Protein 7RAX (pdb70)

CATH classification: 3.30.420.40 (+1 more: 3.90.640.10)

Structure (mmCIF, N/CA/C/O backbone):
data_7RAX
#
_entry.id   7RAX
#
_cell.length_a   60.806
_cell.length_b   48.118
_cell.length_c   63.951
_cell.angle_alpha   90.000
_cell.angle_beta   90.300
_cell.angle_gamma   90.000
#
_symmetry.space_group_name_H-M   'P 1 21 1'
#
loop_
_entity.id
_entity.type
_entity.pdbx_description
1 polymer 'Chaperone protein DnaK'
2 non-polymer "ADENOSINE-5'-TRIPHOSPHATE"
3 non-polymer 'MAGNESIUM ION'
4 non-polymer GLYCEROL
5 non-polymer 'POTASSIUM ION'
6 non-polymer 'SODIUM ION'
7 water water
#
loop_
_atom_site.group_PDB
_atom_site.id
_atom_site.type_symbol
_atom_site.label_atom_id
_atom_site.label_alt_id
_atom_site.label_comp_id
_atom_site.label_asym_id
_atom_site.label_entity_id
_atom_site.label_seq_id
_atom_site.pdbx_PDB_ins_code
_atom_site.Cartn_x
_atom_site.Cartn_y
_atom_site.Cartn_z
_atom_site.occupancy
_atom_site.B_iso_or_equiv
_atom_site.auth_seq_id
_atom_site.auth_comp_id
_atom_site.auth_asym_id
_atom_site.auth_atom_id
_atom_site.pdbx_PDB_model_num
ATOM 1 N N . SER A 1 1 ? 27.732 46.606 54.699 1.00 54.53 1 SER A N 1
ATOM 2 C CA . SER A 1 1 ? 28.416 45.291 54.897 1.00 55.06 1 SER A CA 1
ATOM 3 C C . SER A 1 1 ? 28.215 44.826 56.328 1.00 37.96 1 SER A C 1
ATOM 4 O O . SER A 1 1 ? 27.802 45.618 57.183 1.00 36.12 1 SER A O 1
ATOM 14 N N . GLY A 1 2 ? 28.516 43.549 56.585 1.00 39.03 2 GLY A N 1
ATOM 15 C CA . GLY A 1 2 ? 28.443 42.995 57.924 1.00 37.00 2 GLY A CA 1
ATOM 16 C C . GLY A 1 2 ? 27.013 42.715 58.353 1.00 36.15 2 GLY A C 1
ATOM 17 O O . GLY A 1 2 ? 26.103 42.551 57.536 1.00 32.75 2 GLY A O 1
ATOM 21 N N . LYS A 1 3 ? 26.820 42.666 59.666 1.00 30.15 3 LYS A N 1
ATOM 22 C CA . LYS A 1 3 ? 25.520 42.366 60.251 1.00 26.04 3 LYS A CA 1
ATOM 23 C C . LYS A 1 3 ? 24.803 43.657 60.613 1.00 20.10 3 LYS A C 1
ATOM 24 O O . LYS A 1 3 ? 25.427 44.648 60.987 1.00 20.14 3 LYS A O 1
ATOM 43 N N . ILE A 1 4 ? 23.480 43.646 60.504 1.00 16.47 4 ILE A N 1
ATOM 44 C CA . ILE A 1 4 ? 22.662 44.743 61.005 1.00 16.93 4 ILE A CA 1
ATOM 45 C C . ILE A 1 4 ? 22.305 44.386 62.438 1.00 17.10 4 ILE A C 1
ATOM 46 O O . ILE A 1 4 ? 21.527 43.461 62.682 1.00 19.33 4 ILE A O 1
ATOM 62 N N . ILE A 1 5 ? 22.875 45.115 63.382 1.00 14.57 5 ILE A N 1
ATOM 63 C CA . ILE A 1 5 ? 22.654 44.816 64.796 1.00 14.16 5 ILE A CA 1
ATOM 64 C C . ILE A 1 5 ? 21.343 45.433 65.256 1.00 14.20 5 ILE A C 1
ATOM 65 O O . ILE A 1 5 ? 20.909 46.464 64.743 1.00 15.34 5 ILE A O 1
ATOM 81 N N . GLY A 1 6 ? 20.700 44.802 66.233 1.00 13.41 6 GLY A N 1
ATOM 82 C CA . GLY A 1 6 ? 19.474 45.318 66.822 1.00 11.74 6 GLY A CA 1
ATOM 83 C C . GLY A 1 6 ? 19.760 45.854 68.223 1.00 11.93 6 GLY A C 1
ATOM 84 O O . GLY A 1 6 ? 20.349 45.156 69.036 1.00 13.07 6 GLY A O 1
ATOM 88 N N . ILE A 1 7 ? 19.344 47.088 68.472 1.00 11.87 7 ILE A N 1
ATOM 89 C CA . ILE A 1 7 ? 19.624 47.770 69.744 1.00 11.76 7 ILE A CA 1
ATOM 90 C C . ILE A 1 7 ? 18.327 48.221 70.400 1.00 11.85 7 ILE A C 1
ATOM 91 O O . ILE A 1 7 ? 17.533 48.958 69.793 1.00 12.83 7 ILE A O 1
ATOM 107 N N . ASP A 1 8 ? 18.131 47.788 71.645 1.00 12.19 8 ASP A N 1
ATOM 108 C CA . ASP A 1 8 ? 17.102 48.318 72.529 1.00 12.74 8 ASP A CA 1
ATOM 109 C C . ASP A 1 8 ? 17.765 49.419 73.355 1.00 12.76 8 ASP A C 1
ATOM 110 O O . ASP A 1 8 ? 18.643 49.141 74.183 1.00 13.26 8 ASP A O 1
ATOM 119 N N . LEU A 1 9 ? 17.393 50.658 73.102 1.00 13.58 9 LEU A N 1
ATOM 120 C CA . LEU A 1 9 ? 17.959 51.810 73.804 1.00 13.84 9 LEU A CA 1
ATOM 121 C C . LEU A 1 9 ? 16.934 52.157 74.882 1.00 13.82 9 LEU A C 1
ATOM 122 O O . LEU A 1 9 ? 15.941 52.826 74.616 1.00 14.92 9 LEU A O 1
ATOM 138 N N . GLY A 1 10 ? 17.153 51.658 76.100 1.00 13.21 10 GLY A N 1
ATOM 139 C CA . GLY A 1 10 ? 16.180 51.753 77.165 1.00 13.63 10 GLY A CA 1
ATOM 140 C C . GLY A 1 10 ? 16.416 52.925 78.108 1.00 13.27 10 GLY A C 1
ATOM 141 O O . GLY A 1 10 ? 17.549 53.415 78.254 1.00 13.73 10 GLY A O 1
ATOM 145 N N . THR A 1 11 ? 15.343 53.304 78.822 1.00 13.72 11 THR A N 1
ATOM 146 C CA . THR A 1 11 ? 15.461 54.324 79.871 1.00 14.30 11 THR A CA 1
ATOM 147 C C . THR A 1 11 ? 16.486 53.920 80.912 1.00 13.32 11 THR A C 1
ATOM 148 O O . THR A 1 11 ? 17.343 54.729 81.306 1.00 13.65 11 THR A O 1
ATOM 159 N N . THR A 1 12 ? 16.431 52.659 81.338 1.00 13.56 12 THR A N 1
ATOM 160 C CA . THR A 1 12 ? 17.249 52.121 82.421 1.00 12.94 12 THR A CA 1
ATOM 161 C C . THR A 1 12 ? 18.410 51.289 81.892 1.00 12.42 12 THR A C 1
ATOM 162 O O . THR A 1 12 ? 19.555 51.421 82.356 1.00 13.03 12 THR A O 1
ATOM 173 N N . ASN A 1 13 ? 18.129 50.409 80.932 1.00 13.64 13 ASN A N 1
ATOM 174 C CA . ASN A 1 13 ? 19.090 49.451 80.423 1.00 13.76 13 ASN A CA 1
ATOM 175 C C . ASN A 1 13 ? 19.002 49.379 78.915 1.00 13.29 13 ASN A C 1
ATOM 176 O O . ASN A 1 13 ? 17.917 49.467 78.337 1.00 15.08 13 ASN A O 1
ATOM 187 N N . SER A 1 14 ? 20.142 49.148 78.295 1.00 12.75 14 SER A N 1
ATOM 188 C CA . SER A 1 14 ? 20.215 48.941 76.863 1.00 12.50 14 SER A CA 1
ATOM 189 C C . SER A 1 14 ? 20.857 47.594 76.530 1.00 12.82 14 SER A C 1
ATOM 190 O O . SER A 1 14 ? 21.625 47.033 77.329 1.00 14.41 14 SER A O 1
ATOM 198 N N A CYS A 1 15 ? 20.563 47.060 75.346 0.16 13.04 15 CYS A N 1
ATOM 199 C CA A CYS A 1 15 ? 21.110 45.761 74.981 0.16 13.15 15 CYS A CA 1
ATOM 200 C C A CYS A 1 15 ? 21.186 45.639 73.468 0.16 12.57 15 CYS A C 1
ATOM 201 O O A CYS A 1 15 ? 20.553 46.397 72.730 0.16 12.57 15 CYS A O 1
ATOM 219 N N . VAL A 1 16 ? 21.984 44.667 73.011 1.00 12.13 16 VAL A N 1
ATOM 220 C CA . VAL A 1 16 ? 22.261 44.488 71.597 1.00 11.70 16 VAL A CA 1
ATOM 221 C C . VAL A 1 16 ? 22.143 43.036 71.228 1.00 11.83 16 VAL A C 1
ATOM 222 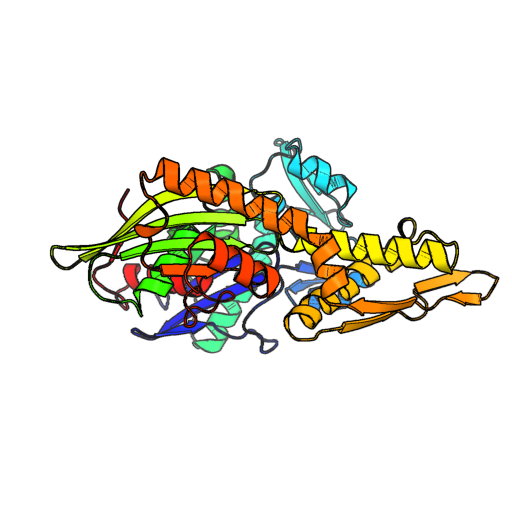O O . VAL A 1 16 ? 22.539 42.150 72.005 1.00 13.30 16 VAL A O 1
ATOM 235 N N . ALA A 1 17 ? 21.562 42.779 70.057 1.00 12.04 17 ALA A N 1
ATOM 236 C CA . ALA A 1 17 ? 21.365 41.422 69.569 1.00 12.44 17 ALA A CA 1
ATOM 237 C C . ALA A 1 17 ? 21.709 41.341 68.084 1.00 12.81 17 ALA A C 1
ATOM 238 O O . ALA A 1 17 ? 21.698 42.344 67.375 1.00 13.04 17 ALA A O 1
ATOM 245 N N . ILE A 1 18 ? 22.017 40.121 67.623 1.00 12.70 18 ILE A N 1
ATOM 246 C CA . ILE A 1 18 ? 22.275 39.815 66.221 1.00 14.41 18 ILE A CA 1
ATOM 247 C C . ILE A 1 18 ? 21.496 38.569 65.828 1.00 15.50 18 ILE A C 1
ATOM 248 O O . ILE A 1 18 ? 21.083 37.780 66.676 1.00 16.55 18 ILE A O 1
ATOM 264 N N . MET A 1 19 ? 21.276 38.416 64.524 1.00 15.66 19 MET A N 1
ATOM 265 C CA . MET A 1 19 ? 20.789 37.159 63.970 1.00 21.22 19 MET A CA 1
ATOM 266 C C . MET A 1 19 ? 21.972 36.302 63.547 1.00 23.27 19 MET A C 1
ATOM 267 O O . MET A 1 19 ? 22.854 36.756 62.809 1.00 24.71 19 MET A O 1
ATOM 281 N N . ASP A 1 20 ? 22.006 35.071 64.036 1.00 24.79 20 ASP A N 1
ATOM 282 C CA . ASP A 1 20 ? 22.908 34.049 63.505 1.00 28.63 20 ASP A CA 1
ATOM 283 C C . ASP A 1 20 ? 22.020 33.040 62.793 1.00 40.91 20 ASP A C 1
ATOM 284 O O . ASP A 1 20 ? 21.520 32.090 63.397 1.00 44.49 20 ASP A O 1
ATOM 293 N N . GLY A 1 21 ? 21.814 33.267 61.505 1.00 33.30 21 GLY A N 1
ATOM 294 C CA . GLY A 1 21 ? 20.797 32.522 60.787 1.00 49.81 21 GLY A CA 1
ATOM 295 C C . GLY A 1 21 ? 19.432 32.813 61.366 1.00 50.03 21 GLY A C 1
ATOM 296 O O . GLY A 1 21 ? 19.042 33.971 61.565 1.00 40.48 21 GLY A O 1
ATOM 300 N N . THR A 1 22 ? 18.694 31.752 61.663 1.00 44.17 22 THR A N 1
ATOM 301 C CA . THR A 1 22 ? 17.385 31.887 62.281 1.00 38.42 22 THR A CA 1
ATOM 302 C C . THR A 1 22 ? 17.470 32.083 63.790 1.00 36.03 22 THR A C 1
ATOM 303 O O . THR A 1 22 ? 16.434 32.278 64.436 1.00 37.65 22 THR A O 1
ATOM 314 N N . THR A 1 23 ? 18.666 32.037 64.376 1.00 29.92 23 THR A N 1
ATOM 315 C CA . THR A 1 23 ? 18.773 32.106 65.826 1.00 27.23 23 THR A CA 1
ATOM 316 C C . THR A 1 23 ? 19.209 33.498 66.265 1.00 24.89 23 THR A C 1
ATOM 317 O O . THR A 1 23 ? 20.345 33.897 65.984 1.00 23.39 23 THR A O 1
ATOM 328 N N . PRO A 1 24 ? 18.371 34.258 66.956 1.00 30.09 24 PRO A N 1
ATOM 329 C CA . PRO A 1 24 ? 18.858 35.502 67.552 1.00 29.64 24 PRO A CA 1
ATOM 330 C C . PRO A 1 24 ? 19.771 35.210 68.727 1.00 24.19 24 PRO A C 1
ATOM 331 O O . PRO A 1 24 ? 19.642 34.201 69.426 1.00 25.49 24 PRO A O 1
ATOM 342 N N . ARG A 1 25 ? 20.725 36.111 68.933 1.00 19.85 25 ARG A N 1
ATOM 343 C CA . ARG A 1 25 ? 21.636 36.027 70.066 1.00 20.14 25 ARG A CA 1
ATOM 344 C C . ARG A 1 25 ? 21.757 37.416 70.672 1.00 15.84 25 ARG A C 1
ATOM 345 O O . ARG A 1 25 ? 22.122 38.371 69.982 1.00 16.09 25 ARG A O 1
ATOM 366 N N . VAL A 1 26 ? 21.467 37.512 71.965 1.00 16.39 26 VAL A N 1
ATOM 367 C CA . VAL A 1 26 ? 21.738 38.724 72.731 1.00 14.60 26 VAL A CA 1
ATOM 368 C C . VAL A 1 26 ? 23.179 38.661 73.200 1.00 14.78 26 VAL A C 1
ATOM 369 O O . VAL A 1 26 ? 23.613 37.655 73.776 1.00 16.62 26 VAL A O 1
ATOM 382 N N . LEU A 1 27 ? 23.927 39.726 72.961 1.00 13.68 27 LEU A N 1
ATOM 383 C CA . LEU A 1 27 ? 25.368 39.715 73.209 1.00 13.93 27 LEU A CA 1
ATOM 384 C C . LEU A 1 27 ? 25.730 40.271 74.584 1.00 14.11 27 LEU A C 1
ATOM 385 O O . LEU A 1 27 ? 25.206 41.301 75.024 1.00 15.47 27 LEU A O 1
ATOM 401 N N . GLU A 1 28 ? 26.642 39.587 75.257 1.00 13.61 28 GLU A N 1
ATOM 402 C CA . GLU A 1 28 ? 27.157 40.105 76.511 1.00 14.53 28 GLU A CA 1
ATOM 403 C C . GLU A 1 28 ? 28.213 41.172 76.236 1.00 13.92 28 GLU A C 1
ATOM 404 O O . GLU A 1 28 ? 28.944 41.122 75.231 1.00 13.50 28 GLU A O 1
ATOM 416 N N . ASN A 1 29 ? 28.252 42.169 77.124 1.00 13.74 29 ASN A N 1
ATOM 417 C CA . ASN A 1 29 ? 29.165 43.297 77.013 1.00 13.38 29 ASN A CA 1
ATOM 418 C C . ASN A 1 29 ? 30.546 42.969 77.603 1.00 14.11 29 ASN A C 1
ATOM 419 O O . ASN A 1 29 ? 30.839 41.841 78.024 1.00 14.58 29 ASN A O 1
ATOM 430 N N . ALA A 1 30 ? 31.408 43.987 77.653 1.00 14.34 30 ALA A N 1
ATOM 431 C CA . ALA A 1 30 ? 32.779 43.814 78.149 1.00 14.78 30 ALA A CA 1
ATOM 432 C C . ALA A 1 30 ? 32.811 43.448 79.624 1.00 16.67 30 ALA A C 1
ATOM 433 O O . ALA A 1 30 ? 33.829 42.920 80.110 1.00 18.26 30 ALA A O 1
ATOM 440 N N . GLU A 1 31 ? 31.739 43.754 80.352 1.00 16.25 31 GLU A N 1
ATOM 441 C CA . GLU A 1 31 ? 31.609 43.385 81.753 1.00 16.52 31 GLU A CA 1
ATOM 442 C C . GLU A 1 31 ? 30.995 41.999 81.947 1.00 16.42 31 GLU A C 1
ATOM 443 O O . GLU A 1 31 ? 30.878 41.538 83.084 1.00 18.02 31 GLU A O 1
ATOM 455 N N . GLY A 1 32 ? 30.618 41.317 80.861 1.00 15.69 32 GLY A N 1
ATOM 456 C CA . GLY A 1 32 ? 30.030 39.995 80.908 1.00 16.27 32 GLY A CA 1
ATOM 457 C C . GLY A 1 32 ? 28.523 39.941 81.027 1.00 16.79 32 GLY A C 1
ATOM 458 O O . GLY A 1 32 ? 27.982 38.868 81.327 1.00 18.00 32 GLY A O 1
ATOM 462 N N . ASP A 1 33 ? 27.831 41.058 80.825 1.00 15.61 33 ASP A N 1
ATOM 463 C CA . ASP A 1 33 ? 26.407 41.171 81.117 1.00 14.40 33 ASP A CA 1
ATOM 464 C C . ASP A 1 33 ? 25.631 41.377 79.822 1.00 14.08 33 ASP A C 1
ATOM 465 O O . ASP A 1 33 ? 26.051 42.149 78.951 1.00 14.26 33 ASP A O 1
ATOM 474 N N . ARG A 1 34 ? 24.472 40.727 79.720 1.00 14.96 34 ARG A N 1
ATOM 475 C CA . ARG A 1 34 ? 23.609 40.878 78.549 1.00 14.97 34 ARG A CA 1
ATOM 476 C C . ARG A 1 34 ? 22.781 42.156 78.572 1.00 15.47 34 ARG A C 1
ATOM 477 O O . ARG A 1 34 ? 22.061 42.419 77.605 1.00 15.64 34 ARG A O 1
ATOM 498 N N . THR A 1 35 ? 22.841 42.946 79.634 1.00 15.29 35 THR A N 1
ATOM 499 C CA . THR A 1 35 ? 22.248 44.268 79.600 1.00 15.07 35 THR A CA 1
ATOM 500 C C . THR A 1 35 ? 23.242 45.260 80.170 1.00 14.54 35 THR A C 1
ATOM 501 O O . THR A 1 35 ? 24.092 44.901 80.978 1.00 15.82 35 THR A O 1
ATOM 512 N N . THR A 1 36 ? 23.149 46.497 79.702 1.00 12.80 36 THR A N 1
ATOM 513 C CA . THR A 1 36 ? 24.078 47.587 80.044 1.00 13.19 36 THR A CA 1
ATOM 514 C C . THR A 1 36 ? 23.282 48.747 80.629 1.00 13.47 36 THR A C 1
ATOM 515 O O . THR A 1 36 ? 22.400 49.293 79.941 1.00 13.91 36 THR A O 1
ATOM 526 N N . PRO A 1 37 ? 23.564 49.205 81.845 1.00 13.35 37 PRO A N 1
ATOM 527 C CA . PRO A 1 37 ? 22.859 50.388 82.349 1.00 14.42 37 PRO A CA 1
ATOM 528 C C . PRO A 1 37 ? 23.061 51.578 81.416 1.00 13.68 37 PRO A C 1
ATOM 529 O O . PRO A 1 37 ? 24.165 51.842 80.937 1.00 13.70 37 PRO A O 1
ATOM 540 N N . SER A 1 38 ? 21.968 52.285 81.132 1.00 12.11 38 SER A N 1
ATOM 541 C CA . SER A 1 38 ? 21.995 53.475 80.284 1.00 12.81 38 SER A CA 1
ATOM 542 C C . SER A 1 38 ? 22.479 54.677 81.098 1.00 12.27 38 SER A C 1
ATOM 543 O O . SER A 1 38 ? 21.761 55.639 81.351 1.00 12.83 38 SER A O 1
ATOM 551 N N . ILE A 1 39 ? 23.745 54.596 81.509 1.00 12.53 39 ILE A N 1
ATOM 552 C CA . ILE A 1 39 ? 24.380 55.562 82.392 1.00 12.54 39 ILE A CA 1
ATOM 553 C C . ILE A 1 39 ? 25.700 55.945 81.754 1.00 12.19 39 ILE A C 1
ATOM 554 O O . ILE A 1 39 ? 26.468 55.070 81.328 1.00 12.50 39 ILE A O 1
ATOM 570 N N . ILE A 1 40 ? 25.964 57.251 81.690 1.00 12.09 40 ILE A N 1
ATOM 571 C CA . ILE A 1 40 ? 27.124 57.801 80.998 1.00 12.54 40 ILE A CA 1
ATOM 572 C C . ILE A 1 40 ? 27.808 58.749 81.964 1.00 14.10 40 ILE A C 1
ATOM 573 O O . ILE A 1 40 ? 27.180 59.706 82.431 1.00 14.80 40 ILE A O 1
ATOM 589 N N . ALA A 1 41 ? 29.084 58.493 82.269 1.00 14.64 41 ALA A N 1
ATOM 590 C CA . ALA A 1 41 ? 29.811 59.329 83.222 1.00 15.22 41 ALA A CA 1
ATOM 591 C C . ALA A 1 41 ? 31.036 59.976 82.587 1.00 15.62 41 ALA A C 1
ATOM 592 O O . ALA A 1 41 ? 31.771 59.346 81.808 1.00 15.75 41 ALA A O 1
ATOM 599 N N . TYR A 1 42 ? 31.269 61.238 82.953 1.00 15.15 42 TYR A N 1
ATOM 600 C CA . TYR A 1 42 ? 32.421 62.000 82.488 1.00 15.96 42 TYR A CA 1
ATOM 601 C C . TYR A 1 42 ? 33.302 62.229 83.711 1.00 17.04 42 TYR A C 1
ATOM 602 O O . TYR A 1 42 ? 32.912 62.953 84.632 1.00 18.42 42 TYR A O 1
ATOM 620 N N . THR A 1 43 ? 34.474 61.585 83.744 1.00 16.44 43 THR A N 1
ATOM 621 C CA . THR A 1 43 ? 35.278 61.534 84.958 1.00 22.48 43 THR A CA 1
ATOM 622 C C . THR A 1 43 ? 36.288 62.677 85.023 1.00 26.72 43 THR A C 1
ATOM 623 O O . THR A 1 43 ? 36.596 63.337 84.023 1.00 26.32 43 THR A O 1
ATOM 634 N N . GLN A 1 44 ? 36.832 62.876 86.231 1.00 25.99 44 GLN A N 1
ATOM 635 C CA . GLN A 1 44 ? 37.736 64.000 86.481 1.00 31.95 44 GLN A CA 1
ATOM 636 C C . GLN A 1 44 ? 38.959 63.927 85.584 1.00 33.67 44 GLN A C 1
ATOM 637 O O . GLN A 1 44 ? 39.467 64.960 85.132 1.00 36.39 44 GLN A O 1
ATOM 651 N N . ASP A 1 45 ? 39.437 62.717 85.303 1.00 35.67 45 ASP A N 1
ATOM 652 C CA . ASP A 1 45 ? 40.590 62.540 84.435 1.00 40.24 45 ASP A CA 1
ATOM 653 C C . ASP A 1 45 ? 40.248 62.534 82.943 1.00 41.77 45 ASP A C 1
ATOM 654 O O . ASP A 1 45 ? 41.147 62.317 82.126 1.00 45.84 45 ASP A O 1
ATOM 663 N N . GLY A 1 46 ? 38.997 62.788 82.557 1.00 35.68 46 GLY A N 1
ATOM 664 C CA . GLY A 1 46 ? 38.648 62.983 81.159 1.00 31.84 46 GLY A CA 1
ATOM 665 C C . GLY A 1 46 ? 38.174 61.756 80.402 1.00 33.82 46 GLY A C 1
ATOM 666 O O . GLY A 1 46 ? 38.048 61.817 79.177 1.00 36.05 46 GLY A O 1
ATOM 670 N N . GLU A 1 47 ? 37.911 60.655 81.079 1.00 30.61 47 GLU A N 1
ATOM 671 C CA . GLU A 1 47 ? 37.375 59.482 80.417 1.00 28.51 47 GLU A CA 1
ATOM 672 C C . GLU A 1 47 ? 35.851 59.540 80.392 1.00 22.06 47 GLU A C 1
ATOM 673 O O . GLU A 1 47 ? 35.217 60.229 81.191 1.00 21.88 47 GLU A O 1
ATOM 685 N N . THR A 1 48 ? 35.273 58.833 79.429 1.00 21.34 48 THR A N 1
ATOM 686 C CA . THR A 1 48 ? 33.829 58.645 79.366 1.00 16.99 48 THR A CA 1
ATOM 687 C C . THR A 1 48 ? 33.549 57.182 79.672 1.00 15.99 48 THR A C 1
ATOM 688 O O . THR A 1 48 ? 34.037 56.295 78.965 1.00 18.87 48 THR A O 1
ATOM 699 N N . LEU A 1 49 ? 32.805 56.933 80.743 1.00 15.94 49 LEU A N 1
ATOM 700 C CA . LEU A 1 49 ? 32.438 55.592 81.171 1.00 15.38 49 LEU A CA 1
ATOM 701 C C . LEU A 1 49 ? 30.970 55.354 80.849 1.00 14.99 49 LEU A C 1
ATOM 702 O O . LEU A 1 49 ? 30.146 56.266 80.969 1.00 15.23 49 LEU A O 1
ATOM 718 N N . VAL A 1 50 ? 30.643 54.129 80.458 1.00 14.63 50 VAL A N 1
ATOM 719 C CA . VAL A 1 50 ? 29.279 53.771 80.085 1.00 14.88 50 VAL A CA 1
ATOM 720 C C . VAL A 1 50 ? 28.923 52.449 80.751 1.00 14.77 50 VAL A C 1
ATOM 721 O O . VAL A 1 50 ? 29.698 51.482 80.691 1.00 16.01 50 VAL A O 1
ATOM 734 N N . GLY A 1 51 ? 27.747 52.405 81.369 1.00 13.54 51 GLY A N 1
ATOM 735 C CA . GLY A 1 51 ? 27.237 51.160 81.931 1.00 12.52 51 GLY A CA 1
ATOM 736 C C . GLY A 1 51 ? 27.608 50.944 83.387 1.00 13.69 51 GLY A C 1
ATOM 737 O O . GLY A 1 51 ? 27.561 51.882 84.179 1.00 15.13 51 GLY A O 1
ATOM 741 N N . GLN A 1 52 ? 27.965 49.715 83.743 1.00 14.72 52 GLN A N 1
ATOM 742 C CA . GLN A 1 52 ? 28.291 49.411 85.130 1.00 15.63 52 GLN A CA 1
ATOM 743 C C . GLN A 1 52 ? 29.471 50.215 85.644 1.00 16.34 52 GLN A C 1
ATOM 744 O O . GLN A 1 52 ? 29.414 50.653 86.804 1.00 16.77 52 GLN A O 1
ATOM 758 N N . PRO A 1 53 ? 30.523 50.483 84.865 1.00 16.35 53 PRO A N 1
ATOM 759 C CA . PRO A 1 53 ? 31.600 51.329 85.400 1.00 17.15 53 PRO A CA 1
ATOM 760 C C . PRO A 1 53 ? 31.119 52.720 85.729 1.00 16.30 53 PRO A C 1
ATOM 761 O O . PRO A 1 53 ? 31.612 53.346 86.674 1.00 18.38 53 PRO A O 1
ATOM 772 N N . ALA A 1 54 ? 30.152 53.231 84.972 1.00 15.55 54 ALA A N 1
ATOM 773 C CA . ALA A 1 54 ? 29.569 54.528 85.299 1.00 15.23 54 ALA A CA 1
ATOM 774 C C . ALA A 1 54 ? 28.697 54.446 86.552 1.00 16.33 54 ALA A C 1
ATOM 775 O O . ALA A 1 54 ? 28.781 55.304 87.447 1.00 17.80 54 ALA A O 1
ATOM 782 N N . LYS A 1 55 ? 27.829 53.435 86.616 1.00 16.63 55 LYS A N 1
ATOM 783 C CA . LYS A 1 55 ? 26.993 53.239 87.793 1.00 16.46 55 LYS A CA 1
ATOM 784 C C . LYS A 1 55 ? 27.829 53.196 89.065 1.00 17.09 55 LYS A C 1
ATOM 785 O O . LYS A 1 55 ? 27.444 53.786 90.079 1.00 24.04 55 LYS A O 1
ATOM 804 N N . ARG A 1 56 ? 28.997 52.539 89.013 1.00 17.18 56 ARG A N 1
ATOM 805 C CA . ARG A 1 56 ? 29.776 52.254 90.214 1.00 22.80 56 ARG A CA 1
ATOM 806 C C . ARG A 1 56 ? 30.398 53.510 90.811 1.00 23.89 56 ARG A C 1
ATOM 807 O O . ARG A 1 56 ? 30.664 53.550 92.021 1.00 28.66 56 ARG A O 1
ATOM 811 N N . GLN A 1 57 ? 30.643 54.538 89.998 1.00 22.06 57 GLN A N 1
ATOM 812 C CA . GLN A 1 57 ? 31.240 55.782 90.488 1.00 23.16 57 GLN A CA 1
ATOM 813 C C . GLN A 1 57 ? 30.249 56.938 90.609 1.00 22.36 57 GLN A C 1
ATOM 814 O O . GLN A 1 57 ? 30.671 58.080 90.848 1.00 24.76 57 GLN A O 1
ATOM 828 N N . ALA A 1 58 ? 28.947 56.678 90.495 1.00 21.48 58 ALA A N 1
ATOM 829 C CA . ALA A 1 58 ? 27.982 57.771 90.534 1.00 21.53 58 ALA A CA 1
ATOM 830 C C . ALA A 1 58 ? 28.008 58.487 91.881 1.00 25.28 58 ALA A C 1
ATOM 831 O O . ALA A 1 58 ? 27.856 59.712 91.945 1.00 25.03 58 ALA A O 1
ATOM 838 N N . VAL A 1 59 ? 28.190 57.750 92.978 1.00 27.93 59 VAL A N 1
ATOM 839 C CA . VAL A 1 59 ? 28.102 58.406 94.291 1.00 30.78 59 VAL A CA 1
ATOM 840 C C . VAL A 1 59 ? 29.184 59.459 94.470 1.00 34.77 59 VAL A C 1
ATOM 841 O O . VAL A 1 59 ? 28.953 60.484 95.126 1.00 40.56 59 VAL A O 1
ATOM 854 N N . THR A 1 60 ? 30.376 59.228 93.931 1.00 31.42 60 THR A N 1
ATOM 855 C CA . THR A 1 60 ? 31.476 60.177 94.048 1.00 34.55 60 THR A CA 1
ATOM 856 C C . THR A 1 60 ? 31.559 61.174 92.887 1.00 29.80 60 THR A C 1
ATOM 857 O O . THR A 1 60 ? 32.428 62.050 92.909 1.00 31.77 60 THR A O 1
ATOM 868 N N . ASN A 1 61 ? 30.677 61.091 91.889 1.00 27.60 61 ASN A N 1
ATOM 869 C CA . ASN A 1 61 ? 30.713 62.000 90.735 1.00 24.40 61 ASN A CA 1
ATOM 870 C C . ASN A 1 61 ? 29.286 62.313 90.300 1.00 21.31 61 ASN A C 1
ATOM 871 O O . ASN A 1 61 ? 28.913 62.089 89.149 1.00 18.65 61 ASN A O 1
ATOM 882 N N . PRO A 1 62 ? 28.455 62.842 91.204 1.00 23.60 62 PRO A N 1
ATOM 883 C CA . PRO A 1 62 ? 27.009 62.898 90.919 1.00 22.54 62 PRO A CA 1
ATOM 884 C C . PRO A 1 62 ? 26.615 63.925 89.862 1.00 17.46 62 PRO A C 1
ATOM 885 O O . PRO A 1 62 ? 25.633 63.716 89.141 1.00 20.16 62 PRO A O 1
ATOM 896 N N . GLN A 1 63 ? 27.341 65.034 89.740 1.00 17.98 63 GLN A N 1
ATOM 897 C CA . GLN A 1 63 ? 26.948 66.049 88.775 1.00 17.53 63 GLN A CA 1
ATOM 898 C C . GLN A 1 63 ? 27.281 65.648 87.347 1.00 17.61 63 GLN A C 1
ATOM 899 O O . GLN A 1 63 ? 26.663 66.166 86.416 1.00 18.10 63 GLN A O 1
ATOM 913 N N . ASN A 1 64 ? 28.219 64.715 87.158 1.00 16.39 64 ASN A N 1
ATOM 914 C CA . ASN A 1 64 ? 28.743 64.371 85.836 1.00 16.04 64 ASN A CA 1
ATOM 915 C C . ASN A 1 64 ? 28.432 62.930 85.443 1.00 15.64 64 ASN A C 1
ATOM 916 O O . ASN A 1 64 ? 29.035 62.390 84.501 1.00 16.20 64 ASN A O 1
ATOM 927 N N . THR A 1 65 ? 27.496 62.295 86.154 1.00 14.84 65 THR A N 1
ATOM 928 C CA . THR A 1 65 ? 27.020 60.953 85.827 1.00 14.45 65 THR A CA 1
ATOM 929 C C . THR A 1 65 ? 25.576 61.095 85.361 1.00 15.18 65 THR A C 1
ATOM 930 O O . THR A 1 65 ? 24.679 61.421 86.157 1.00 16.49 65 THR A O 1
ATOM 941 N N . LEU A 1 66 ? 25.371 60.885 84.068 1.00 13.70 66 LEU A N 1
ATOM 942 C CA . LEU A 1 66 ? 24.098 61.138 83.405 1.00 13.28 66 LEU A CA 1
ATOM 943 C C . LEU A 1 66 ? 23.309 59.846 83.238 1.00 13.17 66 LEU A C 1
ATOM 944 O O . LEU A 1 66 ? 23.876 58.789 82.943 1.00 13.88 66 LEU A O 1
ATOM 960 N N . PHE A 1 67 ? 21.991 59.952 83.415 1.00 12.81 67 PHE A N 1
ATOM 961 C CA . PHE A 1 67 ? 21.077 58.818 83.325 1.00 13.48 67 PHE A CA 1
ATOM 962 C C . PHE A 1 67 ? 19.701 59.354 82.940 1.00 14.30 67 PHE A C 1
ATOM 963 O O . PHE A 1 67 ? 19.447 60.558 82.993 1.00 14.03 67 PHE A O 1
ATOM 980 N N . ALA A 1 68 ? 18.812 58.442 82.532 1.00 14.05 68 ALA A N 1
ATOM 981 C CA . ALA A 1 68 ? 17.430 58.794 82.206 1.00 14.82 68 ALA A CA 1
ATOM 982 C C . ALA A 1 68 ? 17.366 59.788 81.052 1.00 14.09 68 ALA A C 1
ATOM 983 O O . ALA A 1 68 ? 16.395 60.535 80.916 1.00 14.76 68 ALA A O 1
ATOM 990 N N . ILE A 1 69 ? 18.370 59.763 80.173 1.00 13.48 69 ILE A N 1
ATOM 991 C CA . ILE A 1 69 ? 18.389 60.700 79.054 1.00 14.18 69 ILE A CA 1
ATOM 992 C C . ILE A 1 69 ? 17.245 60.412 78.092 1.00 12.90 69 ILE A C 1
ATOM 993 O O . ILE A 1 69 ? 16.808 61.315 77.387 1.00 13.21 69 ILE A O 1
ATOM 1009 N N . LYS A 1 70 ? 16.720 59.184 78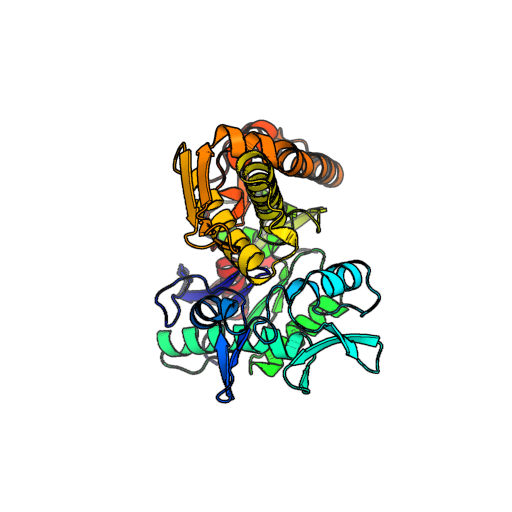.068 1.00 12.92 70 LYS A N 1
ATOM 1010 C CA . LYS A 1 70 ? 15.564 58.893 77.229 1.00 13.38 70 LYS A CA 1
ATOM 1011 C C . LYS A 1 70 ? 14.346 59.748 77.603 1.00 14.88 70 LYS A C 1
ATOM 1012 O O . LYS A 1 70 ? 13.440 59.918 76.770 1.00 15.42 70 LYS A O 1
ATOM 1031 N N . ARG A 1 71 ? 14.293 60.261 78.832 1.00 15.51 71 ARG A N 1
ATOM 1032 C CA . ARG A 1 71 ? 13.231 61.168 79.244 1.00 16.21 71 ARG A CA 1
ATOM 1033 C C . ARG A 1 71 ? 13.395 62.574 78.674 1.00 16.01 71 ARG A C 1
ATOM 1034 O O . ARG A 1 71 ? 12.434 63.353 78.739 1.00 17.87 71 ARG A O 1
ATOM 1055 N N . LEU A 1 72 ? 14.581 62.918 78.144 1.00 14.12 72 LEU A N 1
ATOM 1056 C CA . LEU A 1 72 ? 14.873 64.244 77.597 1.00 14.22 72 LEU A CA 1
ATOM 1057 C C . LEU A 1 72 ? 14.998 64.274 76.081 1.00 14.03 72 LEU A C 1
ATOM 1058 O O . LEU A 1 72 ? 14.797 65.327 75.462 1.00 15.37 72 LEU A O 1
ATOM 1074 N N . ILE A 1 73 ? 15.318 63.149 75.463 1.00 13.13 73 ILE A N 1
ATOM 1075 C CA . ILE A 1 73 ? 15.686 63.154 74.055 1.00 13.44 73 ILE A CA 1
ATOM 1076 C C . ILE A 1 73 ? 14.499 63.606 73.212 1.00 13.77 73 ILE A C 1
ATOM 1077 O O . ILE A 1 73 ? 13.361 63.174 73.420 1.00 14.24 73 ILE A O 1
ATOM 1093 N N . GLY A 1 74 ? 14.763 64.509 72.270 1.00 13.65 74 GLY A N 1
ATOM 1094 C CA . GLY A 1 74 ? 13.737 65.068 71.435 1.00 13.76 74 GLY A CA 1
ATOM 1095 C C . GLY A 1 74 ? 12.768 66.020 72.092 1.00 15.03 74 GLY A C 1
ATOM 1096 O O . GLY A 1 74 ? 11.794 66.413 71.443 1.00 17.05 74 GLY A O 1
ATOM 1100 N N . ARG A 1 75 ? 13.004 66.449 73.320 1.00 14.82 75 ARG A N 1
ATOM 1101 C CA . ARG A 1 75 ? 12.051 67.301 74.023 1.00 15.63 75 ARG A CA 1
ATOM 1102 C C . ARG A 1 75 ? 12.514 68.751 74.126 1.00 16.46 75 ARG A C 1
ATOM 1103 O O . ARG A 1 75 ? 13.707 69.057 74.140 1.00 16.68 75 ARG A O 1
ATOM 1124 N N . ARG A 1 76 ? 11.524 69.633 74.272 1.00 16.42 76 ARG A N 1
ATOM 1125 C CA . ARG A 1 76 ? 11.758 71.050 74.503 1.00 16.19 76 ARG A CA 1
ATOM 1126 C C . ARG A 1 76 ? 12.023 71.287 75.987 1.00 17.06 76 ARG A C 1
ATOM 1127 O O . ARG A 1 76 ? 11.517 70.565 76.849 1.00 17.42 76 ARG A O 1
ATOM 1148 N N . PHE A 1 77 ? 12.823 72.311 76.283 1.00 16.82 77 PHE A N 1
ATOM 1149 C CA . PHE A 1 77 ? 13.166 72.597 77.676 1.00 16.94 77 PHE A CA 1
ATOM 1150 C C . PHE A 1 77 ? 11.930 72.841 78.545 1.00 17.27 77 PHE A C 1
ATOM 1151 O O . PHE A 1 77 ? 11.874 72.393 79.701 1.00 17.56 77 PHE A O 1
ATOM 1168 N N . GLN A 1 78 ? 10.942 73.561 78.029 1.00 17.36 78 GLN A N 1
ATOM 1169 C CA . GLN A 1 78 ? 9.743 73.864 78.807 1.00 21.73 78 GLN A CA 1
ATOM 1170 C C . GLN A 1 78 ? 8.678 72.768 78.743 1.00 24.49 78 GLN A C 1
ATOM 1171 O O . GLN A 1 78 ? 7.569 72.969 79.242 1.00 28.51 78 GLN A O 1
ATOM 1185 N N . ASP A 1 79 ? 9.000 71.609 78.185 1.00 21.94 79 ASP A N 1
ATOM 1186 C CA . ASP A 1 79 ? 8.136 70.437 78.298 1.00 24.03 79 ASP A CA 1
ATOM 1187 C C . ASP A 1 79 ? 7.949 70.102 79.776 1.00 24.94 79 ASP A C 1
ATOM 1188 O O . ASP A 1 79 ? 8.886 70.201 80.570 1.00 22.07 79 ASP A O 1
ATOM 1197 N N . GLU A 1 80 ? 6.716 69.731 80.159 1.00 27.33 80 GLU A N 1
ATOM 1198 C CA . GLU A 1 80 ? 6.413 69.518 81.576 1.00 32.32 80 GLU A CA 1
ATOM 1199 C C . GLU A 1 80 ? 7.291 68.430 82.178 1.00 31.20 80 GLU A C 1
ATOM 1200 O O . GLU A 1 80 ? 7.752 68.551 83.323 1.00 32.97 80 GLU A O 1
ATOM 1212 N N . GLU A 1 81 ? 7.533 67.360 81.421 1.00 34.03 81 GLU A N 1
ATOM 1213 C CA . GLU A 1 81 ? 8.424 66.301 81.887 1.00 31.02 81 GLU A CA 1
ATOM 1214 C C . GLU A 1 81 ? 9.810 66.855 82.175 1.00 25.47 81 GLU A C 1
ATOM 1215 O O . GLU A 1 81 ? 10.407 66.554 83.217 1.00 26.09 81 GLU A O 1
ATOM 1227 N N . VAL A 1 82 ? 10.339 67.669 81.261 1.00 17.51 82 VAL A N 1
ATOM 1228 C CA . VAL A 1 82 ? 11.691 68.200 81.436 1.00 17.73 82 VAL A CA 1
ATOM 1229 C C . VAL A 1 82 ? 11.752 69.091 82.667 1.00 17.89 82 VAL A C 1
ATOM 1230 O O . VAL A 1 82 ? 12.703 69.023 83.457 1.00 19.13 82 VAL A O 1
ATOM 1243 N N . GLN A 1 83 ? 10.733 69.931 82.858 1.00 20.68 83 GLN A N 1
ATOM 1244 C CA . GLN A 1 83 ? 10.731 70.844 83.996 1.00 24.77 83 GLN A CA 1
ATOM 1245 C C . GLN A 1 83 ? 10.679 70.093 85.325 1.00 28.61 83 GLN A C 1
ATOM 1246 O O . GLN A 1 83 ? 11.355 70.485 86.283 1.00 31.86 83 GLN A O 1
ATOM 1260 N N . ARG A 1 84 ? 9.924 68.989 85.393 1.00 30.63 84 ARG A N 1
ATOM 1261 C CA . ARG A 1 84 ? 9.981 68.140 86.581 1.00 33.61 84 ARG A CA 1
ATOM 1262 C C . ARG A 1 84 ? 11.401 67.641 86.804 1.00 30.16 84 ARG A C 1
ATOM 1263 O O . ARG A 1 84 ? 11.932 67.697 87.922 1.00 35.78 84 ARG A O 1
ATOM 1284 N N . ASP A 1 85 ? 12.041 67.171 85.730 1.00 27.97 85 ASP A N 1
ATOM 1285 C CA . ASP A 1 85 ? 13.352 66.541 85.854 1.00 26.25 85 ASP A CA 1
ATOM 1286 C C . ASP A 1 85 ? 14.436 67.526 86.258 1.00 25.17 85 ASP A C 1
ATOM 1287 O O . ASP A 1 85 ? 15.385 67.131 86.943 1.00 25.63 85 ASP A O 1
ATOM 1296 N N . VAL A 1 86 ? 14.337 68.789 85.822 1.00 23.51 86 VAL A N 1
ATOM 1297 C CA . VAL A 1 86 ? 15.332 69.799 86.193 1.00 24.23 86 VAL A CA 1
ATOM 1298 C C . VAL A 1 86 ? 15.543 69.804 87.698 1.00 27.55 86 VAL A C 1
ATOM 1299 O O . VAL A 1 86 ? 16.672 69.943 88.187 1.00 26.90 86 VAL A O 1
ATOM 1312 N N . SER A 1 87 ? 14.456 69.658 88.450 1.00 30.21 87 SER A N 1
ATOM 1313 C CA . SER A 1 87 ? 14.502 69.807 89.900 1.00 42.69 87 SER A CA 1
ATOM 1314 C C . SER A 1 87 ? 15.021 68.556 90.590 1.00 37.21 87 SER A C 1
ATOM 1315 O O . SER A 1 87 ? 15.644 68.658 91.653 1.00 53.66 87 SER A O 1
ATOM 1323 N N . ILE A 1 88 ? 14.802 67.383 90.008 1.00 31.98 88 ILE A N 1
ATOM 1324 C CA . ILE A 1 88 ? 15.144 66.144 90.696 1.00 31.31 88 ILE A CA 1
ATOM 1325 C C . ILE A 1 88 ? 16.489 65.575 90.260 1.00 39.24 88 ILE A C 1
ATOM 1326 O O . ILE A 1 88 ? 17.148 64.887 91.046 1.00 32.60 88 ILE A O 1
ATOM 1342 N N . MET A 1 89 ? 16.917 65.841 89.015 1.00 29.25 89 MET A N 1
ATOM 1343 C CA . MET A 1 89 ? 18.153 65.208 88.558 1.00 23.51 89 MET A CA 1
ATOM 1344 C C . MET A 1 89 ? 19.381 65.891 89.158 1.00 21.13 89 MET A C 1
ATOM 1345 O O . MET A 1 89 ? 19.396 67.113 89.344 1.00 22.28 89 MET A O 1
ATOM 1359 N N . PRO A 1 90 ? 20.437 65.122 89.440 1.00 21.56 90 PRO A N 1
ATOM 1360 C CA . PRO A 1 90 ? 21.637 65.696 90.057 1.00 22.09 90 PRO A CA 1
ATOM 1361 C C . PRO A 1 90 ? 22.571 66.354 89.063 1.00 16.84 90 PRO A C 1
ATOM 1362 O O . PRO A 1 90 ? 23.508 67.032 89.482 1.00 21.83 90 PRO A O 1
ATOM 1373 N N . PHE A 1 91 ? 22.354 66.153 87.775 1.00 17.16 91 PHE A N 1
ATOM 1374 C CA . PHE A 1 91 ? 23.108 66.792 86.709 1.00 17.50 91 PHE A CA 1
ATOM 1375 C C . PHE A 1 91 ? 22.311 67.965 86.146 1.00 17.51 91 PHE A C 1
ATOM 1376 O O . PHE A 1 91 ? 21.107 68.091 86.376 1.00 17.85 91 PHE A O 1
ATOM 1393 N N . LYS A 1 92 ? 23.003 68.826 85.394 1.00 17.17 92 LYS A N 1
ATOM 1394 C CA . LYS A 1 92 ? 22.466 70.125 84.996 1.00 16.14 92 LYS A CA 1
ATOM 1395 C C . LYS A 1 92 ? 21.726 70.021 83.661 1.00 16.37 92 LYS A C 1
ATOM 1396 O O . LYS A 1 92 ? 22.325 69.686 82.627 1.00 17.45 92 LYS A O 1
ATOM 1415 N N . ILE A 1 93 ? 20.424 70.289 83.694 1.00 15.30 93 ILE A N 1
ATOM 1416 C CA . ILE A 1 93 ? 19.589 70.322 82.493 1.00 15.58 93 ILE A CA 1
ATOM 1417 C C . ILE A 1 93 ? 19.322 71.783 82.161 1.00 17.35 93 ILE A C 1
ATOM 1418 O O . ILE A 1 93 ? 18.934 72.564 83.044 1.00 19.25 93 ILE A O 1
ATOM 1434 N N . ILE A 1 94 ? 19.537 72.149 80.894 1.00 15.82 94 ILE A N 1
ATOM 1435 C CA . ILE A 1 94 ? 19.540 73.539 80.441 1.00 16.67 94 ILE A CA 1
ATOM 1436 C C . ILE A 1 94 ? 18.744 73.695 79.144 1.00 16.51 94 ILE A C 1
ATOM 1437 O O . ILE A 1 94 ? 18.434 72.729 78.443 1.00 16.35 94 ILE A O 1
ATOM 1453 N N . ALA A 1 95 ? 18.444 74.945 78.808 1.00 16.64 95 ALA A N 1
ATOM 1454 C CA . ALA A 1 95 ? 17.838 75.278 77.522 1.00 17.01 95 ALA A CA 1
ATOM 1455 C C . ALA A 1 95 ? 18.933 75.572 76.501 1.00 17.98 95 ALA A C 1
ATOM 1456 O O . ALA A 1 95 ? 19.802 76.432 76.731 1.00 19.42 95 ALA A O 1
ATOM 1463 N N . ALA A 1 96 ? 18.911 74.847 75.388 1.00 17.65 96 ALA A N 1
ATOM 1464 C CA . ALA A 1 96 ? 19.707 75.231 74.238 1.00 17.46 96 ALA A CA 1
ATOM 1465 C C . ALA A 1 96 ? 19.188 76.560 73.700 1.00 17.02 96 ALA A C 1
ATOM 1466 O O . ALA A 1 96 ? 18.057 76.972 73.985 1.00 17.34 96 ALA A O 1
ATOM 1473 N N . ASP A 1 97 ? 20.026 77.225 72.904 1.00 21.05 97 ASP A N 1
ATOM 1474 C CA . ASP A 1 97 ? 19.617 78.481 72.283 1.00 25.22 97 ASP A CA 1
ATOM 1475 C C . ASP A 1 97 ? 18.356 78.324 71.435 1.00 24.68 97 ASP A C 1
ATOM 1476 O O . ASP A 1 97 ? 17.596 79.281 71.290 1.00 26.13 97 ASP A O 1
ATOM 1485 N N . ASN A 1 98 ? 18.117 77.148 70.860 1.00 23.37 98 ASN A N 1
ATOM 1486 C CA . ASN A 1 98 ? 16.925 76.923 70.048 1.00 24.71 98 ASN A CA 1
ATOM 1487 C C . ASN A 1 98 ? 15.728 76.435 70.854 1.00 22.82 98 ASN A C 1
ATOM 1488 O O . ASN A 1 98 ? 14.676 76.136 70.271 1.00 24.79 98 ASN A O 1
ATOM 1499 N N . GLY A 1 99 ? 15.852 76.349 72.172 1.00 20.30 99 GLY A N 1
ATOM 1500 C CA . GLY A 1 99 ? 14.747 75.936 73.007 1.00 17.62 99 GLY A CA 1
ATOM 1501 C C . GLY A 1 99 ? 14.697 74.467 73.365 1.00 17.48 99 GLY A C 1
ATOM 1502 O O . GLY A 1 99 ? 13.845 74.082 74.175 1.00 17.87 99 GLY A O 1
ATOM 1506 N N . ASP A 1 100 ? 15.590 73.644 72.823 1.00 16.62 100 ASP A N 1
ATOM 1507 C CA . ASP A 1 100 ? 15.592 72.227 73.161 1.00 15.61 100 ASP A CA 1
ATOM 1508 C C . ASP A 1 100 ? 16.159 71.989 74.564 1.00 15.16 100 ASP A C 1
ATOM 1509 O O . ASP A 1 100 ? 16.928 72.782 75.102 1.00 15.26 100 ASP A O 1
ATOM 1518 N N . ALA A 1 101 ? 15.785 70.854 75.145 1.00 14.17 101 ALA A N 1
ATOM 1519 C CA . ALA A 1 101 ? 16.335 70.434 76.429 1.00 14.04 101 ALA A CA 1
ATOM 1520 C C . ALA A 1 101 ? 17.709 69.817 76.203 1.00 14.70 101 ALA A C 1
ATOM 1521 O O . ALA A 1 101 ? 17.840 68.802 75.503 1.00 15.52 101 ALA A O 1
ATOM 1528 N N . TRP A 1 102 ? 18.720 70.409 76.821 1.00 14.58 102 TRP A N 1
ATOM 1529 C CA . TRP A 1 102 ? 20.106 69.966 76.737 1.00 13.87 102 TRP A CA 1
ATOM 1530 C C . TRP A 1 102 ? 20.648 69.697 78.152 1.00 14.33 102 TRP A C 1
ATOM 1531 O O . TRP A 1 102 ? 19.972 69.932 79.160 1.00 15.85 102 TRP A O 1
ATOM 1552 N N . VAL A 1 103 ? 21.870 69.170 78.219 1.00 14.21 103 VAL A N 1
ATOM 1553 C CA . VAL A 1 103 ? 22.566 68.964 79.485 1.00 14.96 103 VAL A CA 1
ATOM 1554 C C . VAL A 1 103 ? 23.891 69.719 79.426 1.00 16.12 103 VAL A C 1
ATOM 1555 O O . VAL A 1 103 ? 24.407 70.049 78.356 1.00 18.01 103 VAL A O 1
ATOM 1568 N N . GLU A 1 104 ? 24.439 70.028 80.593 1.00 15.56 104 GLU A N 1
ATOM 1569 C CA . GLU A 1 104 ? 25.747 70.666 80.640 1.00 16.08 104 GLU A CA 1
ATOM 1570 C C . GLU A 1 104 ? 26.633 69.914 81.626 1.00 16.63 104 GLU A C 1
ATOM 1571 O O . GLU A 1 104 ? 26.207 69.631 82.747 1.00 17.51 104 GLU A O 1
ATOM 1583 N N . VAL A 1 105 ? 27.851 69.580 81.193 1.00 17.03 105 VAL A N 1
ATOM 1584 C CA . VAL A 1 105 ? 28.828 68.858 82.004 1.00 17.64 105 VAL A CA 1
ATOM 1585 C C . VAL A 1 105 ? 30.153 69.606 81.933 1.00 17.07 105 VAL A C 1
ATOM 1586 O O . VAL A 1 105 ? 30.720 69.770 80.847 1.00 17.35 105 VAL A O 1
ATOM 1599 N N . LYS A 1 106 ? 30.645 70.058 83.086 1.00 17.42 106 LYS A N 1
ATOM 1600 C CA . LYS A 1 106 ? 31.927 70.765 83.175 1.00 22.34 106 LYS A CA 1
ATOM 1601 C C . LYS A 1 106 ? 32.008 71.909 82.167 1.00 22.90 106 LYS A C 1
ATOM 1602 O O . LYS A 1 106 ? 33.039 72.155 81.539 1.00 25.93 106 LYS A O 1
ATOM 1621 N N . GLY A 1 107 ? 30.903 72.622 82.016 1.00 16.68 107 GLY A N 1
ATOM 1622 C CA . GLY A 1 107 ? 30.854 73.745 81.101 1.00 21.85 107 GLY A CA 1
ATOM 1623 C C . GLY A 1 107 ? 30.566 73.416 79.651 1.00 21.28 107 GLY A C 1
ATOM 1624 O O . GLY A 1 107 ? 30.411 74.347 78.837 1.00 25.30 107 GLY A O 1
ATOM 1628 N N . GLN A 1 108 ? 30.497 72.142 79.293 1.00 17.23 108 GLN A N 1
ATOM 1629 C CA . GLN A 1 108 ? 30.245 71.714 77.924 1.00 16.75 108 GLN A CA 1
ATOM 1630 C C . GLN A 1 108 ? 28.762 71.409 77.763 1.00 16.59 108 GLN A C 1
ATOM 1631 O O . GLN A 1 108 ? 28.228 70.507 78.431 1.00 17.46 108 GLN A O 1
ATOM 1645 N N . LYS A 1 109 ? 28.106 72.139 76.862 1.00 16.89 109 LYS A N 1
ATOM 1646 C CA . LYS A 1 109 ? 26.687 71.954 76.577 1.00 16.74 109 LYS A CA 1
ATOM 1647 C C . LYS A 1 109 ? 26.522 70.880 75.515 1.00 16.75 109 LYS A C 1
ATOM 1648 O O . LYS A 1 109 ? 27.181 70.924 74.464 1.00 17.93 109 LYS A O 1
ATOM 1667 N N . MET A 1 110 ? 25.658 69.920 75.798 1.00 15.78 110 MET A N 1
ATOM 1668 C CA . MET A 1 110 ? 25.461 68.757 74.940 1.00 15.48 110 MET A CA 1
ATOM 1669 C C . MET A 1 110 ? 23.980 68.492 74.713 1.00 15.11 110 MET A C 1
ATOM 1670 O O . MET A 1 110 ? 23.166 68.592 75.638 1.00 15.27 110 MET A O 1
ATOM 1684 N N . ALA A 1 111 ? 23.652 68.125 73.476 1.00 14.47 111 ALA A N 1
ATOM 1685 C CA . ALA A 1 111 ? 22.321 67.671 73.117 1.00 14.58 111 ALA A CA 1
ATOM 1686 C C . ALA A 1 111 ? 22.136 66.232 73.594 1.00 13.88 111 ALA A C 1
ATOM 1687 O O . ALA A 1 111 ? 23.098 65.452 73.595 1.00 13.34 111 ALA A O 1
ATOM 1694 N N . PRO A 1 112 ? 20.911 65.839 73.956 1.00 12.96 112 PRO A N 1
ATOM 1695 C CA . PRO A 1 112 ? 20.673 64.452 74.427 1.00 12.51 112 PRO A CA 1
ATOM 1696 C C . PRO A 1 112 ? 21.211 63.398 73.473 1.00 12.31 112 PRO A C 1
ATOM 1697 O O . PRO A 1 112 ? 21.759 62.397 73.946 1.00 13.15 112 PRO A O 1
ATOM 1708 N N . PRO A 1 113 ? 21.089 63.539 72.142 1.00 12.63 113 PRO A N 1
ATOM 1709 C CA . PRO A 1 113 ? 21.661 62.488 71.268 1.00 12.96 113 PRO A CA 1
ATOM 1710 C C . PRO A 1 113 ? 23.152 62.286 71.426 1.00 11.78 113 PRO A C 1
ATOM 1711 O O . PRO A 1 113 ? 23.638 61.163 71.217 1.00 12.23 113 PRO A O 1
ATOM 1722 N N . GLN A 1 114 ? 23.893 63.341 71.792 1.00 12.07 114 GLN A N 1
ATOM 1723 C CA . GLN A 1 114 ? 25.325 63.219 72.027 1.00 13.37 114 GLN A CA 1
ATOM 1724 C C . GLN A 1 114 ? 25.629 62.363 73.237 1.00 14.06 114 GLN A C 1
ATOM 1725 O O . GLN A 1 114 ? 26.698 61.748 73.287 1.00 16.13 114 GLN A O 1
ATOM 1739 N N . ILE A 1 115 ? 24.698 62.293 74.183 1.00 13.10 115 ILE A N 1
ATOM 1740 C CA . ILE A 1 115 ? 24.854 61.454 75.374 1.00 13.08 115 ILE A CA 1
ATOM 1741 C C . ILE A 1 115 ? 24.399 60.028 75.103 1.00 12.23 115 ILE A C 1
ATOM 1742 O O . ILE A 1 115 ? 25.131 59.077 75.362 1.00 12.99 115 ILE A O 1
ATOM 1758 N N . SER A 1 116 ? 23.205 59.830 74.543 1.00 11.95 116 SER A N 1
ATOM 1759 C CA . SER A 1 116 ? 22.774 58.471 74.224 1.00 12.40 116 SER A CA 1
ATOM 1760 C C . SER A 1 116 ? 23.687 57.822 73.189 1.00 12.32 116 SER A C 1
ATOM 1761 O O . SER A 1 116 ? 23.828 56.581 73.165 1.00 12.01 116 SER A O 1
ATOM 1769 N N . ALA A 1 117 ? 24.361 58.623 72.351 1.00 12.43 117 ALA A N 1
ATOM 1770 C CA . ALA A 1 117 ? 25.315 58.049 71.396 1.00 12.32 117 ALA A CA 1
ATOM 1771 C C . ALA A 1 117 ? 26.421 57.264 72.102 1.00 11.69 117 ALA A C 1
ATOM 1772 O O . ALA A 1 117 ? 26.970 56.343 71.519 1.00 12.74 117 ALA A O 1
ATOM 1779 N N . GLU A 1 118 ? 26.783 57.631 73.334 1.00 11.65 118 GLU A N 1
ATOM 1780 C CA . GLU A 1 118 ? 27.838 56.896 74.026 1.00 12.19 118 GLU A CA 1
ATOM 1781 C C . GLU A 1 118 ? 27.384 55.472 74.367 1.00 11.83 118 GLU A C 1
ATOM 1782 O O . GLU A 1 118 ? 28.190 54.529 74.357 1.00 12.63 118 GLU A O 1
ATOM 1794 N N . VAL A 1 119 ? 26.112 55.302 74.717 1.00 11.48 119 VAL A N 1
ATOM 1795 C CA . VAL A 1 119 ? 25.549 53.961 74.905 1.00 11.72 119 VAL A CA 1
ATOM 1796 C C . VAL A 1 119 ? 25.569 53.201 73.589 1.00 11.58 119 VAL A C 1
ATOM 1797 O O . VAL A 1 119 ? 25.967 52.032 73.525 1.00 11.96 119 VAL A O 1
ATOM 1810 N N . LEU A 1 120 ? 25.129 53.854 72.515 1.00 11.55 120 LEU A N 1
ATOM 1811 C CA . LEU A 1 120 ? 25.116 53.188 71.219 1.00 11.12 120 LEU A CA 1
ATOM 1812 C C . LEU A 1 120 ? 26.524 52.810 70.762 1.00 11.92 120 LEU A C 1
ATOM 1813 O O . LEU A 1 120 ? 26.713 51.764 70.135 1.00 12.70 120 LEU A O 1
ATOM 1829 N N . LYS A 1 121 ? 27.532 53.648 71.056 1.00 12.54 121 LYS A N 1
ATOM 1830 C CA . LYS A 1 121 ? 28.910 53.286 70.726 1.00 12.94 121 LYS A CA 1
ATOM 1831 C C . LYS A 1 121 ? 29.335 52.020 71.454 1.00 11.96 121 LYS A C 1
ATOM 1832 O O . LYS A 1 121 ? 30.058 51.196 70.889 1.00 13.00 121 LYS A O 1
ATOM 1851 N N . LYS A 1 122 ? 28.913 51.869 72.721 1.00 11.82 122 LYS A N 1
ATOM 1852 C CA . LYS A 1 122 ? 29.217 50.653 73.479 1.00 12.04 122 LYS A CA 1
ATOM 1853 C C . LYS A 1 122 ? 28.518 49.432 72.906 1.00 11.85 122 LYS A C 1
ATOM 1854 O O . LYS A 1 122 ? 29.119 48.347 72.854 1.00 12.63 122 LYS A O 1
ATOM 1873 N N . MET A 1 123 ? 27.259 49.580 72.463 1.00 12.46 123 MET A N 1
ATOM 1874 C CA . MET A 1 123 ? 26.577 48.463 71.815 1.00 12.45 123 MET A CA 1
ATOM 1875 C C . MET A 1 123 ? 27.294 48.050 70.529 1.00 12.55 123 MET A C 1
ATOM 1876 O O . MET A 1 123 ? 27.458 46.853 70.252 1.00 12.78 123 MET A O 1
ATOM 1890 N N . LYS A 1 124 ? 27.740 49.030 69.744 1.00 13.14 124 LYS A N 1
ATOM 1891 C CA . LYS A 1 124 ? 28.465 48.787 68.493 1.00 12.43 124 LYS A CA 1
ATOM 1892 C C . LYS A 1 124 ? 29.782 48.052 68.739 1.00 12.52 124 LYS A C 1
ATOM 1893 O O . LYS A 1 124 ? 30.086 47.044 68.085 1.00 14.12 124 LYS A O 1
ATOM 1912 N N . LYS A 1 125 ? 30.556 48.536 69.706 1.00 13.02 125 LYS A N 1
ATOM 1913 C CA . LYS A 1 125 ? 31.835 47.911 70.049 1.00 12.86 125 LYS A CA 1
ATOM 1914 C C . LYS A 1 125 ? 31.640 46.501 70.609 1.00 12.83 125 LYS A C 1
ATOM 1915 O O . LYS A 1 125 ? 32.443 45.594 70.331 1.00 13.37 125 LYS A O 1
ATOM 1934 N N . THR A 1 126 ? 30.595 46.297 71.412 1.00 12.75 126 THR A N 1
ATOM 1935 C CA . THR A 1 126 ? 30.263 44.958 71.899 1.00 12.57 126 THR A CA 1
ATOM 1936 C C . THR A 1 126 ? 30.103 44.002 70.728 1.00 11.78 126 THR A C 1
ATOM 1937 O O . THR A 1 126 ? 30.670 42.909 70.725 1.00 12.85 126 THR A O 1
ATOM 1948 N N . ALA A 1 127 ? 29.327 44.406 69.711 1.00 12.53 127 ALA A N 1
ATOM 1949 C CA . ALA A 1 127 ? 29.086 43.536 68.559 1.00 12.69 127 ALA A CA 1
ATOM 1950 C C . ALA A 1 127 ? 30.352 43.336 67.725 1.00 12.75 127 ALA A C 1
ATOM 1951 O O . ALA A 1 127 ? 30.625 42.221 67.248 1.00 13.84 127 ALA A O 1
ATOM 1958 N N . GLU A 1 128 ? 31.172 44.376 67.592 1.00 12.51 128 GLU A N 1
ATOM 1959 C CA . GLU A 1 128 ? 32.442 44.248 66.874 1.00 14.17 128 GLU A CA 1
ATOM 1960 C C . GLU A 1 128 ? 33.388 43.265 67.552 1.00 14.49 128 GLU A C 1
ATOM 1961 O O . GLU A 1 128 ? 34.067 42.478 66.881 1.00 15.24 128 GLU A O 1
ATOM 1973 N N . ASP A 1 129 ? 33.451 43.309 68.886 1.00 13.87 129 ASP A N 1
ATOM 1974 C CA . ASP A 1 129 ? 34.307 42.393 69.631 1.00 14.86 129 ASP A CA 1
ATOM 1975 C C . ASP A 1 129 ? 33.829 40.956 69.458 1.00 14.62 129 ASP A C 1
ATOM 1976 O O . ASP A 1 129 ? 34.636 40.032 69.297 1.00 15.21 129 ASP A O 1
ATOM 1985 N N . TYR A 1 130 ? 32.511 40.748 69.504 1.00 13.20 130 TYR A N 1
ATOM 1986 C CA . TYR A 1 130 ? 31.960 39.407 69.343 1.00 12.50 130 TYR A CA 1
ATOM 1987 C C . TYR A 1 130 ? 32.172 38.870 67.942 1.00 13.25 130 TYR A C 1
ATOM 1988 O O . TYR A 1 130 ? 32.506 37.691 67.771 1.00 13.02 130 TYR A O 1
ATOM 2006 N N . LEU A 1 131 ? 31.941 39.703 66.932 1.00 13.22 131 LEU A N 1
ATOM 2007 C CA . LEU A 1 131 ? 31.913 39.249 65.540 1.00 13.98 131 LEU A CA 1
ATOM 2008 C C . LEU A 1 131 ? 33.290 39.216 64.880 1.00 14.81 131 LEU A C 1
ATOM 2009 O O . LEU A 1 131 ? 33.503 38.428 63.955 1.00 16.37 131 LEU A O 1
ATOM 2025 N N . GLY A 1 132 ? 34.228 40.068 65.297 1.00 14.90 132 GLY A N 1
ATOM 2026 C CA . GLY A 1 132 ? 35.516 40.117 64.633 1.00 15.85 132 GLY A CA 1
ATOM 2027 C C . GLY A 1 132 ? 35.562 40.966 63.373 1.00 16.26 132 GLY A C 1
ATOM 2028 O O . GLY A 1 132 ? 36.530 40.870 62.616 1.00 16.96 132 GLY A O 1
ATOM 2032 N N . GLU A 1 133 ? 34.561 41.815 63.144 1.00 16.41 133 GLU A N 1
ATOM 2033 C CA . GLU A 1 133 ? 34.476 42.648 61.954 1.00 16.44 133 GLU A CA 1
ATOM 2034 C C . GLU A 1 133 ? 33.819 43.961 62.333 1.00 16.50 133 GLU A C 1
ATOM 2035 O O . GLU A 1 133 ? 33.151 44.053 63.376 1.00 16.51 133 GLU A O 1
ATOM 2047 N N . PRO A 1 134 ? 33.924 44.975 61.477 1.00 16.91 134 PRO A N 1
ATOM 2048 C CA . PRO A 1 134 ? 33.274 46.254 61.774 1.00 16.42 134 PRO A CA 1
ATOM 2049 C C . PRO A 1 134 ? 31.771 46.114 61.680 1.00 16.41 134 PRO A C 1
ATOM 2050 O O . PRO A 1 134 ? 31.244 45.308 60.912 1.00 17.35 134 PRO A O 1
ATOM 2061 N N . VAL A 1 135 ? 31.083 46.940 62.458 1.00 15.17 135 VAL A N 1
ATOM 2062 C CA . VAL A 1 135 ? 29.635 47.038 62.449 1.00 15.82 135 VAL A CA 1
ATOM 2063 C C . VAL A 1 135 ? 29.295 48.476 62.108 1.00 16.74 135 VAL A C 1
ATOM 2064 O O . VAL A 1 135 ? 29.735 49.404 62.799 1.00 17.78 135 VAL A O 1
ATOM 2077 N N . THR A 1 136 ? 28.503 48.664 61.061 1.00 15.78 136 THR A N 1
ATOM 2078 C CA . THR A 1 136 ? 28.154 50.003 60.615 1.00 15.80 136 THR A CA 1
ATOM 2079 C C . THR A 1 136 ? 26.667 50.232 60.425 1.00 16.07 136 THR A C 1
ATOM 2080 O O . THR A 1 136 ? 26.295 51.349 60.035 1.00 17.18 136 THR A O 1
ATOM 2091 N N . GLU A 1 137 ? 25.825 49.222 60.650 1.00 15.84 137 GLU A N 1
ATOM 2092 C CA . GLU A 1 137 ? 24.387 49.279 60.383 1.00 15.12 137 GLU A CA 1
ATOM 2093 C C . GLU A 1 137 ? 23.609 48.776 61.595 1.00 14.47 137 GLU A C 1
ATOM 2094 O O . GLU A 1 137 ? 24.030 47.825 62.244 1.00 14.36 137 GLU A O 1
ATOM 2106 N N . ALA A 1 138 ? 22.457 49.389 61.877 1.00 14.40 138 ALA A N 1
ATOM 2107 C CA . ALA A 1 138 ? 21.671 49.027 63.046 1.00 13.02 138 ALA A CA 1
ATOM 2108 C C . ALA A 1 138 ? 20.186 49.289 62.819 1.00 13.92 138 ALA A C 1
ATOM 2109 O O . ALA A 1 138 ? 19.787 50.156 62.035 1.00 14.23 138 ALA A O 1
ATOM 2116 N N . VAL A 1 139 ? 19.392 48.554 63.579 1.00 13.31 139 VAL A N 1
ATOM 2117 C CA . VAL A 1 139 ? 17.985 48.847 63.833 1.00 12.96 139 VAL A CA 1
ATOM 2118 C C . VAL A 1 139 ? 17.882 49.262 65.300 1.00 13.24 139 VAL A C 1
ATOM 2119 O O . VAL A 1 139 ? 18.389 48.563 66.184 1.00 14.37 139 VAL A O 1
ATOM 2132 N N . ILE A 1 140 ? 17.256 50.399 65.567 1.00 12.94 140 ILE A N 1
ATOM 2133 C CA . ILE A 1 140 ? 17.132 50.916 66.931 1.00 13.63 140 ILE A CA 1
ATOM 2134 C C . ILE A 1 140 ? 15.656 51.024 67.277 1.00 13.49 140 ILE A C 1
ATOM 2135 O O . ILE A 1 140 ? 14.858 51.481 66.449 1.00 14.47 140 ILE A O 1
ATOM 2151 N N . THR A 1 141 ? 15.287 50.611 68.497 1.00 14.49 141 THR A N 1
ATOM 2152 C CA . THR A 1 141 ? 13.894 50.690 68.920 1.00 15.54 141 THR A CA 1
ATOM 2153 C C . THR A 1 141 ? 13.583 52.000 69.637 1.00 14.56 141 THR A C 1
ATOM 2154 O O . THR A 1 141 ? 14.467 52.639 70.211 1.00 15.27 141 THR A O 1
ATOM 2165 N N . VAL A 1 142 ? 12.314 52.400 69.565 1.00 13.85 142 VAL A N 1
ATOM 2166 C CA . VAL A 1 142 ? 11.752 53.532 70.301 1.00 13.56 142 VAL A CA 1
ATOM 2167 C C . VAL A 1 142 ? 10.383 53.137 70.829 1.00 13.32 142 VAL 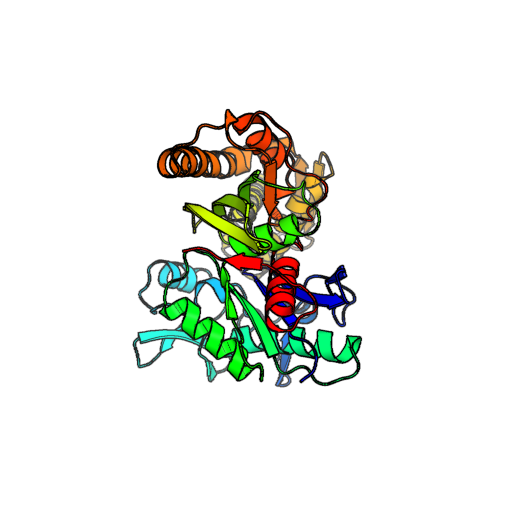A C 1
ATOM 2168 O O . VAL A 1 142 ? 9.716 52.262 70.271 1.00 13.86 142 VAL A O 1
ATOM 2181 N N . PRO A 1 143 ? 9.926 53.797 71.893 1.00 12.99 143 PRO A N 1
ATOM 2182 C CA . PRO A 1 143 ? 8.547 53.581 72.333 1.00 13.47 143 PRO A CA 1
ATOM 2183 C C . PRO A 1 143 ? 7.548 53.998 71.264 1.00 14.25 143 PRO A C 1
ATOM 2184 O O . PRO A 1 143 ? 7.775 54.938 70.485 1.00 13.68 143 PRO A O 1
ATOM 2195 N N . ALA A 1 144 ? 6.405 53.306 71.265 1.00 14.24 144 ALA A N 1
ATOM 2196 C CA . ALA A 1 144 ? 5.336 53.640 70.337 1.00 13.88 144 ALA A CA 1
ATOM 2197 C C . ALA A 1 144 ? 4.855 55.071 70.505 1.00 13.45 144 ALA A C 1
ATOM 2198 O O . ALA A 1 144 ? 4.378 55.672 69.536 1.00 14.01 144 ALA A O 1
ATOM 2205 N N . TYR A 1 145 ? 4.930 55.631 71.719 1.00 13.53 145 TYR A N 1
ATOM 2206 C CA . TYR A 1 145 ? 4.436 56.989 71.934 1.00 14.28 145 TYR A CA 1
ATOM 2207 C C . TYR A 1 145 ? 5.379 58.070 71.421 1.00 13.92 145 TYR A C 1
ATOM 2208 O O . TYR A 1 145 ? 4.961 59.232 71.358 1.00 14.07 145 TYR A O 1
ATOM 2226 N N . PHE A 1 146 ? 6.615 57.739 71.044 1.00 13.13 146 PHE A N 1
ATOM 2227 C CA . PHE A 1 146 ? 7.574 58.754 70.578 1.00 11.87 146 PHE A CA 1
ATOM 2228 C C . PHE A 1 146 ? 7.049 59.500 69.353 1.00 12.59 146 PHE A C 1
ATOM 2229 O O . PHE A 1 146 ? 6.482 58.910 68.422 1.00 13.34 146 PHE A O 1
ATOM 2246 N N . ASN A 1 147 ? 7.237 60.817 69.370 1.00 12.82 147 ASN A N 1
ATOM 2247 C CA . ASN A 1 147 ? 6.865 61.696 68.277 1.00 12.32 147 ASN A CA 1
ATOM 2248 C C . ASN A 1 147 ? 8.020 61.815 67.271 1.00 12.55 147 ASN A C 1
ATOM 2249 O O . ASN A 1 147 ? 9.079 61.197 67.414 1.00 13.49 147 ASN A O 1
ATOM 2260 N N . ASP A 1 148 ? 7.809 62.612 66.215 1.00 12.76 148 ASP A N 1
ATOM 2261 C CA . ASP A 1 148 ? 8.813 62.761 65.169 1.00 13.62 148 ASP A CA 1
ATOM 2262 C C . ASP A 1 148 ? 10.124 63.324 65.728 1.00 13.56 148 ASP A C 1
ATOM 2263 O O . ASP A 1 148 ? 11.217 62.922 65.300 1.00 14.10 148 ASP A O 1
ATOM 2272 N N . ALA A 1 149 ? 10.039 64.318 66.618 1.00 13.38 149 ALA A N 1
ATOM 2273 C CA . ALA A 1 149 ? 11.257 64.897 67.180 1.00 13.50 149 ALA A CA 1
ATOM 2274 C C . ALA A 1 149 ? 12.046 63.857 67.969 1.00 13.12 149 ALA A C 1
ATOM 2275 O O . ALA A 1 149 ? 13.274 63.806 67.873 1.00 13.55 149 ALA A O 1
ATOM 2282 N N . GLN A 1 150 ? 11.346 63.021 68.746 1.00 11.99 150 GLN A N 1
ATOM 2283 C CA . GLN A 1 150 ? 12.000 61.992 69.536 1.00 11.74 150 GLN A CA 1
ATOM 2284 C C . GLN A 1 150 ? 12.601 60.910 68.640 1.00 11.55 150 GLN A C 1
ATOM 2285 O O . GLN A 1 150 ? 13.714 60.431 68.896 1.00 12.62 150 GLN A O 1
ATOM 2299 N N . ARG A 1 151 ? 11.897 60.542 67.566 1.00 12.07 151 ARG A N 1
ATOM 2300 C CA . ARG A 1 151 ? 12.419 59.576 66.602 1.00 12.48 151 ARG A CA 1
ATOM 2301 C C . ARG A 1 151 ? 13.646 60.109 65.866 1.00 12.60 151 ARG A C 1
ATOM 2302 O O . ARG A 1 151 ? 14.658 59.407 65.743 1.00 14.10 151 ARG A O 1
ATOM 2323 N N . GLN A 1 152 ? 13.591 61.354 65.396 1.00 13.79 152 GLN A N 1
ATOM 2324 C CA . GLN A 1 152 ? 14.735 61.932 64.709 1.00 14.22 152 GLN A CA 1
ATOM 2325 C C . GLN A 1 152 ? 15.936 62.084 65.647 1.00 13.57 152 GLN A C 1
ATOM 2326 O O . GLN A 1 152 ? 17.069 61.832 65.244 1.00 13.70 152 GLN A O 1
ATOM 2340 N N . ALA A 1 153 ? 15.709 62.481 66.907 1.00 12.07 153 ALA A N 1
ATOM 2341 C CA . ALA A 1 153 ? 16.815 62.608 67.855 1.00 12.32 153 ALA A CA 1
ATOM 2342 C C . ALA A 1 153 ? 17.469 61.257 68.127 1.00 13.22 153 ALA A C 1
ATOM 2343 O O . ALA A 1 153 ? 18.698 61.166 68.252 1.00 12.91 153 ALA A O 1
ATOM 2350 N N . THR A 1 154 ? 16.666 60.188 68.175 1.00 12.62 154 THR A N 1
ATOM 2351 C CA . THR A 1 154 ? 17.226 58.842 68.321 1.00 12.64 154 THR A CA 1
ATOM 2352 C C . THR A 1 154 ? 18.033 58.434 67.085 1.00 13.06 154 THR A C 1
ATOM 2353 O O . THR A 1 154 ? 19.111 57.841 67.212 1.00 13.17 154 THR A O 1
ATOM 2364 N N . LYS A 1 155 ? 17.523 58.727 65.881 1.00 13.42 155 LYS A N 1
ATOM 2365 C CA . LYS A 1 155 ? 18.298 58.485 64.671 1.00 14.06 155 LYS A CA 1
ATOM 2366 C C . LYS A 1 155 ? 19.619 59.240 64.706 1.00 13.83 155 LYS A C 1
ATOM 2367 O O . LYS A 1 155 ? 20.652 58.700 64.299 1.00 14.77 155 LYS A O 1
ATOM 2386 N N . ASP A 1 156 ? 19.593 60.510 65.145 1.00 14.19 156 ASP A N 1
ATOM 2387 C CA . ASP A 1 156 ? 20.813 61.307 65.263 1.00 14.15 156 ASP A CA 1
ATOM 2388 C C . ASP A 1 156 ? 21.822 60.657 66.213 1.00 14.17 156 ASP A C 1
ATOM 2389 O O . ASP A 1 156 ? 23.017 60.609 65.913 1.00 15.29 156 ASP A O 1
ATOM 2398 N N . ALA A 1 157 ? 21.361 60.131 67.354 1.00 13.47 157 ALA A N 1
ATOM 2399 C CA . ALA A 1 157 ? 22.266 59.423 68.260 1.00 11.97 157 ALA A CA 1
ATOM 2400 C C . ALA A 1 157 ? 22.967 58.266 67.558 1.00 11.22 157 ALA A C 1
ATOM 2401 O O . ALA A 1 157 ? 24.160 58.039 67.774 1.00 12.40 157 ALA A O 1
ATOM 2408 N N . GLY A 1 158 ? 22.242 57.513 66.721 1.00 11.71 158 GLY A N 1
ATOM 2409 C CA . GLY A 1 158 ? 22.876 56.461 65.944 1.00 12.66 158 GLY A CA 1
ATOM 2410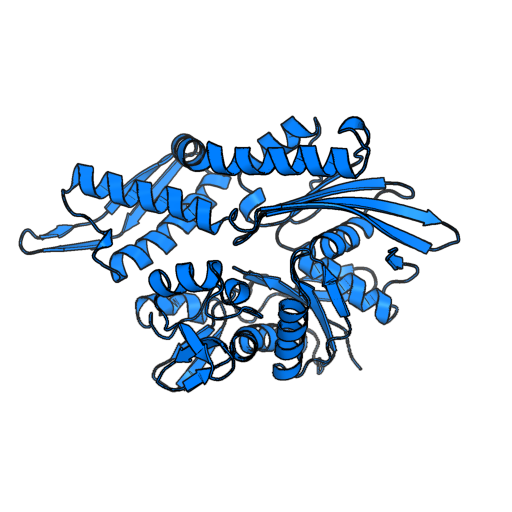 C C . GLY A 1 158 ? 23.951 56.984 65.013 1.00 12.77 158 GLY A C 1
ATOM 2411 O O . GLY A 1 158 ? 25.031 56.399 64.899 1.00 13.26 158 GLY A O 1
ATOM 2415 N N . ARG A 1 159 ? 23.660 58.071 64.303 1.00 13.15 159 ARG A N 1
ATOM 2416 C CA . ARG A 1 159 ? 24.637 58.635 63.371 1.00 13.40 159 ARG A CA 1
ATOM 2417 C C . ARG A 1 159 ? 25.894 59.097 64.117 1.00 13.36 159 ARG A C 1
ATOM 2418 O O . ARG A 1 159 ? 27.019 58.854 63.663 1.00 12.87 159 ARG A O 1
ATOM 2439 N N . ILE A 1 160 ? 25.708 59.734 65.285 1.00 13.43 160 ILE A N 1
ATOM 2440 C CA . ILE A 1 160 ? 26.836 60.188 66.094 1.00 13.37 160 ILE A CA 1
ATOM 2441 C C . ILE A 1 160 ? 27.696 58.999 66.501 1.00 13.92 160 ILE A C 1
ATOM 2442 O O . ILE A 1 160 ? 28.928 59.095 66.549 1.00 15.36 160 ILE A O 1
ATOM 2458 N N . ALA A 1 161 ? 27.066 57.847 66.746 1.00 12.95 161 ALA A N 1
ATOM 2459 C CA . ALA A 1 161 ? 27.772 56.607 67.090 1.00 13.60 161 ALA A CA 1
ATOM 2460 C C . ALA A 1 161 ? 28.430 55.919 65.885 1.00 14.45 161 ALA A C 1
ATOM 2461 O O . ALA A 1 161 ? 29.094 54.885 66.066 1.00 15.60 161 ALA A O 1
ATOM 2468 N N . GLY A 1 162 ? 28.263 56.443 64.667 1.00 13.82 162 GLY A N 1
ATOM 2469 C CA . GLY A 1 162 ? 28.821 55.830 63.481 1.00 14.14 162 GLY A CA 1
ATOM 2470 C C . GLY A 1 162 ? 27.987 54.727 62.886 1.00 15.18 162 GLY A C 1
ATOM 2471 O O . GLY A 1 162 ? 28.517 53.896 62.148 1.00 16.55 162 GLY A O 1
ATOM 2475 N N . LEU A 1 163 ? 26.702 54.682 63.208 1.00 14.67 163 LEU A N 1
ATOM 2476 C CA . LEU A 1 163 ? 25.798 53.663 62.695 1.00 15.48 163 LEU A CA 1
ATOM 2477 C C . LEU A 1 163 ? 24.865 54.256 61.655 1.00 16.54 163 LEU A C 1
ATOM 2478 O O . LEU A 1 163 ? 24.285 55.331 61.861 1.00 18.45 163 LEU A O 1
ATOM 2494 N N . GLU A 1 164 ? 24.713 53.529 60.549 1.00 15.87 164 GLU A N 1
ATOM 2495 C CA . GLU A 1 164 ? 23.644 53.785 59.604 1.00 16.65 164 GLU A CA 1
ATOM 2496 C C . GLU A 1 164 ? 22.385 53.186 60.204 1.00 16.74 164 GLU A C 1
ATOM 2497 O O . GLU A 1 164 ? 22.315 51.973 60.409 1.00 16.91 164 GLU A O 1
ATOM 2509 N N . VAL A 1 165 ? 21.394 54.023 60.503 1.00 16.35 165 VAL A N 1
ATOM 2510 C CA . VAL A 1 165 ? 20.168 53.562 61.155 1.00 16.55 165 VAL A CA 1
ATOM 2511 C C . VAL A 1 165 ? 19.223 53.102 60.045 1.00 16.59 165 VAL A C 1
ATOM 2512 O O . VAL A 1 165 ? 18.584 53.919 59.373 1.00 18.72 165 VAL A O 1
ATOM 2525 N N . LYS A 1 166 ? 19.212 51.787 59.794 1.00 15.95 166 LYS A N 1
ATOM 2526 C CA . LYS A 1 166 ? 18.433 51.237 58.689 1.00 16.92 166 LYS A CA 1
ATOM 2527 C C . LYS A 1 166 ? 16.935 51.362 58.936 1.00 17.57 166 LYS A C 1
ATOM 2528 O O . LYS A 1 166 ? 16.163 51.596 57.998 1.00 19.66 166 LYS A O 1
ATOM 2547 N N . ARG A 1 167 ? 16.511 51.231 60.188 1.00 16.14 167 ARG A N 1
ATOM 2548 C CA . ARG A 1 167 ? 15.121 51.368 60.591 1.00 16.49 167 ARG A CA 1
ATOM 2549 C C . ARG A 1 167 ? 15.063 51.749 62.060 1.00 15.75 167 ARG A C 1
ATOM 2550 O O . ARG A 1 167 ? 15.910 51.325 62.867 1.00 15.70 167 ARG A O 1
ATOM 2571 N N . ILE A 1 168 ? 14.057 52.562 62.386 1.00 15.88 168 ILE A N 1
ATOM 2572 C CA . ILE A 1 168 ? 13.524 52.709 63.733 1.00 16.21 168 ILE A CA 1
ATOM 2573 C C . ILE A 1 168 ? 12.301 51.810 63.799 1.00 17.30 168 ILE A C 1
ATOM 2574 O O . ILE A 1 168 ? 11.477 51.806 62.870 1.00 19.87 168 ILE A O 1
ATOM 2590 N N . ILE A 1 169 ? 12.185 51.029 64.870 1.00 17.16 169 ILE A N 1
ATOM 2591 C CA . ILE A 1 169 ? 11.046 50.139 65.063 1.00 16.37 169 ILE A CA 1
ATOM 2592 C C . ILE A 1 169 ? 10.457 50.421 66.432 1.00 15.64 169 ILE A C 1
ATOM 2593 O O . ILE A 1 169 ? 11.188 50.706 67.380 1.00 15.96 169 ILE A O 1
ATOM 2609 N N . ASN A 1 170 ? 9.138 50.367 66.531 1.00 14.88 170 ASN A N 1
ATOM 2610 C CA . ASN A 1 170 ? 8.476 50.543 67.812 1.00 13.69 170 ASN A CA 1
ATOM 2611 C C . ASN A 1 170 ? 8.657 49.325 68.713 1.00 12.79 170 ASN A C 1
ATOM 2612 O O . ASN A 1 170 ? 8.595 48.177 68.262 1.00 12.59 170 ASN A O 1
ATOM 2623 N N . GLU A 1 171 ? 8.866 49.585 70.007 1.00 13.54 171 GLU A N 1
ATOM 2624 C CA . GLU A 1 171 ? 9.167 48.508 70.955 1.00 13.76 171 GLU A CA 1
ATOM 2625 C C . GLU A 1 171 ? 8.124 47.405 70.985 1.00 14.13 171 GLU A C 1
ATOM 2626 O O . GLU A 1 171 ? 8.528 46.229 71.005 1.00 14.63 171 GLU A O 1
ATOM 2638 N N . PRO A 1 172 ? 6.813 47.677 70.994 1.00 14.84 172 PRO A N 1
ATOM 2639 C CA . PRO A 1 172 ? 5.852 46.556 71.007 1.00 15.80 172 PRO A CA 1
ATOM 2640 C C . PRO A 1 172 ? 5.946 45.684 69.771 1.00 14.46 172 PRO A C 1
ATOM 2641 O O . PRO A 1 172 ? 5.799 44.459 69.871 1.00 14.46 172 PRO A O 1
ATOM 2652 N N . THR A 1 173 ? 6.181 46.293 68.604 1.00 14.28 173 THR A N 1
ATOM 2653 C CA . THR A 1 173 ? 6.322 45.541 67.368 1.00 15.29 173 THR A CA 1
ATOM 2654 C C . THR A 1 173 ? 7.584 44.704 67.392 1.00 13.78 173 THR A C 1
ATOM 2655 O O . THR A 1 173 ? 7.578 43.552 66.935 1.00 14.23 173 THR A O 1
ATOM 2666 N N . ALA A 1 174 ? 8.680 45.247 67.945 1.00 13.19 174 ALA A N 1
ATOM 2667 C CA . ALA A 1 174 ? 9.875 44.430 68.121 1.00 12.72 174 ALA A CA 1
ATOM 2668 C C . ALA A 1 174 ? 9.579 43.201 68.975 1.00 12.61 174 ALA A C 1
ATOM 2669 O O . ALA A 1 174 ? 9.994 42.084 68.636 1.00 12.64 174 ALA A O 1
ATOM 2676 N N . ALA A 1 175 ? 8.880 43.385 70.101 1.00 12.41 175 ALA A N 1
ATOM 2677 C CA . ALA A 1 175 ? 8.543 42.233 70.949 1.00 13.03 175 ALA A CA 1
ATOM 2678 C C . ALA A 1 175 ? 7.741 41.215 70.147 1.00 13.62 175 ALA A C 1
ATOM 2679 O O . ALA A 1 175 ? 7.956 40.000 70.265 1.00 13.74 175 ALA A O 1
ATOM 2686 N N . ALA A 1 176 ? 6.806 41.700 69.311 1.00 12.72 176 ALA A N 1
ATOM 2687 C CA . ALA A 1 176 ? 5.973 40.785 68.520 1.00 13.29 176 ALA A CA 1
ATOM 2688 C C . ALA A 1 176 ? 6.802 40.005 67.505 1.00 13.14 176 ALA A C 1
ATOM 2689 O O . ALA A 1 176 ? 6.552 38.816 67.287 1.00 13.71 176 ALA A O 1
ATOM 2696 N N . LEU A 1 177 ? 7.818 40.640 66.911 1.00 13.18 177 LEU A N 1
ATOM 2697 C CA . LEU A 1 177 ? 8.708 39.946 65.979 1.00 13.42 177 LEU A CA 1
ATOM 2698 C C . LEU A 1 177 ? 9.511 38.876 66.700 1.00 14.62 177 LEU A C 1
ATOM 2699 O O . LEU A 1 177 ? 9.754 37.804 66.154 1.00 15.57 177 LEU A O 1
ATOM 2715 N N . ALA A 1 178 ? 9.950 39.158 67.930 1.00 14.45 178 ALA A N 1
ATOM 2716 C CA . ALA A 1 178 ? 10.637 38.140 68.729 1.00 15.09 178 ALA A CA 1
ATOM 2717 C C . ALA A 1 178 ? 9.722 36.956 69.014 1.00 16.16 178 ALA A C 1
ATOM 2718 O O . ALA A 1 178 ? 10.115 35.792 68.859 1.00 17.61 178 ALA A O 1
ATOM 2725 N N . TYR A 1 179 ? 8.493 37.232 69.427 1.00 15.36 179 TYR A N 1
ATOM 2726 C CA . TYR A 1 179 ? 7.530 36.155 69.652 1.00 15.37 179 TYR A CA 1
ATOM 2727 C C . TYR A 1 179 ? 7.286 35.370 68.367 1.00 16.37 179 TYR A C 1
ATOM 2728 O O . TYR A 1 179 ? 7.191 34.136 68.381 1.00 17.84 179 TYR A O 1
ATOM 2746 N N . GLY A 1 180 ? 7.180 36.072 67.246 1.00 15.36 180 GLY A N 1
ATOM 2747 C CA . GLY A 1 180 ? 6.830 35.460 65.970 1.00 22.10 180 GLY A CA 1
ATOM 2748 C C . GLY A 1 180 ? 7.841 34.486 65.411 1.00 25.42 180 GLY A C 1
ATOM 2749 O O . GLY A 1 180 ? 7.493 33.744 64.482 1.00 26.91 180 GLY A O 1
ATOM 2753 N N . LEU A 1 181 ? 9.063 34.437 65.941 1.00 31.45 181 LEU A N 1
ATOM 2754 C CA . LEU A 1 181 ? 9.974 33.365 65.541 1.00 44.04 181 LEU A CA 1
ATOM 2755 C C . LEU A 1 181 ? 9.509 32.014 66.074 1.00 35.01 181 LEU A C 1
ATOM 2756 O O . LEU A 1 181 ? 9.398 31.042 65.317 1.00 59.18 181 LEU A O 1
ATOM 2772 N N . ASP A 1 182 ? 9.254 31.925 67.377 1.00 74.38 182 ASP A N 1
ATOM 2773 C CA . ASP A 1 182 ? 8.776 30.695 68.009 1.00 75.26 182 ASP A CA 1
ATOM 2774 C C . ASP A 1 182 ? 7.333 30.895 68.469 1.00 93.36 182 ASP A C 1
ATOM 2775 O O . ASP A 1 182 ? 7.033 31.022 69.661 1.00 96.31 182 ASP A O 1
ATOM 2779 N N . LYS A 1 183 ? 6.433 30.934 67.495 1.00 47.44 183 LYS A N 1
ATOM 2780 C CA . LYS A 1 183 ? 5.005 31.043 67.740 1.00 44.74 183 LYS A CA 1
ATOM 2781 C C . LYS A 1 183 ? 4.291 29.927 66.995 1.00 59.85 183 LYS A C 1
ATOM 2782 O O . LYS A 1 183 ? 4.850 29.299 66.092 1.00 71.03 183 LYS A O 1
ATOM 2801 N N . GLY A 1 184 ? 3.036 29.701 67.372 1.00 88.86 184 GLY A N 1
ATOM 2802 C CA . GLY A 1 184 ? 2.190 28.822 66.594 1.00 93.89 184 GLY A CA 1
ATOM 2803 C C . GLY A 1 184 ? 1.882 29.411 65.229 1.00 79.24 184 GLY A C 1
ATOM 2804 O O . GLY A 1 184 ? 1.808 30.625 65.046 1.00 91.02 184 GLY A O 1
ATOM 2808 N N . THR A 1 185 ? 1.687 28.528 64.259 1.00 67.31 185 THR A N 1
ATOM 2809 C CA . THR A 1 185 ? 1.443 28.948 62.886 1.00 49.55 185 THR A CA 1
ATOM 2810 C C . THR A 1 185 ? 0.100 29.668 62.766 1.00 49.63 185 THR A C 1
ATOM 2811 O O . THR A 1 185 ? -0.824 29.447 63.553 1.00 50.94 185 THR A O 1
ATOM 2822 N N . GLY A 1 186 ? 0.009 30.547 61.766 1.00 34.13 186 GLY A N 1
ATOM 2823 C CA . GLY A 1 186 ? -1.267 31.108 61.353 1.00 34.17 186 GLY A CA 1
ATOM 2824 C C . GLY A 1 186 ? -1.699 32.332 62.149 1.00 32.19 186 GLY A C 1
ATOM 2825 O O . GLY A 1 186 ? -0.889 33.075 62.707 1.00 30.30 186 GLY A O 1
ATOM 2829 N N . ASN A 1 187 ? -3.016 32.532 62.202 1.00 24.80 187 ASN A N 1
ATOM 2830 C CA . ASN A 1 187 ? -3.594 33.705 62.844 1.00 14.76 187 ASN A CA 1
ATOM 2831 C C . ASN A 1 187 ? -3.392 33.631 64.352 1.00 15.82 187 ASN A C 1
ATOM 2832 O O . ASN A 1 187 ? -3.727 32.627 64.994 1.00 17.57 187 ASN A O 1
ATOM 2843 N N . ARG A 1 188 ? -2.855 34.709 64.924 1.00 14.89 188 ARG A N 1
ATOM 2844 C CA . ARG A 1 188 ? -2.738 34.874 66.365 1.00 21.05 188 ARG A CA 1
ATOM 2845 C C . ARG A 1 188 ? -2.888 36.351 66.694 1.00 16.34 188 ARG A C 1
ATOM 2846 O O . ARG A 1 188 ? -2.343 37.210 65.991 1.00 18.32 188 ARG A O 1
ATOM 2867 N N . THR A 1 189 ? -3.611 36.643 67.765 1.00 14.81 189 THR A N 1
ATOM 2868 C CA . THR A 1 189 ? -3.722 38.000 68.288 1.00 14.56 189 THR A CA 1
ATOM 2869 C C . THR A 1 189 ? -3.126 38.005 69.691 1.00 14.91 189 THR A C 1
ATOM 2870 O O . THR A 1 189 ? -3.557 37.227 70.561 1.00 15.80 189 THR A O 1
ATOM 2881 N N . ILE A 1 190 ? -2.160 38.889 69.919 1.00 14.19 190 ILE A N 1
ATOM 2882 C CA . ILE A 1 190 ? -1.421 38.914 71.175 1.00 13.65 190 ILE A CA 1
ATOM 2883 C C . ILE A 1 190 ? -1.573 40.278 71.837 1.00 13.23 190 ILE A C 1
ATOM 2884 O O . ILE A 1 190 ? -1.808 41.307 71.197 1.00 13.80 190 ILE A O 1
ATOM 2900 N N . ALA A 1 191 ? -1.442 40.262 73.149 1.00 13.24 191 ALA A N 1
ATOM 2901 C CA . ALA A 1 191 ? -1.363 41.459 73.969 1.00 13.59 191 ALA A CA 1
ATOM 2902 C C . ALA A 1 191 ? 0.057 41.564 74.496 1.00 13.93 191 ALA A C 1
ATOM 2903 O O . ALA A 1 191 ? 0.532 40.651 75.183 1.00 14.94 191 ALA A O 1
ATOM 2910 N N . VAL A 1 192 ? 0.711 42.676 74.213 1.00 12.99 192 VAL A N 1
ATOM 2911 C CA . VAL A 1 192 ? 2.085 42.913 74.657 1.00 13.39 192 VAL A CA 1
ATOM 2912 C C . VAL A 1 192 ? 2.014 43.933 75.781 1.00 13.73 192 VAL A C 1
ATOM 2913 O O . VAL A 1 192 ? 1.695 45.108 75.550 1.00 13.20 192 VAL A O 1
ATOM 2926 N N . TYR A 1 193 ? 2.322 43.493 76.991 1.00 13.78 193 TYR A N 1
ATOM 2927 C CA . TYR A 1 193 ? 2.261 44.320 78.197 1.00 13.34 193 TYR A CA 1
ATOM 2928 C C . TYR A 1 193 ? 3.705 44.619 78.578 1.00 13.81 193 TYR A C 1
ATOM 2929 O O . TYR A 1 193 ? 4.436 43.713 78.981 1.00 14.03 193 TYR A O 1
ATOM 2947 N N . ASP A 1 194 ? 4.130 45.860 78.363 1.00 13.65 194 ASP A N 1
ATOM 2948 C CA . ASP A 1 194 ? 5.533 46.264 78.514 1.00 14.05 194 ASP A CA 1
ATOM 2949 C C . ASP A 1 194 ? 5.619 47.272 79.651 1.00 13.35 194 ASP A C 1
ATOM 2950 O O . ASP A 1 194 ? 5.243 48.439 79.486 1.00 16.00 194 ASP A O 1
ATOM 2959 N N . LEU A 1 195 ? 6.159 46.845 80.780 1.00 13.11 195 LEU A N 1
ATOM 2960 C CA . LEU A 1 195 ? 6.375 47.713 81.946 1.00 13.25 195 LEU A CA 1
ATOM 2961 C C . LEU A 1 195 ? 7.880 47.787 82.158 1.00 13.74 195 LEU A C 1
ATOM 2962 O O . LEU A 1 195 ? 8.488 46.842 82.675 1.00 13.93 195 LEU A O 1
ATOM 2978 N N . GLY A 1 196 ? 8.489 48.901 81.757 1.00 13.70 196 GLY A N 1
ATOM 2979 C CA . GLY A 1 196 ? 9.911 49.079 81.854 1.00 14.29 196 GLY A CA 1
ATOM 2980 C C . GLY A 1 196 ? 10.293 49.962 83.026 1.00 14.25 196 GLY A C 1
ATOM 2981 O O . GLY A 1 196 ? 9.532 50.155 83.975 1.00 15.42 196 GLY A O 1
ATOM 2985 N N . GLY A 1 197 ? 11.492 50.539 82.936 1.00 15.09 197 GLY A N 1
ATOM 2986 C CA . GLY A 1 197 ? 11.952 51.427 83.996 1.00 15.05 197 GLY A CA 1
ATOM 2987 C C . GLY A 1 197 ? 11.331 52.806 83.952 1.00 16.36 197 GLY A C 1
ATOM 2988 O O . GLY A 1 197 ? 11.229 53.468 84.987 1.00 18.03 197 GLY A O 1
ATOM 2992 N N . GLY A 1 198 ? 10.866 53.236 82.780 1.00 15.64 198 GLY A N 1
ATOM 2993 C CA . GLY A 1 198 ? 10.313 54.573 82.634 1.00 17.36 198 GLY A CA 1
ATOM 2994 C C . GLY A 1 198 ? 8.837 54.631 82.299 1.00 17.39 198 GLY A C 1
ATOM 2995 O O . GLY A 1 198 ? 8.140 55.551 82.749 1.00 19.90 198 GLY A O 1
ATOM 2999 N N . ALA A 1 199 ? 8.357 53.704 81.475 1.00 16.02 199 ALA A N 1
ATOM 3000 C CA . ALA A 1 199 ? 7.020 53.824 80.906 1.00 15.74 199 ALA A CA 1
ATOM 3001 C C . ALA A 1 199 ? 6.337 52.469 80.787 1.00 15.02 199 ALA A C 1
ATOM 3002 O O . ALA A 1 199 ? 6.975 51.419 80.722 1.00 15.88 199 ALA A O 1
ATOM 3009 N N . PHE A 1 200 ? 5.015 52.539 80.663 1.00 14.15 200 PHE A N 1
ATOM 3010 C CA . PHE A 1 200 ? 4.140 51.395 80.498 1.00 14.71 200 PHE A CA 1
ATOM 3011 C C . PHE A 1 200 ? 3.451 51.491 79.138 1.00 14.38 200 PHE A C 1
ATOM 3012 O O . PHE A 1 200 ? 2.915 52.543 78.776 1.00 15.26 200 PHE A O 1
ATOM 3029 N N . ASP A 1 201 ? 3.432 50.382 78.406 1.00 15.37 201 ASP A N 1
ATOM 3030 C CA . ASP A 1 201 ? 2.720 50.312 77.132 1.00 15.81 201 ASP A CA 1
ATOM 3031 C C . ASP A 1 201 ? 1.957 48.999 77.042 1.00 16.13 201 ASP A C 1
ATOM 3032 O O . ASP A 1 201 ? 2.475 47.951 77.434 1.00 15.80 201 ASP A O 1
ATOM 3041 N N . ILE A 1 202 ? 0.735 49.060 76.517 1.00 16.15 202 ILE A N 1
ATOM 3042 C CA . ILE A 1 202 ? -0.031 47.882 76.125 1.00 15.87 202 ILE A CA 1
ATOM 3043 C C . ILE A 1 202 ? -0.361 48.013 74.645 1.00 14.49 202 ILE A C 1
ATOM 3044 O O . ILE A 1 202 ? -0.879 49.049 74.212 1.00 16.52 202 ILE A O 1
ATOM 3060 N N . SER A 1 203 ? -0.041 46.980 73.877 1.00 13.08 203 SER A N 1
ATOM 3061 C CA . SER A 1 203 ? -0.365 46.949 72.456 1.00 13.54 203 SER A CA 1
ATOM 3062 C C . SER A 1 203 ? -1.010 45.621 72.113 1.00 13.25 203 SER A C 1
ATOM 3063 O O . SER A 1 203 ? -0.580 44.572 72.590 1.00 14.41 203 SER A O 1
ATOM 3071 N N . ILE A 1 204 ? -2.036 45.681 71.271 1.00 12.45 204 ILE A N 1
ATOM 3072 C CA . ILE A 1 204 ? -2.725 44.504 70.756 1.00 13.25 204 ILE A CA 1
ATOM 3073 C C . ILE A 1 204 ? -2.258 44.347 69.316 1.00 13.36 204 ILE A C 1
ATOM 3074 O O . ILE A 1 204 ? -2.455 45.257 68.501 1.00 13.63 204 ILE A O 1
ATOM 3090 N N . ILE A 1 205 ? -1.641 43.209 68.999 1.00 12.77 205 ILE A N 1
ATOM 3091 C CA . ILE A 1 205 ? -0.981 42.994 67.715 1.00 13.33 205 ILE A CA 1
ATOM 3092 C C . ILE A 1 205 ? -1.479 41.693 67.105 1.00 12.87 205 ILE A C 1
ATOM 3093 O O . ILE A 1 205 ? -1.571 40.673 67.791 1.00 13.59 205 ILE A O 1
ATOM 3109 N N . GLU A 1 206 ? -1.854 41.748 65.829 1.00 13.39 206 GLU A N 1
ATOM 3110 C CA . GLU A 1 206 ? -2.349 40.601 65.099 1.00 14.48 206 GLU A CA 1
ATOM 3111 C C . GLU A 1 206 ? -1.287 40.100 64.132 1.00 14.00 206 GLU A C 1
ATOM 3112 O O . GLU A 1 206 ? -0.685 40.888 63.382 1.00 14.01 206 GLU A O 1
ATOM 3124 N N . ILE A 1 207 ? -1.066 38.786 64.159 1.00 14.54 207 ILE A N 1
ATOM 3125 C CA . ILE A 1 207 ? -0.168 38.083 63.251 1.00 14.64 207 ILE A CA 1
ATOM 3126 C C . ILE A 1 207 ? -1.007 37.186 62.350 1.00 14.08 207 ILE A C 1
ATOM 3127 O O . ILE A 1 207 ? -1.955 36.540 62.814 1.00 15.18 207 ILE A O 1
ATOM 3143 N N . ASP A 1 208 ? -0.673 37.172 61.061 1.00 14.03 208 ASP A N 1
ATOM 3144 C CA . ASP A 1 208 ? -1.347 36.303 60.095 1.00 14.50 208 ASP A CA 1
ATOM 3145 C C . ASP A 1 208 ? -0.323 35.700 59.143 1.00 15.31 208 ASP A C 1
ATOM 3146 O O . ASP A 1 208 ? 0.812 36.168 59.049 1.00 16.55 208 ASP A O 1
ATOM 3155 N N . GLU A 1 209 ? -0.728 34.648 58.436 1.00 15.59 209 GLU A N 1
ATOM 3156 C CA . GLU A 1 209 ? 0.112 34.072 57.381 1.00 15.53 209 GLU A CA 1
ATOM 3157 C C . GLU A 1 209 ? -0.735 34.009 56.124 1.00 15.83 209 GLU A C 1
ATOM 3158 O O . GLU A 1 209 ? -1.764 33.317 56.109 1.00 17.29 209 GLU A O 1
ATOM 3170 N N . VAL A 1 210 ? -0.318 34.731 55.078 1.00 15.61 210 VAL A N 1
ATOM 3171 C CA . VAL A 1 210 ? -1.141 34.845 53.871 1.00 16.04 210 VAL A CA 1
ATOM 3172 C C . VAL A 1 210 ? -0.246 35.058 52.655 1.00 24.28 210 VAL A C 1
ATOM 3173 O O . VAL A 1 210 ? 0.674 35.878 52.680 1.00 25.46 210 VAL A O 1
ATOM 3186 N N . ASP A 1 211 ? -0.514 34.316 51.586 1.00 21.98 211 ASP A N 1
ATOM 3187 C CA . ASP A 1 211 ? 0.234 34.486 50.332 1.00 28.92 211 ASP A CA 1
ATOM 3188 C C . ASP A 1 211 ? 1.746 34.394 50.556 1.00 29.94 211 ASP A C 1
ATOM 3189 O O . ASP A 1 211 ? 2.533 35.139 49.959 1.00 32.85 211 ASP A O 1
ATOM 3198 N N . GLY A 1 212 ? 2.157 33.480 51.436 1.00 30.44 212 GLY A N 1
ATOM 3199 C CA . GLY A 1 212 ? 3.570 33.259 51.725 1.00 30.55 212 GLY A CA 1
ATOM 3200 C C . GLY A 1 212 ? 4.270 34.291 52.598 1.00 29.66 212 GLY A C 1
ATOM 3201 O O . GLY A 1 212 ? 5.497 34.222 52.728 1.00 33.09 212 GLY A O 1
ATOM 3205 N N . GLU A 1 213 ? 3.547 35.237 53.210 1.00 26.66 213 GLU A N 1
ATOM 3206 C CA . GLU A 1 213 ? 4.133 36.247 54.084 1.00 26.97 213 GLU A CA 1
ATOM 3207 C C . GLU A 1 213 ? 3.541 36.136 55.487 1.00 20.83 213 GLU A C 1
ATOM 3208 O O . GLU A 1 213 ? 2.345 35.923 55.644 1.00 19.15 213 GLU A O 1
ATOM 3220 N N . LYS A 1 214 ? 4.363 36.339 56.510 1.00 17.30 214 LYS A N 1
ATOM 3221 C CA . LYS A 1 214 ? 3.856 36.512 57.866 1.00 16.48 214 LYS A CA 1
ATOM 3222 C C . LYS A 1 214 ? 3.650 38.009 58.097 1.00 17.66 214 LYS A C 1
ATOM 3223 O O . LYS A 1 214 ? 4.597 38.793 57.978 1.00 20.43 214 LYS A O 1
ATOM 3242 N N . THR A 1 215 ? 2.409 38.413 58.371 1.00 15.73 215 THR A N 1
ATOM 3243 C CA . THR A 1 215 ? 2.061 39.812 58.523 1.00 15.14 215 THR A CA 1
ATOM 3244 C C . THR A 1 215 ? 1.862 40.167 59.991 1.00 14.51 215 THR A C 1
ATOM 3245 O O . THR A 1 215 ? 1.380 39.344 60.785 1.00 15.12 215 THR A O 1
ATOM 3256 N N . PHE A 1 216 ? 2.233 41.414 60.333 1.00 14.50 216 PHE A N 1
ATOM 3257 C CA . PHE A 1 216 ? 2.082 41.961 61.684 1.00 14.47 216 PHE A CA 1
ATOM 3258 C C . PHE A 1 216 ? 1.327 43.290 61.624 1.00 15.23 216 PHE A C 1
ATOM 3259 O O . PHE A 1 216 ? 1.708 44.192 60.868 1.00 17.22 216 PHE A O 1
ATOM 3276 N N . GLU A 1 217 ? 0.293 43.439 62.445 1.00 13.93 217 GLU A N 1
ATOM 3277 C CA . GLU A 1 217 ? -0.512 44.664 62.429 1.00 15.01 217 GLU A CA 1
ATOM 3278 C C . GLU A 1 217 ? -0.843 45.071 63.856 1.00 15.56 217 GLU A C 1
ATOM 3279 O O . GLU A 1 217 ? -1.355 44.259 64.635 1.00 15.77 217 GLU A O 1
ATOM 3291 N N . VAL A 1 218 ? -0.570 46.330 64.192 1.00 16.27 218 VAL A N 1
ATOM 3292 C CA . VAL A 1 218 ? -0.944 46.857 65.499 1.00 15.89 218 VAL A CA 1
ATOM 3293 C C . VAL A 1 218 ? -2.420 47.251 65.444 1.00 15.87 218 VAL A C 1
ATOM 3294 O O . VAL A 1 218 ? -2.803 48.154 64.689 1.00 18.37 218 VAL A O 1
ATOM 3307 N N . LEU A 1 219 ? -3.249 46.570 66.242 1.00 14.86 219 LEU A N 1
ATOM 3308 C CA . LEU A 1 219 ? -4.673 46.879 66.281 1.00 14.82 219 LEU A CA 1
ATOM 3309 C C . LEU A 1 219 ? -5.009 48.033 67.220 1.00 15.65 219 LEU A C 1
ATOM 3310 O O . LEU A 1 219 ? -5.973 48.770 66.972 1.00 17.35 219 LEU A O 1
ATOM 3326 N N . ALA A 1 220 ? -4.260 48.183 68.310 1.00 15.84 220 ALA A N 1
ATOM 3327 C CA . ALA A 1 220 ? -4.504 49.234 69.285 1.00 15.96 220 ALA A CA 1
ATOM 3328 C C . ALA A 1 220 ? -3.260 49.365 70.136 1.00 16.31 220 ALA A C 1
ATOM 3329 O O . ALA A 1 220 ? -2.525 48.391 70.330 1.00 16.22 220 ALA A O 1
ATOM 3336 N N . THR A 1 221 ? -3.060 50.565 70.672 1.00 16.41 221 THR A N 1
ATOM 3337 C CA . THR A 1 221 ? -2.002 50.808 71.636 1.00 16.46 221 THR A CA 1
ATOM 3338 C C . THR A 1 221 ? -2.515 51.792 72.674 1.00 17.37 221 THR A C 1
ATOM 3339 O O . THR A 1 221 ? -3.321 52.670 72.373 1.00 18.98 221 THR A O 1
ATOM 3350 N N . ASN A 1 222 ? -2.020 51.644 73.895 1.00 16.02 222 ASN A N 1
ATOM 3351 C CA . ASN A 1 222 ? -2.330 52.545 74.997 1.00 16.40 222 ASN A CA 1
ATOM 3352 C C . ASN A 1 222 ? -1.148 52.491 75.958 1.00 17.28 222 ASN A C 1
ATOM 3353 O O . ASN A 1 222 ? -0.196 51.741 75.746 1.00 18.59 222 ASN A O 1
ATOM 3364 N N . GLY A 1 223 ? -1.175 53.313 76.994 1.00 17.89 223 GLY A N 1
ATOM 3365 C CA . GLY A 1 223 ? -0.058 53.304 77.916 1.00 17.69 223 GLY A CA 1
ATOM 3366 C C . GLY A 1 223 ? -0.109 54.448 78.908 1.00 17.77 223 GLY A C 1
ATOM 3367 O O . GLY A 1 223 ? -1.070 55.209 78.984 1.00 19.90 223 GLY A O 1
ATOM 3371 N N . ASP A 1 224 ? 0.944 54.502 79.723 1.00 16.97 224 ASP A N 1
ATOM 3372 C CA . ASP A 1 224 ? 1.108 55.533 80.743 1.00 15.95 224 ASP A CA 1
ATOM 3373 C C . ASP A 1 224 ? 2.596 55.840 80.793 1.00 15.79 224 ASP A C 1
ATOM 3374 O O . ASP A 1 224 ? 3.383 54.996 81.235 1.00 16.16 224 ASP A O 1
ATOM 3383 N N . THR A 1 225 ? 2.980 57.028 80.307 1.00 17.23 225 THR A N 1
ATOM 3384 C CA . THR A 1 225 ? 4.392 57.407 80.249 1.00 16.26 225 THR A CA 1
ATOM 3385 C C . THR A 1 225 ? 4.957 57.813 81.600 1.00 19.67 225 THR A C 1
ATOM 3386 O O . THR A 1 225 ? 6.161 58.091 81.686 1.00 20.84 225 THR A O 1
ATOM 3397 N N . HIS A 1 226 ? 4.135 57.835 82.647 1.00 15.98 226 HIS A N 1
ATOM 3398 C CA . HIS A 1 226 ? 4.584 58.126 84.002 1.00 20.91 226 HIS A CA 1
ATOM 3399 C C . HIS A 1 226 ? 4.356 56.924 84.915 1.00 16.03 226 HIS A C 1
ATOM 3400 O O . HIS A 1 226 ? 4.038 57.075 86.092 1.00 23.02 226 HIS A O 1
ATOM 3414 N N . LEU A 1 227 ? 4.517 55.720 84.369 1.00 16.75 227 LEU A N 1
ATOM 3415 C CA . LEU A 1 227 ? 4.318 54.489 85.118 1.00 16.79 227 LEU A CA 1
ATOM 3416 C C . LEU A 1 227 ? 5.453 53.562 84.726 1.00 17.75 227 LEU A C 1
ATOM 3417 O O . LEU A 1 227 ? 5.459 53.002 83.623 1.00 18.93 227 LEU A O 1
ATOM 3433 N N . GLY A 1 228 ? 6.416 53.409 85.619 1.00 16.67 228 GLY A N 1
ATOM 3434 C CA . GLY A 1 228 ? 7.559 52.562 85.332 1.00 16.53 228 GLY A CA 1
ATOM 3435 C C . GLY A 1 228 ? 8.230 52.124 86.611 1.00 16.36 228 GLY A C 1
ATOM 3436 O O . GLY A 1 228 ? 7.875 52.554 87.713 1.00 16.51 228 GLY A O 1
ATOM 3440 N N . GLY A 1 229 ? 9.231 51.257 86.445 1.00 16.40 229 GLY A N 1
ATOM 3441 C CA . GLY A 1 229 ? 9.952 50.741 87.603 1.00 16.05 229 GLY A CA 1
ATOM 3442 C C . GLY A 1 229 ? 10.543 51.805 88.507 1.00 15.69 229 GLY A C 1
ATOM 3443 O O . GLY A 1 229 ? 10.621 51.601 89.722 1.00 15.96 229 GLY A O 1
ATOM 3447 N N . GLU A 1 230 ? 10.965 52.942 87.946 1.00 15.73 230 GLU A N 1
ATOM 3448 C CA . GLU A 1 230 ? 11.501 54.029 88.766 1.00 20.44 230 GLU A CA 1
ATOM 3449 C C . GLU A 1 230 ? 10.464 54.544 89.760 1.00 16.32 230 GLU A C 1
ATOM 3450 O O . GLU A 1 230 ? 10.817 54.927 90.880 1.00 18.57 230 GLU A O 1
ATOM 3462 N N . ASP A 1 231 ? 9.178 54.464 89.406 1.00 20.00 231 ASP A N 1
ATOM 3463 C CA . ASP A 1 231 ? 8.102 54.839 90.320 1.00 15.90 231 ASP A CA 1
ATOM 3464 C C . ASP A 1 231 ? 7.901 53.809 91.425 1.00 17.30 231 ASP A C 1
ATOM 3465 O O . ASP A 1 231 ? 7.574 54.181 92.562 1.00 19.65 231 ASP A O 1
ATOM 3474 N N . PHE A 1 232 ? 8.100 52.527 91.123 1.00 16.61 232 PHE A N 1
ATOM 3475 C CA . PHE A 1 232 ? 8.091 51.505 92.164 1.00 16.76 232 PHE A CA 1
ATOM 3476 C C . PHE A 1 232 ? 9.221 51.759 93.149 1.00 17.04 232 PHE A C 1
ATOM 3477 O O . PHE A 1 232 ? 9.014 51.721 94.368 1.00 16.79 232 PHE A O 1
ATOM 3494 N N . ASP A 1 233 ? 10.427 52.039 92.628 1.00 17.44 233 ASP A N 1
ATOM 3495 C CA . ASP A 1 233 ? 11.558 52.388 93.498 1.00 17.51 233 ASP A CA 1
ATOM 3496 C C . ASP A 1 233 ? 11.208 53.545 94.423 1.00 17.01 233 ASP A C 1
ATOM 3497 O O . ASP A 1 233 ? 11.550 53.517 95.616 1.00 17.11 233 ASP A O 1
ATOM 3506 N N . SER A 1 234 ? 10.570 54.593 93.883 1.00 16.73 234 SER A N 1
ATOM 3507 C CA . SER A 1 234 ? 10.280 55.787 94.669 1.00 16.29 234 SER A CA 1
ATOM 3508 C C . SER A 1 234 ? 9.390 55.471 95.861 1.00 17.02 234 SER A C 1
ATOM 3509 O O . SER A 1 234 ? 9.576 56.031 96.945 1.00 17.65 234 SER A O 1
ATOM 3517 N N . ARG A 1 235 ? 8.419 54.574 95.685 1.00 16.70 235 ARG A N 1
ATOM 3518 C CA . ARG A 1 235 ? 7.554 54.200 96.800 1.00 16.93 235 ARG A CA 1
ATOM 3519 C C . ARG A 1 235 ? 8.345 53.515 97.904 1.00 17.22 235 ARG A C 1
ATOM 3520 O O . ARG A 1 235 ? 8.112 53.760 99.093 1.00 18.44 235 ARG A O 1
ATOM 3541 N N . LEU A 1 236 ? 9.294 52.661 97.534 1.00 16.51 236 LEU A N 1
ATOM 3542 C CA . LEU A 1 236 ? 10.102 52.008 98.550 1.00 16.26 236 LEU A CA 1
ATOM 3543 C C . LEU A 1 236 ? 11.085 52.980 99.186 1.00 16.30 236 LEU A C 1
ATOM 3544 O O . LEU A 1 236 ? 11.312 52.918 100.399 1.00 16.87 236 LEU A O 1
ATOM 3560 N N . ILE A 1 237 ? 11.670 53.886 98.396 1.00 15.33 237 ILE A N 1
ATOM 3561 C CA . ILE A 1 237 ? 12.551 54.902 98.969 1.00 15.75 237 ILE A CA 1
ATOM 3562 C C . ILE A 1 237 ? 11.799 55.698 100.023 1.00 17.00 237 ILE A C 1
ATOM 3563 O O . ILE A 1 237 ? 12.316 55.964 101.121 1.00 17.48 237 ILE A O 1
ATOM 3579 N N . ASN A 1 238 ? 10.577 56.122 99.690 1.00 17.52 238 ASN A N 1
ATOM 3580 C CA . ASN A 1 238 ? 9.804 56.947 100.619 1.00 16.76 238 ASN A CA 1
ATOM 3581 C C . ASN A 1 238 ? 9.534 56.188 101.915 1.00 17.67 238 ASN A C 1
ATOM 3582 O O . ASN A 1 238 ? 9.609 56.761 103.009 1.00 18.98 238 ASN A O 1
ATOM 3593 N N . TYR A 1 239 ? 9.231 54.895 101.812 1.00 18.20 239 TYR A N 1
ATOM 3594 C CA . TYR A 1 239 ? 9.029 54.082 103.006 1.00 17.85 239 TYR A CA 1
ATOM 3595 C C . TYR A 1 239 ? 10.279 54.058 103.872 1.00 17.40 239 TYR A C 1
ATOM 3596 O O . TYR A 1 239 ? 10.195 54.192 105.102 1.00 17.42 239 TYR A O 1
ATOM 3614 N N . LEU A 1 240 ? 11.444 53.865 103.248 1.00 16.70 240 LEU A N 1
ATOM 3615 C CA . LEU A 1 240 ? 12.695 53.809 104.003 1.00 16.79 240 LEU A CA 1
ATOM 3616 C C . LEU A 1 240 ? 12.995 55.144 104.679 1.00 17.23 240 LEU A C 1
ATOM 3617 O O . LEU A 1 240 ? 13.441 55.180 105.833 1.00 17.21 240 LEU A O 1
ATOM 3633 N N . VAL A 1 241 ? 12.736 56.255 103.986 1.00 17.82 241 VAL A N 1
ATOM 3634 C CA . VAL A 1 241 ? 12.924 57.576 104.590 1.00 17.81 241 VAL A CA 1
ATOM 3635 C C . VAL A 1 241 ? 12.002 57.747 105.789 1.00 17.91 241 VAL A C 1
ATOM 3636 O O . VAL A 1 241 ? 12.414 58.233 106.851 1.00 17.35 241 VAL A O 1
ATOM 3649 N N . GLU A 1 242 ? 10.735 57.370 105.632 1.00 17.35 242 GLU A N 1
ATOM 3650 C CA . GLU A 1 242 ? 9.750 57.538 106.697 1.00 16.32 242 GLU A CA 1
ATOM 3651 C C . GLU A 1 242 ? 10.075 56.657 107.897 1.00 17.33 242 GLU A C 1
ATOM 3652 O O . GLU A 1 242 ? 9.991 57.105 109.045 1.00 18.00 242 GLU A O 1
ATOM 3664 N N . GLU A 1 243 ? 10.451 55.398 107.655 1.00 17.09 243 GLU A N 1
ATOM 3665 C CA . GLU A 1 243 ? 10.793 54.511 108.769 1.00 17.30 243 GLU A CA 1
ATOM 3666 C C . GLU A 1 243 ? 12.016 55.030 109.526 1.00 17.38 243 GLU A C 1
ATOM 3667 O O . GLU A 1 243 ? 12.075 54.975 110.766 1.00 18.59 243 GLU A O 1
ATOM 3679 N N . PHE A 1 244 ? 12.999 55.550 108.802 1.00 17.36 244 PHE A N 1
ATOM 3680 C CA . PHE A 1 244 ? 14.195 56.065 109.468 1.00 17.06 244 PHE A CA 1
ATOM 3681 C C . PHE A 1 244 ? 13.865 57.290 110.307 1.00 16.17 244 PHE A C 1
ATOM 3682 O O . PHE A 1 244 ? 14.406 57.461 111.409 1.00 19.67 244 PHE A O 1
ATOM 3699 N N . LYS A 1 245 ? 12.963 58.138 109.812 1.00 16.87 245 LYS A N 1
ATOM 3700 C CA . LYS A 1 245 ? 12.548 59.316 110.564 1.00 20.81 245 LYS A CA 1
ATOM 3701 C C . LYS A 1 245 ? 11.787 58.921 111.825 1.00 21.86 245 LYS A C 1
ATOM 3702 O O . LYS A 1 245 ? 12.047 59.451 112.916 1.00 22.82 245 LYS A O 1
ATOM 3721 N N . LYS A 1 246 ? 10.885 57.954 111.698 1.00 17.11 246 LYS A N 1
ATOM 3722 C CA . LYS A 1 246 ? 10.082 57.506 112.826 1.00 23.84 246 LYS A CA 1
ATOM 3723 C C . LYS A 1 246 ? 10.969 56.922 113.913 1.00 23.76 246 LYS A C 1
ATOM 3724 O O . LYS A 1 246 ? 10.714 57.110 115.108 1.00 26.55 246 LYS A O 1
ATOM 3743 N N . ASP A 1 247 ? 12.015 56.207 113.514 1.00 22.20 247 ASP A N 1
ATOM 3744 C CA . ASP A 1 247 ? 12.844 55.503 114.477 1.00 26.78 247 ASP A CA 1
ATOM 3745 C C . ASP A 1 247 ? 13.968 56.384 115.017 1.00 24.49 247 ASP A C 1
ATOM 3746 O O . ASP A 1 247 ? 14.249 56.365 116.223 1.00 25.85 247 ASP A O 1
ATOM 3755 N N . GLN A 1 248 ? 14.586 57.200 114.167 1.00 23.35 248 GLN A N 1
ATOM 3756 C CA . GLN A 1 248 ? 15.779 57.938 114.554 1.00 22.42 248 GLN A CA 1
ATOM 3757 C C . GLN A 1 248 ? 15.586 59.448 114.599 1.00 23.39 248 GLN A C 1
ATOM 3758 O O . GLN A 1 248 ? 16.477 60.146 115.089 1.00 25.04 248 GLN A O 1
ATOM 3772 N N . GLY A 1 249 ? 14.467 59.971 114.105 1.00 22.79 249 GLY A N 1
ATOM 3773 C CA . GLY A 1 249 ? 14.191 61.396 114.169 1.00 29.02 249 GLY A CA 1
ATOM 3774 C C . GLY A 1 249 ? 14.942 62.271 113.191 1.00 34.86 249 GLY A C 1
ATOM 3775 O O . GLY A 1 249 ? 14.968 63.492 113.373 1.00 31.82 249 GLY A O 1
ATOM 3779 N N . ILE A 1 250 ? 15.532 61.696 112.145 1.00 28.60 250 ILE A N 1
ATOM 3780 C CA . ILE A 1 250 ? 16.330 62.426 111.170 1.00 23.00 250 ILE A CA 1
ATOM 3781 C C . ILE A 1 250 ? 15.698 62.248 109.800 1.00 20.74 250 ILE A C 1
ATOM 3782 O O . ILE A 1 250 ? 15.354 61.126 109.417 1.00 18.38 250 ILE A O 1
ATOM 3798 N N . ASP A 1 251 ? 15.576 63.346 109.066 1.00 21.18 251 ASP A N 1
ATOM 3799 C CA . ASP A 1 251 ? 14.995 63.358 107.725 1.00 20.85 251 ASP A CA 1
ATOM 3800 C C . ASP A 1 251 ? 16.136 63.274 106.716 1.00 16.30 251 ASP A C 1
ATOM 3801 O O . ASP A 1 251 ? 16.896 64.228 106.557 1.00 21.18 251 ASP A O 1
ATOM 3810 N N . LEU A 1 252 ? 16.260 62.131 106.033 1.00 17.19 252 LEU A N 1
ATOM 3811 C CA . LEU A 1 252 ? 17.380 61.933 105.118 1.00 16.94 252 LEU A CA 1
ATOM 3812 C C . LEU A 1 252 ? 17.219 62.681 103.799 1.00 20.26 252 LEU A C 1
ATOM 3813 O O . LEU A 1 252 ? 18.176 62.737 103.018 1.00 19.62 252 LEU A O 1
ATOM 3829 N N . ARG A 1 253 ? 16.043 63.252 103.529 1.00 21.46 253 ARG A N 1
ATOM 3830 C CA . ARG A 1 253 ? 15.799 63.867 102.229 1.00 25.84 253 ARG A CA 1
ATOM 3831 C C . ARG A 1 253 ? 16.664 65.095 102.005 1.00 31.98 253 ARG A C 1
ATOM 3832 O O . ARG A 1 253 ? 16.875 65.492 100.853 1.00 32.61 253 ARG A O 1
ATOM 3853 N N . ASN A 1 254 ? 17.201 65.668 103.069 1.00 34.09 254 ASN A N 1
ATOM 3854 C CA . ASN A 1 254 ? 18.068 66.833 102.973 1.00 52.39 254 ASN A CA 1
ATOM 3855 C C . ASN A 1 254 ? 19.496 66.488 102.559 1.00 47.53 254 ASN A C 1
ATOM 3856 O O . ASN A 1 254 ? 20.295 67.403 102.329 1.00 37.68 254 ASN A O 1
ATOM 3867 N N . ASP A 1 255 ? 19.825 65.204 102.432 1.00 36.64 255 ASP A N 1
ATOM 3868 C CA . ASP A 1 255 ? 21.201 64.742 102.243 1.00 30.11 255 ASP A CA 1
ATOM 3869 C C . ASP A 1 255 ? 21.294 64.036 100.896 1.00 25.91 255 ASP A C 1
ATOM 3870 O O . ASP A 1 255 ? 20.857 62.879 100.768 1.00 20.76 255 ASP A O 1
ATOM 3879 N N . PRO A 1 256 ? 21.863 64.672 99.871 1.00 27.59 256 PRO A N 1
ATOM 3880 C CA . PRO A 1 256 ? 21.865 64.043 98.541 1.00 28.74 256 PRO A CA 1
ATOM 3881 C C . PRO A 1 256 ? 22.640 62.733 98.498 1.00 22.77 256 PRO A C 1
ATOM 3882 O O 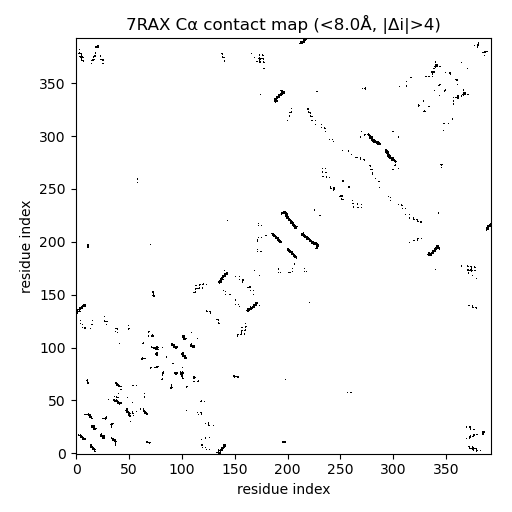. PRO A 1 256 ? 22.238 61.801 97.795 1.00 18.71 256 PRO A O 1
ATOM 3893 N N . LEU A 1 257 ? 23.747 62.631 99.229 1.00 22.06 257 LEU A N 1
ATOM 3894 C CA . LEU A 1 257 ? 24.500 61.383 99.223 1.00 21.27 257 LEU A CA 1
ATOM 3895 C C . LEU A 1 257 ? 23.673 60.258 99.822 1.00 17.11 257 LEU A C 1
ATOM 3896 O O . LEU A 1 257 ? 23.620 59.155 99.270 1.00 17.99 257 LEU A O 1
ATOM 3912 N N . ALA A 1 258 ? 23.017 60.519 100.959 1.00 17.83 258 ALA A N 1
ATOM 3913 C CA . ALA A 1 258 ? 22.175 59.494 101.568 1.00 17.24 258 ALA A CA 1
ATOM 3914 C C . ALA A 1 258 ? 21.067 59.074 100.616 1.00 17.13 258 ALA A C 1
ATOM 3915 O O . ALA A 1 258 ? 20.784 57.884 100.479 1.00 16.45 258 ALA A O 1
ATOM 3922 N N . MET A 1 259 ? 20.424 60.040 99.957 1.00 17.37 259 MET A N 1
ATOM 3923 C CA . MET A 1 259 ? 19.336 59.719 99.037 1.00 16.83 259 MET A CA 1
ATOM 3924 C C . MET A 1 259 ? 19.826 58.928 97.822 1.00 16.92 259 MET A C 1
ATOM 3925 O O . MET A 1 259 ? 19.106 58.047 97.327 1.00 17.29 259 MET A O 1
ATOM 3939 N N . GLN A 1 260 ? 21.039 59.199 97.337 1.00 16.50 260 GLN A N 1
ATOM 3940 C CA . GLN A 1 260 ? 21.594 58.378 96.261 1.00 20.32 260 GLN A CA 1
ATOM 3941 C C . GLN A 1 260 ? 21.851 56.950 96.736 1.00 15.39 260 GLN A C 1
ATOM 3942 O O . GLN A 1 260 ? 21.543 55.993 96.028 1.00 17.03 260 GLN A O 1
ATOM 3956 N N . ARG A 1 261 ? 22.348 56.778 97.963 1.00 16.02 261 ARG A N 1
ATOM 3957 C CA . ARG A 1 261 ? 22.541 55.430 98.493 1.00 16.02 261 ARG A CA 1
ATOM 3958 C C . ARG A 1 261 ? 21.213 54.710 98.699 1.00 16.30 261 ARG A C 1
ATOM 3959 O O . ARG A 1 261 ? 21.108 53.509 98.425 1.00 17.14 261 ARG A O 1
ATOM 3980 N N . LEU A 1 262 ? 20.179 55.425 99.155 1.00 16.30 262 LEU A N 1
ATOM 3981 C CA . LEU A 1 262 ? 18.860 54.812 99.342 1.00 15.69 262 LEU A CA 1
ATOM 3982 C C . LEU A 1 262 ? 18.255 54.376 98.021 1.00 16.25 262 LEU A C 1
ATOM 3983 O O . LEU A 1 262 ? 17.579 53.342 97.959 1.00 17.31 262 LEU A O 1
ATOM 3999 N N . LYS A 1 263 ? 18.442 55.164 96.966 1.00 15.37 263 LYS A N 1
ATOM 4000 C CA . LYS A 1 263 ? 17.895 54.775 95.664 1.00 15.80 263 LYS A CA 1
ATOM 4001 C C . LYS A 1 263 ? 18.467 53.435 95.207 1.00 16.76 263 LYS A C 1
ATOM 4002 O O . LYS A 1 263 ? 17.734 52.540 94.773 1.00 18.01 263 LYS A O 1
ATOM 4021 N N . GLU A 1 264 ? 19.786 53.280 95.304 1.00 16.56 264 GLU A N 1
ATOM 4022 C CA . GLU A 1 264 ? 20.425 52.025 94.930 1.00 15.96 264 GLU A CA 1
ATOM 4023 C C . GLU A 1 264 ? 19.928 50.875 95.806 1.00 16.23 264 GLU A C 1
ATOM 4024 O O . GLU A 1 264 ? 19.635 49.776 95.309 1.00 16.90 264 GLU A O 1
ATOM 4036 N N . ALA A 1 265 ? 19.844 51.110 97.116 1.00 15.69 265 ALA A N 1
ATOM 4037 C CA . ALA A 1 265 ? 19.443 50.062 98.045 1.00 14.75 265 ALA A CA 1
ATOM 4038 C C . ALA A 1 265 ? 17.994 49.670 97.829 1.00 14.47 265 ALA A C 1
ATOM 4039 O O . ALA A 1 265 ? 17.643 48.486 97.927 1.00 14.52 265 ALA A O 1
ATOM 4046 N N . ALA A 1 266 ? 17.136 50.656 97.552 1.00 14.71 266 ALA A N 1
ATOM 4047 C CA . ALA A 1 266 ? 15.723 50.367 97.323 1.00 15.23 266 ALA A CA 1
ATOM 4048 C C . ALA A 1 266 ? 15.540 49.510 96.086 1.00 15.27 266 ALA A C 1
ATOM 4049 O O . ALA A 1 266 ? 14.737 48.568 96.094 1.00 15.61 266 ALA A O 1
ATOM 4056 N N . GLU A 1 267 ? 16.253 49.834 95.005 1.00 15.64 267 GLU A N 1
ATOM 4057 C CA . GLU A 1 267 ? 16.108 49.047 93.787 1.00 15.42 267 GLU A CA 1
ATOM 4058 C C . GLU A 1 267 ? 16.594 47.623 94.007 1.00 14.91 267 GLU A C 1
ATOM 4059 O O . GLU A 1 267 ? 15.939 46.668 93.593 1.00 15.75 267 GLU A O 1
ATOM 4071 N N . LYS A 1 268 ? 17.710 47.461 94.714 1.00 15.20 268 LYS A N 1
ATOM 4072 C CA . LYS A 1 268 ? 18.219 46.130 95.019 1.00 15.85 268 LYS A CA 1
ATOM 4073 C C . LYS A 1 268 ? 17.217 45.326 95.845 1.00 15.02 268 LYS A C 1
ATOM 4074 O O . LYS A 1 268 ? 16.970 44.146 95.566 1.00 15.69 268 LYS A O 1
ATOM 4093 N N . ALA A 1 269 ? 16.624 45.948 96.870 1.00 14.12 269 ALA A N 1
ATOM 4094 C CA . ALA A 1 269 ? 15.654 45.239 97.699 1.00 15.01 269 ALA A CA 1
ATOM 4095 C C . ALA A 1 269 ? 14.413 44.878 96.901 1.00 14.67 269 ALA A C 1
ATOM 4096 O O . ALA A 1 269 ? 13.875 43.776 97.050 1.00 14.65 269 ALA A O 1
ATOM 4103 N N . LYS A 1 270 ? 13.942 45.801 96.052 1.00 14.28 270 LYS A N 1
ATOM 4104 C CA . LYS A 1 270 ? 12.766 45.531 95.230 1.00 14.35 270 LYS A CA 1
ATOM 4105 C C . LYS A 1 270 ? 12.994 44.293 94.363 1.00 14.55 270 LYS A C 1
ATOM 4106 O O . LYS A 1 270 ? 12.143 43.397 94.292 1.00 16.09 270 LYS A O 1
ATOM 4125 N N . ILE A 1 271 ? 14.151 44.225 93.699 1.00 14.54 271 ILE A N 1
ATOM 4126 C CA . ILE A 1 271 ? 14.451 43.089 92.830 1.00 14.95 271 ILE A CA 1
ATOM 4127 C C . ILE A 1 271 ? 14.561 41.801 93.648 1.00 15.33 271 ILE A C 1
ATOM 4128 O O . ILE A 1 271 ? 14.059 40.751 93.245 1.00 16.67 271 ILE A O 1
ATOM 4144 N N . GLU A 1 272 ? 15.216 41.865 94.814 1.00 14.98 272 GLU A N 1
ATOM 4145 C CA . GLU A 1 272 ? 15.300 40.705 95.692 1.00 16.49 272 GLU A CA 1
ATOM 4146 C C . GLU A 1 272 ? 13.918 40.166 96.028 1.00 17.02 272 GLU A C 1
ATOM 4147 O O . GLU A 1 272 ? 13.716 38.945 96.078 1.00 17.55 272 GLU A O 1
ATOM 4159 N N . LEU A 1 273 ? 12.960 41.058 96.283 1.00 16.14 273 LEU A N 1
ATOM 4160 C CA . LEU A 1 273 ? 11.617 40.641 96.693 1.00 16.10 273 LEU A CA 1
ATOM 4161 C C . LEU A 1 273 ? 10.799 40.016 95.568 1.00 16.03 273 LEU A C 1
ATOM 4162 O O . LEU A 1 273 ? 9.688 39.525 95.828 1.00 17.50 273 LEU A O 1
ATOM 4178 N N . SER A 1 274 ? 11.297 40.019 94.330 1.00 15.21 274 SER A N 1
ATOM 4179 C CA . SER A 1 274 ? 10.629 39.256 93.278 1.00 15.20 274 SER A CA 1
ATOM 4180 C C . SER A 1 274 ? 10.853 37.762 93.444 1.00 16.32 274 SER A C 1
ATOM 4181 O O . SER A 1 274 ? 10.139 36.967 92.828 1.00 18.33 274 SER A O 1
ATOM 4189 N N . SER A 1 275 ? 11.812 37.351 94.271 1.00 16.67 275 SER A N 1
ATOM 4190 C CA . SER A 1 275 ? 12.083 35.929 94.457 1.00 21.74 275 SER A CA 1
ATOM 4191 C C . SER A 1 275 ? 12.166 35.513 95.916 1.00 24.27 275 SER A C 1
ATOM 4192 O O . SER A 1 275 ? 12.132 34.308 96.190 1.00 30.27 275 SER A O 1
ATOM 4200 N N . ALA A 1 276 ? 12.234 36.455 96.852 1.00 21.32 276 ALA A N 1
ATOM 4201 C CA . ALA A 1 276 ? 12.234 36.173 98.277 1.00 22.29 276 ALA A CA 1
ATOM 4202 C C . ALA A 1 276 ? 11.006 36.802 98.926 1.00 21.74 276 ALA A C 1
ATOM 4203 O O . ALA A 1 276 ? 10.411 37.735 98.386 1.00 17.55 276 ALA A O 1
ATOM 4210 N N . GLN A 1 277 ? 10.628 36.273 100.102 1.00 22.63 277 GLN A N 1
ATOM 4211 C CA . GLN A 1 277 ? 9.476 36.784 100.833 1.00 24.11 277 GLN A CA 1
ATOM 4212 C C . GLN A 1 277 ? 9.822 37.951 101.737 1.00 21.65 277 GLN A C 1
ATOM 4213 O O . GLN A 1 277 ? 8.911 38.639 102.206 1.00 21.55 277 GLN A O 1
ATOM 4227 N N . GLN A 1 278 ? 11.105 38.183 101.992 1.00 22.60 278 GLN A N 1
ATOM 4228 C CA . GLN A 1 278 ? 11.539 39.318 102.795 1.00 22.31 278 GLN A CA 1
ATOM 4229 C C . GLN A 1 278 ? 13.012 39.576 102.533 1.00 16.36 278 GLN A C 1
ATOM 4230 O O . GLN A 1 278 ? 13.739 38.713 102.038 1.00 20.04 278 GLN A O 1
ATOM 4244 N N . THR A 1 279 ? 13.446 40.783 102.869 1.00 17.28 279 THR A N 1
ATOM 4245 C CA . THR A 1 279 ? 14.843 41.144 102.690 1.00 18.12 279 THR A CA 1
ATOM 4246 C C . THR A 1 279 ? 15.174 42.257 103.673 1.00 17.63 279 THR A C 1
ATOM 4247 O O . THR A 1 279 ? 14.298 42.800 104.340 1.00 19.61 279 THR A O 1
ATOM 4258 N N . ASP A 1 280 ? 16.459 42.568 103.779 1.00 17.10 280 ASP A N 1
ATOM 4259 C CA . ASP A 1 280 ? 16.925 43.545 104.741 1.00 21.05 280 ASP A CA 1
ATOM 4260 C C . ASP A 1 280 ? 17.712 44.613 103.999 1.00 16.11 280 ASP A C 1
ATOM 4261 O O . ASP A 1 280 ? 18.530 44.291 103.132 1.00 18.49 280 ASP A O 1
ATOM 4270 N N . VAL A 1 281 ? 17.454 45.878 104.332 1.00 15.83 281 VAL A N 1
ATOM 4271 C CA . VAL A 1 281 ? 18.208 47.016 103.813 1.00 16.22 281 VAL A CA 1
ATOM 4272 C C . VAL A 1 281 ? 19.159 47.493 104.901 1.00 17.20 281 VAL A C 1
ATOM 4273 O O . VAL A 1 281 ? 18.719 48.014 105.937 1.00 18.66 281 VAL A O 1
ATOM 4286 N N . ASN A 1 282 ? 20.455 47.399 104.635 1.00 16.84 282 ASN A N 1
ATOM 4287 C CA . ASN A 1 282 ? 21.486 47.824 105.576 1.00 17.06 282 ASN A CA 1
ATOM 4288 C C . ASN A 1 282 ? 22.367 48.877 104.915 1.00 17.46 282 ASN A C 1
ATOM 4289 O O . ASN A 1 282 ? 22.979 48.620 103.874 1.00 18.79 282 ASN A O 1
ATOM 4300 N N . LEU A 1 283 ? 22.427 50.064 105.513 1.00 16.21 283 LEU A N 1
ATOM 4301 C CA . LEU A 1 283 ? 23.272 51.148 105.014 1.00 15.18 283 LEU A CA 1
ATOM 4302 C C . LEU A 1 283 ? 24.050 51.719 106.192 1.00 15.92 283 LEU A C 1
ATOM 4303 O O . LEU A 1 283 ? 23.517 52.546 106.953 1.00 16.45 283 LEU A O 1
ATOM 4319 N N . PRO A 1 284 ? 25.298 51.302 106.373 1.00 15.49 284 PRO A N 1
ATOM 4320 C CA . PRO A 1 284 ? 26.120 51.863 107.454 1.00 16.20 284 PRO A CA 1
ATOM 4321 C C . PRO A 1 284 ? 26.415 53.337 107.215 1.00 15.76 284 PRO A C 1
ATOM 4322 O O . PRO A 1 284 ? 26.572 53.799 106.080 1.00 15.69 284 PRO A O 1
ATOM 4333 N N . TYR A 1 285 ? 26.471 54.094 108.313 1.00 15.89 285 TYR A N 1
ATOM 4334 C CA . TYR A 1 285 ? 26.838 55.510 108.269 1.00 16.13 285 TYR A CA 1
ATOM 4335 C C . TYR A 1 285 ? 25.975 56.262 107.250 1.00 16.15 285 TYR A C 1
ATOM 4336 O O . TYR A 1 285 ? 26.455 57.077 106.460 1.00 16.93 285 TYR A O 1
ATOM 4354 N N . ILE A 1 286 ? 24.673 55.989 107.283 1.00 15.00 286 ILE A N 1
ATOM 4355 C CA . ILE A 1 286 ? 23.786 56.686 106.366 1.00 14.88 286 ILE A CA 1
ATOM 4356 C C . ILE A 1 286 ? 23.719 58.156 106.732 1.00 16.42 286 ILE A C 1
ATOM 4357 O O . ILE A 1 286 ? 23.514 59.025 105.866 1.00 17.29 286 ILE A O 1
ATOM 4373 N N . THR A 1 287 ? 23.878 58.468 108.010 1.00 17.21 287 THR A N 1
ATOM 4374 C CA . THR A 1 287 ? 24.092 59.845 108.430 1.00 17.22 287 THR A CA 1
ATOM 4375 C C . THR A 1 287 ? 24.914 59.793 109.712 1.00 16.70 287 THR A C 1
ATOM 4376 O O . THR A 1 287 ? 25.138 58.723 110.275 1.00 16.48 287 THR A O 1
ATOM 4387 N N . ALA A 1 288 ? 25.377 60.957 110.159 1.00 16.65 288 ALA A N 1
ATOM 4388 C CA . ALA A 1 288 ? 26.177 61.020 111.375 1.00 16.82 288 ALA A CA 1
ATOM 4389 C C . ALA A 1 288 ? 26.117 62.437 111.912 1.00 16.52 288 ALA A C 1
ATOM 4390 O O . ALA A 1 288 ? 26.103 63.400 111.137 1.00 18.68 288 ALA A O 1
ATOM 4397 N N . ASP A 1 289 ? 26.074 62.556 113.232 1.00 15.43 289 ASP A N 1
ATOM 4398 C CA . ASP A 1 289 ? 26.063 63.862 113.882 1.00 15.08 289 ASP A CA 1
ATOM 4399 C C . ASP A 1 289 ? 26.856 63.759 115.178 1.00 15.24 289 ASP A C 1
ATOM 4400 O O . ASP A 1 289 ? 27.600 62.802 115.396 1.00 15.47 289 ASP A O 1
ATOM 4409 N N . ALA A 1 290 ? 26.756 64.789 116.006 1.00 15.23 290 ALA A N 1
ATOM 4410 C CA . ALA A 1 290 ? 27.550 64.802 117.222 1.00 14.52 290 ALA A CA 1
ATOM 4411 C C . ALA A 1 290 ? 27.078 63.766 118.229 1.00 14.45 290 ALA A C 1
ATOM 4412 O O . ALA A 1 290 ? 27.819 63.467 119.171 1.00 15.29 290 ALA A O 1
ATOM 4419 N N . THR A 1 291 ? 25.875 63.210 118.067 1.00 15.46 291 THR A N 1
ATOM 4420 C CA . THR A 1 291 ? 25.476 62.124 118.954 1.00 15.70 291 THR A CA 1
ATOM 4421 C C . THR A 1 291 ? 26.112 60.805 118.561 1.00 16.07 291 THR A C 1
ATOM 4422 O O . THR A 1 291 ? 26.192 59.899 119.400 1.00 27.20 291 THR A O 1
ATOM 4433 N N . GLY A 1 292 ? 26.593 60.697 117.325 1.00 15.53 292 GLY A N 1
ATOM 4434 C CA . GLY A 1 292 ? 27.238 59.507 116.833 1.00 16.20 292 GLY A CA 1
ATOM 4435 C C . GLY A 1 292 ? 26.788 59.161 115.423 1.00 16.49 292 GLY A C 1
ATOM 4436 O O . GLY A 1 292 ? 25.944 59.854 114.805 1.00 15.96 292 GLY A O 1
ATOM 4440 N N . PRO A 1 293 ? 27.358 58.084 114.878 1.00 16.29 293 PRO A N 1
ATOM 4441 C CA . PRO A 1 293 ? 26.940 57.604 113.557 1.00 16.91 293 PRO A CA 1
ATOM 4442 C C . PRO A 1 293 ? 25.609 56.875 113.623 1.00 17.06 293 PRO A C 1
ATOM 4443 O O . PRO A 1 293 ? 25.252 56.281 114.641 1.00 20.59 293 PRO A O 1
ATOM 4454 N N . LYS A 1 294 ? 24.881 56.904 112.505 1.00 17.68 294 LYS A N 1
ATOM 4455 C CA . LYS A 1 294 ? 23.596 56.222 112.393 1.00 17.11 294 LYS A CA 1
ATOM 4456 C C . LYS A 1 294 ? 23.647 55.230 111.239 1.00 16.73 294 LYS A C 1
ATOM 4457 O O . LYS A 1 294 ? 24.115 55.565 110.152 1.00 16.71 294 LYS A O 1
ATOM 4476 N N . HIS A 1 295 ? 23.173 54.009 111.487 1.00 17.29 295 HIS A N 1
ATOM 4477 C CA . HIS A 1 295 ? 23.172 52.945 110.498 1.00 17.02 295 HIS A CA 1
ATOM 4478 C C . HIS A 1 295 ? 21.731 52.539 110.249 1.00 17.44 295 HIS A C 1
ATOM 4479 O O . HIS A 1 295 ? 20.975 52.316 111.199 1.00 19.06 295 HIS A O 1
ATOM 4493 N N . MET A 1 296 ? 21.350 52.434 108.983 1.00 16.55 296 MET A N 1
ATOM 4494 C CA . MET A 1 296 ? 20.019 51.975 108.647 1.00 16.98 296 MET A CA 1
ATOM 4495 C C . MET A 1 296 ? 20.018 50.455 108.612 1.00 16.39 296 MET A C 1
ATOM 4496 O O . MET A 1 296 ? 20.887 49.836 107.985 1.00 16.93 296 MET A O 1
ATOM 4510 N N . ASN A 1 297 ? 19.030 49.853 109.267 1.00 16.20 297 ASN A N 1
ATOM 4511 C CA . ASN A 1 297 ? 18.787 48.423 109.110 1.00 16.36 297 ASN A CA 1
ATOM 4512 C C . ASN A 1 297 ? 17.282 48.245 109.193 1.00 18.22 297 ASN A C 1
ATOM 4513 O O . ASN A 1 297 ? 16.710 48.383 110.275 1.00 19.40 297 ASN A O 1
ATOM 4524 N N . ILE A 1 298 ? 16.651 47.969 108.047 1.00 18.44 298 ILE A N 1
ATOM 4525 C CA . ILE A 1 298 ? 15.198 47.908 107.912 1.00 18.51 298 ILE A CA 1
ATOM 4526 C C . ILE A 1 298 ? 14.845 46.625 107.166 1.00 17.65 298 ILE A C 1
ATOM 4527 O O . ILE A 1 298 ? 15.380 46.363 106.080 1.00 18.09 298 ILE A O 1
ATOM 4543 N N . LYS A 1 299 ? 13.954 45.828 107.753 1.00 17.68 299 LYS A N 1
ATOM 4544 C CA . LYS A 1 299 ? 13.419 44.663 107.075 1.00 22.64 299 LYS A CA 1
ATOM 4545 C C . LYS A 1 299 ? 12.225 45.068 106.219 1.00 17.69 299 LYS A C 1
ATOM 4546 O O . LYS A 1 299 ? 11.360 45.827 106.662 1.00 19.55 299 LYS A O 1
ATOM 4565 N N . VAL A 1 300 ? 12.182 44.560 104.989 1.00 18.04 300 VAL A N 1
ATOM 4566 C CA . VAL A 1 300 ? 11.080 44.821 104.068 1.00 18.04 300 VAL A CA 1
ATOM 4567 C C . VAL A 1 300 ? 10.528 43.475 103.613 1.00 17.69 300 VAL A C 1
ATOM 4568 O O . VAL A 1 300 ? 11.257 42.662 103.040 1.00 17.48 300 VAL A O 1
ATOM 4581 N N . THR A 1 301 ? 9.254 43.240 103.865 1.00 18.12 301 THR A N 1
ATOM 4582 C CA . THR A 1 301 ? 8.624 42.015 103.392 1.00 17.18 301 THR A CA 1
ATOM 4583 C C . THR A 1 301 ? 8.016 42.233 102.017 1.00 17.27 301 THR A C 1
ATOM 4584 O O . THR A 1 301 ? 7.748 43.364 101.593 1.00 18.47 301 THR A O 1
ATOM 4595 N N . ARG A 1 302 ? 7.766 41.120 101.325 1.00 17.49 302 ARG A N 1
ATOM 4596 C CA . ARG A 1 302 ? 7.106 41.230 100.031 1.00 17.14 302 ARG A CA 1
ATOM 4597 C C . ARG A 1 302 ? 5.714 41.825 100.197 1.00 17.62 302 ARG A C 1
ATOM 4598 O O . ARG A 1 302 ? 5.277 42.632 99.362 1.00 17.96 302 ARG A O 1
ATOM 4619 N N . ALA A 1 303 ? 5.004 41.435 101.267 1.00 18.19 303 ALA A N 1
ATOM 4620 C CA . ALA A 1 303 ? 3.678 41.997 101.540 1.00 16.58 303 ALA A CA 1
ATOM 4621 C C . ALA A 1 303 ? 3.741 43.512 101.686 1.00 16.37 303 ALA A C 1
ATOM 4622 O O . ALA A 1 303 ? 2.898 44.238 101.140 1.00 20.94 303 ALA A O 1
ATOM 4629 N N . LYS A 1 304 ? 4.748 44.013 102.398 1.00 19.83 304 LYS A N 1
ATOM 4630 C CA . LYS A 1 304 ? 4.890 45.455 102.544 1.00 20.25 304 LYS A CA 1
ATOM 4631 C C . LYS A 1 304 ? 5.126 46.115 101.191 1.00 17.18 304 LYS A C 1
ATOM 4632 O O . LYS A 1 304 ? 4.473 47.106 100.847 1.00 18.41 304 LYS A O 1
ATOM 4651 N N . LEU A 1 305 ? 6.057 45.574 100.401 1.00 17.70 305 LEU A N 1
ATOM 4652 C CA . LEU A 1 305 ? 6.292 46.143 99.072 1.00 17.20 305 LEU A CA 1
ATOM 4653 C C . LEU A 1 305 ? 5.012 46.147 98.229 1.00 17.31 305 LEU A C 1
ATOM 4654 O O . LEU A 1 305 ? 4.700 47.138 97.551 1.00 17.60 305 LEU A O 1
ATOM 4670 N N . GLU A 1 306 ? 4.269 45.038 98.244 1.00 17.41 306 GLU A N 1
ATOM 4671 C CA . GLU A 1 306 ? 3.029 44.956 97.476 1.00 16.36 306 GLU A CA 1
ATOM 4672 C C . GLU A 1 306 ? 2.042 46.032 97.909 1.00 20.98 306 GLU A C 1
ATOM 4673 O O . GLU A 1 306 ? 1.376 46.641 97.067 1.00 21.09 306 GLU A O 1
ATOM 4685 N N . SER A 1 307 ? 1.939 46.292 99.216 1.00 26.64 307 SER A N 1
ATOM 4686 C CA . SER A 1 307 ? 1.047 47.354 99.682 1.00 30.76 307 SER A CA 1
ATOM 4687 C C . SER A 1 307 ? 1.517 48.733 99.223 1.00 26.50 307 SER A C 1
ATOM 4688 O O . SER A 1 307 ? 0.687 49.617 98.969 1.00 27.34 307 SER A O 1
ATOM 4696 N N . LEU A 1 308 ? 2.837 48.931 99.096 1.00 23.30 308 LEU A N 1
ATOM 4697 C CA . LEU A 1 308 ? 3.367 50.240 98.712 1.00 21.84 308 LEU A CA 1
ATOM 4698 C C . LEU A 1 308 ? 3.142 50.557 97.233 1.00 16.95 308 LEU A C 1
ATOM 4699 O O . LEU A 1 308 ? 3.106 51.736 96.860 1.00 18.60 308 LEU A O 1
ATOM 4715 N N . VAL A 1 309 ? 3.013 49.542 96.376 1.00 17.27 309 VAL A N 1
ATOM 4716 C CA . VAL A 1 309 ? 2.907 49.751 94.937 1.00 17.21 309 VAL A CA 1
ATOM 4717 C C . VAL A 1 309 ? 1.605 49.227 94.341 1.00 17.43 309 VAL A C 1
ATOM 4718 O O . VAL A 1 309 ? 1.436 49.270 93.113 1.00 17.82 309 VAL A O 1
ATOM 4731 N N . GLU A 1 310 ? 0.678 48.734 95.157 1.00 17.41 310 GLU A N 1
ATOM 4732 C CA . GLU A 1 310 ? -0.578 48.187 94.631 1.00 24.35 310 GLU A CA 1
ATOM 4733 C C . GLU A 1 310 ? -1.272 49.136 93.654 1.00 21.29 310 GLU A C 1
ATOM 4734 O O . GLU A 1 310 ? -1.749 48.706 92.597 1.00 19.07 310 GLU A O 1
ATOM 4746 N N . ASP A 1 311 ? -1.349 50.427 93.986 1.00 24.23 311 ASP A N 1
ATOM 4747 C CA . ASP A 1 311 ? -2.060 51.360 93.121 1.00 25.90 311 ASP A CA 1
ATOM 4748 C C . ASP A 1 311 ? -1.340 51.577 91.793 1.00 21.06 311 ASP A C 1
ATOM 4749 O O . ASP A 1 311 ? -1.992 51.879 90.794 1.00 20.25 311 ASP A O 1
ATOM 4758 N N . LEU A 1 312 ? -0.010 51.460 91.765 1.00 20.93 312 LEU A N 1
ATOM 4759 C CA . LEU A 1 312 ? 0.718 51.548 90.505 1.00 17.40 312 LEU A CA 1
ATOM 4760 C C . LEU A 1 312 ? 0.376 50.371 89.605 1.00 17.28 312 LEU A C 1
ATOM 4761 O O . LEU A 1 312 ? 0.167 50.543 88.403 1.00 18.56 312 LEU A O 1
ATOM 4777 N N . VAL A 1 313 ? 0.340 49.162 90.155 1.00 17.04 313 VAL A N 1
ATOM 4778 C CA . VAL A 1 313 ? -0.022 48.002 89.344 1.00 16.90 313 VAL A CA 1
ATOM 4779 C C . VAL A 1 313 ? -1.459 48.132 88.846 1.00 17.54 313 VAL A C 1
ATOM 4780 O O . VAL A 1 313 ? -1.762 47.842 87.680 1.00 18.85 313 VAL A O 1
ATOM 4793 N N . ASN A 1 314 ? -2.357 48.629 89.698 1.00 17.62 314 ASN A N 1
ATOM 4794 C CA . ASN A 1 314 ? -3.743 48.790 89.284 1.00 21.02 314 ASN A CA 1
ATOM 4795 C C . ASN A 1 314 ? -3.876 49.823 88.167 1.00 16.62 314 ASN A C 1
ATOM 4796 O O . ASN A 1 314 ? -4.758 49.691 87.310 1.00 20.72 314 ASN A O 1
ATOM 4807 N N . ARG A 1 315 ? -2.999 50.829 88.130 1.00 20.59 315 ARG A N 1
ATOM 4808 C CA . ARG A 1 315 ? -3.064 51.853 87.092 1.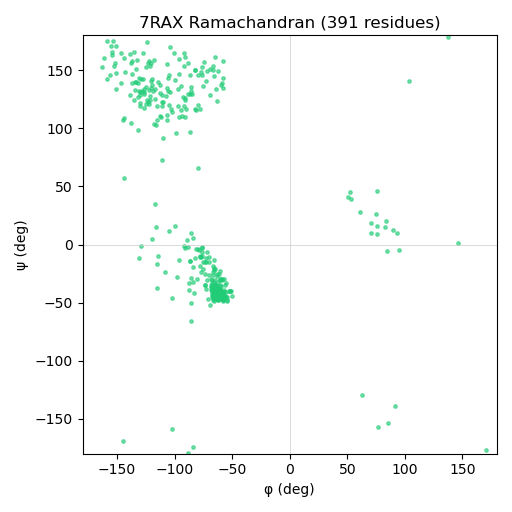00 22.51 315 ARG A CA 1
ATOM 4809 C C . ARG A 1 315 ? -2.767 51.275 85.717 1.00 18.40 315 ARG A C 1
ATOM 4810 O O . ARG A 1 315 ? -3.149 51.880 84.705 1.00 21.17 315 ARG A O 1
ATOM 4831 N N . SER A 1 316 ? -2.107 50.119 85.653 1.00 17.22 316 SER A N 1
ATOM 4832 C CA . SER A 1 316 ? -1.833 49.501 84.367 1.00 17.49 316 SER A CA 1
ATOM 4833 C C . SER A 1 316 ? -3.040 48.792 83.777 1.00 21.31 316 SER A C 1
ATOM 4834 O O . SER A 1 316 ? -2.991 48.458 82.595 1.00 19.93 316 SER A O 1
ATOM 4842 N N . ILE A 1 317 ? -4.125 48.602 84.539 1.00 20.91 317 ILE A N 1
ATOM 4843 C CA . ILE A 1 317 ? -5.264 47.813 84.048 1.00 24.78 317 ILE A CA 1
ATOM 4844 C C . ILE A 1 317 ? -6.207 48.640 83.184 1.00 28.02 317 ILE A C 1
ATOM 4845 O O . ILE A 1 317 ? -6.724 48.145 82.179 1.00 26.34 317 ILE A O 1
ATOM 4861 N N . GLU A 1 318 ? -6.507 49.879 83.562 1.00 33.06 318 GLU A N 1
ATOM 4862 C CA . GLU A 1 318 ? -7.452 50.641 82.749 1.00 39.40 318 GLU A CA 1
ATOM 4863 C C . GLU A 1 318 ? -6.986 50.774 81.309 1.00 28.27 318 GLU A C 1
ATOM 4864 O O . GLU A 1 318 ? -7.819 50.601 80.402 1.00 28.36 318 GLU A O 1
ATOM 4876 N N . PRO A 1 319 ? -5.721 51.071 81.021 1.00 23.76 319 PRO A N 1
ATOM 4877 C CA . PRO A 1 319 ? -5.281 51.064 79.621 1.00 20.33 319 PRO A CA 1
ATOM 4878 C C . PRO A 1 319 ? -5.533 49.739 78.922 1.00 18.01 319 PRO A C 1
ATOM 4879 O O . PRO A 1 319 ? -5.840 49.739 77.721 1.00 19.50 319 PRO A O 1
ATOM 4890 N N . LEU A 1 320 ? -5.411 48.607 79.628 1.00 18.26 320 LEU A N 1
ATOM 4891 C CA . LEU A 1 320 ? -5.715 47.316 79.014 1.00 17.15 320 LEU A CA 1
ATOM 4892 C C . LEU A 1 320 ? -7.146 47.287 78.504 1.00 18.22 320 LEU A C 1
ATOM 4893 O O . LEU A 1 320 ? -7.409 46.857 77.373 1.00 19.57 320 LEU A O 1
ATOM 4909 N N . LYS A 1 321 ? -8.089 47.706 79.349 1.00 17.98 321 LYS A N 1
ATOM 4910 C CA . LYS A 1 321 ? -9.496 47.703 78.962 1.00 21.84 321 LYS A CA 1
ATOM 4911 C C . LYS A 1 321 ? -9.737 48.585 77.745 1.00 21.57 321 LYS A C 1
ATOM 4912 O O . LYS A 1 321 ? -10.458 48.196 76.815 1.00 22.03 321 LYS A O 1
ATOM 4931 N N . VAL A 1 322 ? -9.126 49.770 77.720 1.00 20.74 322 VAL A N 1
ATOM 4932 C CA . VAL A 1 322 ? -9.323 50.689 76.603 1.00 21.40 322 VAL A CA 1
ATOM 4933 C C . VAL A 1 322 ? -8.702 50.129 75.322 1.00 16.95 322 VAL A C 1
ATOM 4934 O O . VAL A 1 322 ? -9.281 50.242 74.242 1.00 17.96 322 VAL A O 1
ATOM 4947 N N . ALA A 1 323 ? -7.509 49.536 75.406 1.00 16.71 323 ALA A N 1
ATOM 4948 C CA . ALA A 1 323 ? -6.877 48.982 74.213 1.00 17.38 323 ALA A CA 1
ATOM 4949 C C . ALA A 1 323 ? -7.744 47.890 73.588 1.00 17.77 323 ALA A C 1
ATOM 4950 O O . ALA A 1 323 ? -7.942 47.855 72.366 1.00 19.24 323 ALA A O 1
ATOM 4957 N N . LEU A 1 324 ? -8.283 46.988 74.409 1.00 17.06 324 LEU A N 1
ATOM 4958 C CA . LEU A 1 324 ? -9.200 45.987 73.866 1.00 16.22 324 LEU A CA 1
ATOM 4959 C C . LEU A 1 324 ? -10.429 46.632 73.220 1.00 21.31 324 LEU A C 1
ATOM 4960 O O . LEU A 1 324 ? -10.852 46.228 72.127 1.00 21.81 324 LEU A O 1
ATOM 4976 N N . GLN A 1 325 ? -11.036 47.606 73.895 1.00 21.69 325 GLN A N 1
ATOM 4977 C CA . GLN A 1 325 ? -12.174 48.319 73.312 1.00 25.65 325 GLN A CA 1
ATOM 4978 C C . GLN A 1 325 ? -11.822 48.894 71.951 1.00 24.39 325 GLN A C 1
ATOM 4979 O O . GLN A 1 325 ? -12.560 48.723 70.977 1.00 26.07 325 GLN A O 1
ATOM 4993 N N . ASP A 1 326 ? -10.681 49.566 71.870 1.00 23.96 326 ASP A N 1
ATOM 4994 C CA . ASP A 1 326 ? -10.266 50.208 70.630 1.00 24.67 326 ASP A CA 1
ATOM 4995 C C . ASP A 1 326 ? -10.005 49.182 69.538 1.00 23.21 326 ASP A C 1
ATOM 4996 O O . ASP A 1 326 ? -10.309 49.430 68.366 1.00 26.02 326 ASP A O 1
ATOM 5005 N N . ALA A 1 327 ? -9.485 48.012 69.900 1.00 21.08 327 ALA A N 1
ATOM 5006 C CA . ALA A 1 327 ? -9.291 46.959 68.919 1.00 19.97 327 ALA A CA 1
ATOM 5007 C C . ALA A 1 327 ? -10.583 46.237 68.575 1.00 23.08 327 ALA A C 1
ATOM 5008 O O . ALA A 1 327 ? -10.581 45.433 67.641 1.00 25.20 327 ALA A O 1
ATOM 5015 N N . GLY A 1 328 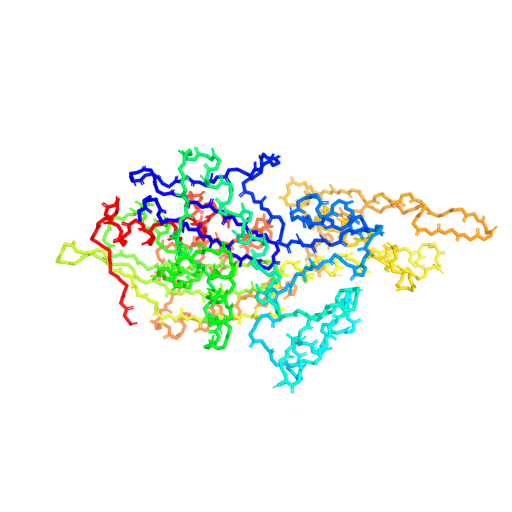? -11.666 46.484 69.309 1.00 23.16 328 GLY A N 1
ATOM 5016 C CA . GLY A 1 328 ? -12.914 45.784 69.051 1.00 25.29 328 GLY A CA 1
ATOM 5017 C C . GLY A 1 328 ? -12.927 44.349 69.522 1.00 25.40 328 GLY A C 1
ATOM 5018 O O . GLY A 1 328 ? -13.684 43.525 68.982 1.00 27.66 328 GLY A O 1
ATOM 5022 N N . LEU A 1 329 ? -12.117 44.030 70.525 1.00 22.68 329 LEU A N 1
ATOM 5023 C CA . LEU A 1 329 ? -11.941 42.672 71.009 1.00 22.71 329 LEU A CA 1
ATOM 5024 C C . LEU A 1 329 ? -12.326 42.579 72.474 1.00 24.75 329 LEU A C 1
ATOM 5025 O O . LEU A 1 329 ? -12.295 43.563 73.217 1.00 25.48 329 LEU A O 1
ATOM 5041 N N . SER A 1 330 ? -12.678 41.370 72.881 1.00 24.08 330 SER A N 1
ATOM 5042 C CA . SER A 1 330 ? -12.798 41.049 74.286 1.00 28.61 330 SER A CA 1
ATOM 5043 C C . SER A 1 330 ? -11.588 40.230 74.700 1.00 24.97 330 SER A C 1
ATOM 5044 O O . SER A 1 330 ? -10.782 39.781 73.878 1.00 21.13 330 SER A O 1
ATOM 5052 N N . VAL A 1 331 ? -11.462 40.034 76.007 1.00 26.25 331 VAL A N 1
ATOM 5053 C CA . VAL A 1 331 ? -10.313 39.306 76.508 1.00 28.14 331 VAL A CA 1
ATOM 5054 C C . VAL A 1 331 ? -10.278 37.876 75.960 1.00 22.96 331 VAL A C 1
ATOM 5055 O O . VAL A 1 331 ? -9.198 37.295 75.793 1.00 20.60 331 VAL A O 1
ATOM 5068 N N . SER A 1 332 ? -11.436 37.313 75.591 1.00 22.16 332 SER A N 1
ATOM 5069 C CA . SER A 1 332 ? -11.467 35.949 75.076 1.00 21.95 332 SER A CA 1
ATOM 5070 C C . SER A 1 332 ? -10.970 35.845 73.639 1.00 17.22 332 SER A C 1
ATOM 5071 O O . SER A 1 332 ? -10.816 34.727 73.134 1.00 18.62 332 SER A O 1
ATOM 5079 N N . ASP A 1 333 ? -10.705 36.968 72.978 1.00 20.04 333 ASP A N 1
ATOM 5080 C CA . ASP A 1 333 ? -10.147 36.982 71.629 1.00 16.52 333 ASP A CA 1
ATOM 5081 C C . ASP A 1 333 ? -8.628 37.015 71.606 1.00 17.71 333 ASP A C 1
ATOM 5082 O O . ASP A 1 333 ? -8.034 37.030 70.515 1.00 18.75 333 ASP A O 1
ATOM 5091 N N . ILE A 1 334 ? -7.989 37.088 72.771 1.00 17.02 334 ILE A N 1
ATOM 5092 C CA . ILE A 1 334 ? -6.542 37.162 72.867 1.00 16.44 334 ILE A CA 1
ATOM 5093 C C . ILE A 1 334 ? -5.986 35.747 72.971 1.00 16.00 334 ILE A C 1
ATOM 5094 O O . ILE A 1 334 ? -6.386 34.973 73.852 1.00 20.09 334 ILE A O 1
ATOM 5110 N N . ASP A 1 335 ? -5.054 35.407 72.080 1.00 15.60 335 ASP A N 1
ATOM 5111 C CA . ASP A 1 335 ? -4.469 34.071 72.060 1.00 15.27 335 ASP A CA 1
ATOM 5112 C C . ASP A 1 335 ? -3.273 33.925 72.986 1.00 16.37 335 ASP A C 1
ATOM 5113 O O . ASP A 1 335 ? -3.033 32.824 73.503 1.00 18.96 335 ASP A O 1
ATOM 5122 N N . ASP A 1 336 ? -2.484 34.975 73.160 1.00 15.52 336 ASP A N 1
ATOM 5123 C CA . ASP A 1 336 ? -1.346 34.921 74.067 1.00 15.13 336 ASP A CA 1
ATOM 5124 C C . ASP A 1 336 ? -1.079 36.304 74.626 1.00 14.21 336 ASP A C 1
ATOM 5125 O O . ASP A 1 336 ? -1.310 37.320 73.962 1.00 14.87 336 ASP A O 1
ATOM 5134 N N . VAL A 1 337 ? -0.593 36.334 75.864 1.00 15.56 337 VAL A N 1
ATOM 5135 C CA . VAL A 1 337 ? -0.169 37.560 76.519 1.00 15.28 337 VAL A CA 1
ATOM 5136 C C . VAL A 1 337 ? 1.341 37.479 76.689 1.00 14.67 337 VAL A C 1
ATOM 5137 O O . VAL A 1 337 ? 1.861 36.462 77.156 1.00 15.16 337 VAL A O 1
ATOM 5150 N N . ILE A 1 338 ? 2.039 38.536 76.289 1.00 14.50 338 ILE A N 1
ATOM 5151 C CA . ILE A 1 338 ? 3.498 38.612 76.343 1.00 14.81 338 ILE A CA 1
ATOM 5152 C C . ILE A 1 338 ? 3.880 39.706 77.328 1.00 14.26 338 ILE A C 1
ATOM 5153 O O . ILE A 1 338 ? 3.548 40.886 77.118 1.00 14.85 338 ILE A O 1
ATOM 5169 N N . LEU A 1 339 ? 4.604 39.331 78.377 1.00 13.66 339 LEU A N 1
ATOM 5170 C CA . LEU A 1 339 ? 5.159 40.295 79.316 1.00 13.11 339 LEU A CA 1
ATOM 5171 C C . LEU A 1 339 ? 6.532 40.744 78.827 1.00 13.46 339 LEU A C 1
ATOM 5172 O O . LEU A 1 339 ? 7.395 39.918 78.518 1.00 15.11 339 LEU A O 1
ATOM 5188 N N . VAL A 1 340 ? 6.741 42.052 78.774 1.00 13.19 340 VAL A N 1
ATOM 5189 C CA . VAL A 1 340 ? 8.015 42.635 78.368 1.00 13.71 340 VAL A CA 1
ATOM 5190 C C . VAL A 1 340 ? 8.413 43.644 79.432 1.00 13.27 340 VAL A C 1
ATOM 5191 O O . VAL A 1 340 ? 7.555 44.343 79.978 1.00 13.50 340 VAL A O 1
ATOM 5204 N N . GLY A 1 341 ? 9.718 43.719 79.724 1.00 13.86 341 GLY A N 1
ATOM 5205 C CA . GLY A 1 341 ? 10.229 44.675 80.690 1.00 14.10 341 GLY A CA 1
ATOM 5206 C C . GLY A 1 341 ? 10.578 44.049 82.029 1.00 14.13 341 GLY A C 1
ATOM 5207 O O . GLY A 1 341 ? 9.886 43.144 82.534 1.00 13.46 341 GLY A O 1
ATOM 5211 N N . GLY A 1 342 ? 11.687 44.519 82.608 1.00 14.68 342 GLY A N 1
ATOM 5212 C CA . GLY A 1 342 ? 12.158 43.914 83.841 1.00 14.62 342 GLY A CA 1
ATOM 5213 C C . GLY A 1 342 ? 11.158 44.002 84.978 1.00 14.02 342 GLY A C 1
ATOM 5214 O O . GLY A 1 342 ? 11.118 43.126 85.857 1.00 14.54 342 GLY A O 1
ATOM 5218 N N . GLN A 1 343 ? 10.342 45.059 84.998 1.00 13.28 343 GLN A N 1
ATOM 5219 C CA . GLN A 1 343 ? 9.446 45.253 86.137 1.00 13.58 343 GLN A CA 1
ATOM 5220 C C . GLN A 1 343 ? 8.285 44.250 86.120 1.00 14.65 343 GLN A C 1
ATOM 5221 O O . GLN A 1 343 ? 7.632 44.046 87.151 1.00 14.68 343 GLN A O 1
ATOM 5235 N N . THR A 1 344 ? 8.043 43.579 84.985 1.00 14.20 344 THR A N 1
ATOM 5236 C CA . THR A 1 344 ? 7.039 42.520 84.929 1.00 14.01 344 THR A CA 1
ATOM 5237 C C . THR A 1 344 ? 7.456 41.272 85.686 1.00 14.47 344 THR A C 1
ATOM 5238 O O . THR A 1 344 ? 6.617 40.389 85.874 1.00 15.90 344 THR A O 1
ATOM 5249 N N . ARG A 1 345 ? 8.717 41.176 86.121 1.00 14.20 345 ARG A N 1
ATOM 5250 C CA . ARG A 1 345 ? 9.146 40.021 86.898 1.00 14.46 345 ARG A CA 1
ATOM 5251 C C . ARG A 1 345 ? 8.594 40.041 88.313 1.00 14.20 345 ARG A C 1
ATOM 5252 O O . ARG A 1 345 ? 8.686 39.024 89.013 1.00 15.69 345 ARG A O 1
ATOM 5273 N N . MET A 1 346 ? 8.023 41.150 88.747 1.00 14.34 346 MET A N 1
ATOM 5274 C CA . MET A 1 346 ? 7.379 41.193 90.048 1.00 14.44 346 MET A CA 1
ATOM 5275 C C . MET A 1 346 ? 6.195 40.226 90.088 1.00 14.84 346 MET A C 1
ATOM 5276 O O . MET A 1 346 ? 5.280 40.355 89.255 1.00 14.88 346 MET A O 1
ATOM 5290 N N . PRO A 1 347 ? 6.148 39.270 91.028 1.00 15.33 347 PRO A N 1
ATOM 5291 C CA . PRO A 1 347 ? 5.001 38.343 91.062 1.00 15.58 347 PRO A CA 1
ATOM 5292 C C . PRO A 1 347 ? 3.646 39.022 91.059 1.00 15.37 347 PRO A C 1
ATOM 5293 O O . PRO A 1 347 ? 2.740 38.544 90.373 1.00 16.69 347 PRO A O 1
ATOM 5304 N N . MET A 1 348 ? 3.475 40.133 91.777 1.00 15.20 348 MET A N 1
ATOM 5305 C CA . MET A 1 348 ? 2.176 40.803 91.814 1.00 15.73 348 MET A CA 1
ATOM 5306 C C . MET A 1 348 ? 1.742 41.272 90.424 1.00 15.78 348 MET A C 1
ATOM 5307 O O . MET A 1 348 ? 0.548 41.216 90.096 1.00 15.81 348 MET A O 1
ATOM 5321 N N . VAL A 1 349 ? 2.692 41.754 89.609 1.00 14.82 349 VAL A N 1
ATOM 5322 C CA . VAL A 1 349 ? 2.386 42.178 88.237 1.00 15.04 349 VAL A CA 1
ATOM 5323 C C . VAL A 1 349 ? 1.971 40.979 87.407 1.00 15.18 349 VAL A C 1
ATOM 5324 O O . VAL A 1 349 ? 0.956 41.019 86.710 1.00 16.06 349 VAL A O 1
ATOM 5337 N N . GLN A 1 350 ? 2.748 39.898 87.459 1.00 15.57 350 GLN A N 1
ATOM 5338 C CA . GLN A 1 350 ? 2.393 38.690 86.724 1.00 15.29 350 GLN A CA 1
ATOM 5339 C C . GLN A 1 350 ? 0.992 38.210 87.091 1.00 16.46 350 GLN A C 1
ATOM 5340 O O . GLN A 1 350 ? 0.214 37.826 86.212 1.00 16.99 350 GLN A O 1
ATOM 5354 N N . LYS A 1 351 ? 0.667 38.186 88.388 1.00 16.47 351 LYS A N 1
ATOM 5355 C CA . LYS A 1 351 ? -0.636 37.709 88.835 1.00 20.40 351 LYS A CA 1
ATOM 5356 C C . LYS A 1 351 ? -1.766 38.617 88.359 1.00 16.76 351 LYS A C 1
ATOM 5357 O O . LYS A 1 351 ? -2.811 38.125 87.917 1.00 18.20 351 LYS A O 1
ATOM 5376 N N . LYS A 1 352 ? -1.578 39.942 88.427 1.00 16.64 352 LYS A N 1
ATOM 5377 C CA . LYS A 1 352 ? -2.655 40.852 88.030 1.00 15.96 352 LYS A CA 1
ATOM 5378 C C . LYS A 1 352 ? -2.926 40.760 86.534 1.00 16.63 352 LYS A C 1
ATOM 5379 O O . LYS A 1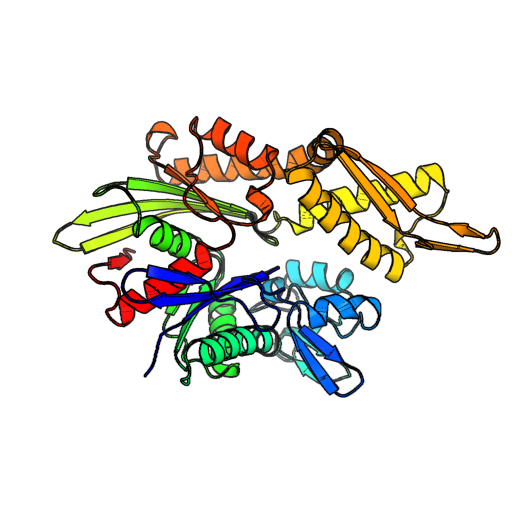 352 ? -4.084 40.823 86.104 1.00 17.23 352 LYS A O 1
ATOM 5398 N N . VAL A 1 353 ? -1.876 40.577 85.733 1.00 16.48 353 VAL A N 1
ATOM 5399 C CA . VAL A 1 353 ? -2.045 40.422 84.290 1.00 16.34 353 VAL A CA 1
ATOM 5400 C C . VAL A 1 353 ? -2.755 39.109 83.982 1.00 16.79 353 VAL A C 1
ATOM 5401 O O . VAL A 1 353 ? -3.682 39.062 83.168 1.00 17.76 353 VAL A O 1
ATOM 5414 N N . ALA A 1 354 ? -2.336 38.018 84.623 1.00 17.02 354 ALA A N 1
ATOM 5415 C CA . ALA A 1 354 ? -2.993 36.737 84.381 1.00 16.96 354 ALA A CA 1
ATOM 5416 C C . ALA A 1 354 ? -4.459 36.781 84.799 1.00 22.54 354 ALA A C 1
ATOM 5417 O O . ALA A 1 354 ? -5.330 36.211 84.119 1.00 23.41 354 ALA A O 1
ATOM 5424 N N . GLU A 1 355 ? -4.752 37.436 85.927 1.00 22.22 355 GLU A N 1
ATOM 5425 C CA . GLU A 1 355 ? -6.136 37.562 86.378 1.00 27.00 355 GLU A CA 1
ATOM 5426 C C . GLU A 1 355 ? -6.967 38.340 85.371 1.00 21.97 355 GLU A C 1
ATOM 5427 O O . GLU A 1 355 ? -8.130 38.010 85.134 1.00 23.88 355 GLU A O 1
ATOM 5439 N N . PHE A 1 356 ? -6.390 39.383 84.772 1.00 16.65 356 PHE A N 1
ATOM 5440 C CA . PHE A 1 356 ? -7.161 40.193 83.841 1.00 17.09 356 PHE A CA 1
ATOM 5441 C C . PHE A 1 356 ? -7.531 39.396 82.597 1.00 17.40 356 PHE A C 1
ATOM 5442 O O . PHE A 1 356 ? -8.674 39.454 82.131 1.00 17.91 356 PHE A O 1
ATOM 5459 N N . PHE A 1 357 ? -6.571 38.666 82.025 1.00 17.43 357 PHE A N 1
ATOM 5460 C CA . PHE A 1 357 ? -6.819 37.921 80.794 1.00 17.00 357 PHE A CA 1
ATOM 5461 C C . PHE A 1 357 ? -7.393 36.529 81.037 1.00 20.24 357 PHE A C 1
ATOM 5462 O O . PHE A 1 357 ? -7.898 35.898 80.096 1.00 21.34 357 PHE A O 1
ATOM 5479 N N . GLY A 1 358 ? -7.335 36.041 82.265 1.00 21.33 358 GLY A N 1
ATOM 5480 C CA . GLY A 1 358 ? -7.745 34.691 82.568 1.00 23.48 358 GLY A CA 1
ATOM 5481 C C . GLY A 1 358 ? -6.822 33.624 82.044 1.00 26.01 358 GLY A C 1
ATOM 5482 O O . GLY A 1 358 ? -7.252 32.468 81.907 1.00 28.59 358 GLY A O 1
ATOM 5486 N N . LYS A 1 359 ? -5.574 33.972 81.714 1.00 25.98 359 LYS A N 1
ATOM 5487 C CA . LYS A 1 359 ? -4.604 32.979 81.276 1.00 30.69 359 LYS A CA 1
ATOM 5488 C C . LYS A 1 359 ? -3.196 33.465 81.604 1.00 25.79 359 LYS A C 1
ATOM 5489 O O . LYS A 1 359 ? -2.939 34.668 81.701 1.00 21.93 359 LYS A O 1
ATOM 5508 N N . GLU A 1 360 ? -2.300 32.517 81.773 1.00 28.51 360 GLU A N 1
ATOM 5509 C CA . GLU A 1 360 ? -0.929 32.828 82.146 1.00 29.99 360 GLU A CA 1
ATOM 5510 C C . GLU A 1 360 ? -0.168 33.377 80.939 1.00 21.37 360 GLU A C 1
ATOM 5511 O O . GLU A 1 360 ? -0.265 32.817 79.845 1.00 18.48 360 GLU A O 1
ATOM 5523 N N . PRO A 1 361 ? 0.622 34.435 81.111 1.00 21.00 361 PRO A N 1
ATOM 5524 C CA . PRO A 1 361 ? 1.482 34.887 80.017 1.00 15.94 361 PRO A CA 1
ATOM 5525 C C . PRO A 1 361 ? 2.436 33.794 79.562 1.00 16.12 361 PRO A C 1
ATOM 5526 O O . PRO A 1 361 ? 2.753 32.855 80.298 1.00 20.30 361 PRO A O 1
ATOM 5537 N N . ARG A 1 362 ? 2.902 33.937 78.325 1.00 15.91 362 ARG A N 1
ATOM 5538 C CA . ARG A 1 362 ? 3.867 32.997 77.771 1.00 20.75 362 ARG A CA 1
ATOM 5539 C C . ARG A 1 362 ? 5.105 32.954 78.654 1.00 21.84 362 ARG A C 1
ATOM 5540 O O . ARG A 1 362 ? 5.548 33.979 79.182 1.00 21.42 362 ARG A O 1
ATOM 5561 N N . LYS A 1 363 ? 5.687 31.764 78.805 1.00 22.96 363 LYS A N 1
ATOM 5562 C CA . LYS A 1 363 ? 6.913 31.629 79.576 1.00 26.84 363 LYS A CA 1
ATOM 5563 C C . LYS A 1 363 ? 8.177 31.644 78.727 1.00 25.94 363 LYS A C 1
ATOM 5564 O O . LYS A 1 363 ? 9.271 31.780 79.282 1.00 29.14 363 LYS A O 1
ATOM 5583 N N . ASP A 1 364 ? 8.070 31.499 77.409 1.00 24.15 364 ASP A N 1
ATOM 5584 C CA . ASP A 1 364 ? 9.243 31.329 76.558 1.00 26.17 364 ASP A CA 1
ATOM 5585 C C . ASP A 1 364 ? 9.661 32.623 75.871 1.00 22.98 364 ASP A C 1
ATOM 5586 O O . ASP A 1 364 ? 10.458 32.596 74.929 1.00 24.51 364 ASP A O 1
ATOM 5595 N N . VAL A 1 365 ? 9.162 33.756 76.350 1.00 20.21 365 VAL A N 1
ATOM 5596 C CA . VAL A 1 365 ? 9.617 35.068 75.921 1.00 17.65 365 VAL A CA 1
ATOM 5597 C C . VAL A 1 365 ? 10.348 35.677 77.106 1.00 17.77 365 VAL A C 1
ATOM 5598 O O . VAL A 1 365 ? 9.782 35.781 78.196 1.00 18.78 365 VAL A O 1
ATOM 5611 N N . ASN A 1 366 ? 11.602 36.048 76.908 1.00 17.68 366 ASN A N 1
ATOM 5612 C CA . ASN A 1 366 ? 12.381 36.649 77.988 1.00 16.55 366 ASN A CA 1
ATOM 5613 C C . ASN A 1 366 ? 12.045 38.139 78.074 1.00 15.14 366 ASN A C 1
ATOM 5614 O O . ASN A 1 366 ? 12.286 38.870 77.102 1.00 16.05 366 ASN A O 1
ATOM 5625 N N . PRO A 1 367 ? 11.458 38.614 79.188 1.00 14.40 367 PRO A N 1
ATOM 5626 C CA . PRO A 1 367 ? 10.984 40.007 79.230 1.00 14.78 367 PRO A CA 1
ATOM 5627 C C . PRO A 1 367 ? 12.114 41.002 79.150 1.00 14.53 367 PRO A C 1
ATOM 5628 O O . PRO A 1 367 ? 11.887 42.151 78.752 1.00 15.05 367 PRO A O 1
ATOM 5639 N N . ASP A 1 368 ? 13.337 40.599 79.498 1.00 15.31 368 ASP A N 1
ATOM 5640 C CA . ASP A 1 368 ? 14.461 41.523 79.438 1.00 16.24 368 ASP A CA 1
ATOM 5641 C C . ASP A 1 368 ? 15.088 41.632 78.054 1.00 17.17 368 ASP A C 1
ATOM 5642 O O . ASP A 1 368 ? 15.796 42.614 77.795 1.00 19.17 368 ASP A O 1
ATOM 5651 N N . GLU A 1 369 ? 14.854 40.655 77.168 1.00 15.50 369 GLU A N 1
ATOM 5652 C CA . GLU A 1 369 ? 15.549 40.563 75.894 1.00 15.40 369 GLU A CA 1
ATOM 5653 C C . GLU A 1 369 ? 14.671 40.739 74.660 1.00 14.91 369 GLU A C 1
ATOM 5654 O O . GLU A 1 369 ? 15.223 40.947 73.569 1.00 14.69 369 GLU A O 1
ATOM 5666 N N . ALA A 1 370 ? 13.341 40.628 74.786 1.00 14.73 370 ALA A N 1
ATOM 5667 C CA . ALA A 1 370 ? 12.467 40.515 73.613 1.00 14.26 370 ALA A CA 1
ATOM 5668 C C . ALA A 1 370 ? 12.616 41.695 72.660 1.00 14.05 370 ALA A C 1
ATOM 5669 O O . ALA A 1 370 ? 12.558 41.522 71.436 1.00 14.07 370 ALA A O 1
ATOM 5676 N N . VAL A 1 371 ? 12.739 42.912 73.201 1.00 13.89 371 VAL A N 1
ATOM 5677 C CA . VAL A 1 371 ? 12.798 44.096 72.350 1.00 13.82 371 VAL A CA 1
ATOM 5678 C C . VAL A 1 371 ? 14.079 44.101 71.515 1.00 12.84 371 VAL A C 1
ATOM 5679 O O . VAL A 1 371 ? 14.049 44.352 70.303 1.00 13.83 371 VAL A O 1
ATOM 5692 N N . ALA A 1 372 ? 15.229 43.848 72.145 1.00 12.38 372 ALA A N 1
ATOM 5693 C CA . ALA A 1 372 ? 16.481 43.779 71.397 1.00 12.43 372 ALA A CA 1
ATOM 5694 C C . ALA A 1 372 ? 16.442 42.664 70.345 1.00 13.21 372 ALA A C 1
ATOM 5695 O O . ALA A 1 372 ? 16.885 42.860 69.211 1.00 14.12 372 ALA A O 1
ATOM 5702 N N . ILE A 1 373 ? 15.913 41.492 70.711 1.00 13.33 373 ILE A N 1
ATOM 5703 C CA . ILE A 1 373 ? 15.797 40.375 69.772 1.00 13.28 373 ILE A CA 1
ATOM 5704 C C . ILE A 1 373 ? 14.937 40.764 68.577 1.00 13.79 373 ILE A C 1
ATOM 5705 O O . ILE A 1 373 ? 15.305 40.495 67.432 1.00 13.84 373 ILE A O 1
ATOM 5721 N N . GLY A 1 374 ? 13.813 41.445 68.830 1.00 13.63 374 GLY A N 1
ATOM 5722 C CA . GLY A 1 374 ? 12.952 41.892 67.747 1.00 12.82 374 GLY A CA 1
ATOM 5723 C C . GLY A 1 374 ? 13.635 42.879 66.827 1.00 13.23 374 GLY A C 1
ATOM 5724 O O . GLY A 1 374 ? 13.413 42.870 65.614 1.00 13.64 374 GLY A O 1
ATOM 5728 N N . ALA A 1 375 ? 14.469 43.754 67.388 1.00 14.05 375 ALA A N 1
ATOM 5729 C CA . ALA A 1 375 ? 15.231 44.659 66.544 1.00 13.91 375 ALA A CA 1
ATOM 5730 C C . ALA A 1 375 ? 16.180 43.880 65.648 1.00 14.07 375 ALA A C 1
ATOM 5731 O O . ALA A 1 375 ? 16.384 44.228 64.485 1.00 14.34 375 ALA A O 1
ATOM 5738 N N . ALA A 1 376 ? 16.815 42.853 66.195 1.00 14.84 376 ALA A N 1
ATOM 5739 C CA . ALA A 1 376 ? 17.691 41.998 65.394 1.00 14.84 376 ALA A CA 1
ATOM 5740 C C . ALA A 1 376 ? 16.914 41.252 64.315 1.00 14.85 376 ALA A C 1
ATOM 5741 O O . ALA A 1 376 ? 17.418 41.074 63.203 1.00 15.66 376 ALA A O 1
ATOM 5748 N N . VAL A 1 377 ? 15.683 40.809 64.623 1.00 14.28 377 VAL A N 1
ATOM 5749 C CA . VAL A 1 377 ? 14.853 40.147 63.614 1.00 14.35 377 VAL A CA 1
ATOM 5750 C C . VAL A 1 377 ? 14.573 41.112 62.466 1.00 16.13 377 VAL A C 1
ATOM 5751 O O . VAL A 1 377 ? 14.715 40.759 61.283 1.00 16.97 377 VAL A O 1
ATOM 5764 N N . GLN A 1 378 ? 14.197 42.358 62.796 1.00 16.45 378 GLN A N 1
ATOM 5765 C CA . GLN A 1 378 ? 13.986 43.345 61.743 1.00 16.76 378 GLN A CA 1
ATOM 5766 C C . GLN A 1 378 ? 15.237 43.501 60.892 1.00 16.27 378 GLN A C 1
ATOM 5767 O O . GLN A 1 378 ? 15.148 43.648 59.666 1.00 22.67 378 GLN A O 1
ATOM 5781 N N . GLY A 1 379 ? 16.413 43.477 61.521 1.00 16.96 379 GLY A N 1
ATOM 5782 C CA . GLY A 1 379 ? 17.644 43.558 60.754 1.00 23.63 379 GLY A CA 1
ATOM 5783 C C . GLY A 1 379 ? 17.822 42.375 59.825 1.00 31.24 379 GLY A C 1
ATOM 5784 O O . GLY A 1 379 ? 18.303 42.524 58.699 1.00 29.53 379 GLY A O 1
ATOM 5788 N N . GLY A 1 380 ? 17.430 41.186 60.281 1.00 25.23 380 GLY A N 1
ATOM 5789 C CA . GLY A 1 380 ? 17.443 40.014 59.408 1.00 28.52 380 GLY A CA 1
ATOM 5790 C C . GLY A 1 380 ? 16.462 40.105 58.251 1.00 34.00 380 GLY A C 1
ATOM 5791 O O . GLY A 1 380 ? 16.741 39.608 57.152 1.00 37.12 380 GLY A O 1
ATOM 5795 N N . VAL A 1 381 ? 15.295 40.716 58.477 1.00 33.06 381 VAL A N 1
ATOM 5796 C CA . VAL A 1 381 ? 14.323 40.910 57.400 1.00 35.03 381 VAL A CA 1
ATOM 5797 C C . VAL A 1 381 ? 14.892 41.822 56.320 1.00 47.39 381 VAL A C 1
ATOM 5798 O O . VAL A 1 381 ? 14.581 41.672 55.131 1.00 39.75 381 VAL A O 1
ATOM 5811 N N . LEU A 1 382 ? 15.696 42.809 56.718 1.00 32.81 382 LEU A N 1
ATOM 5812 C CA . LEU A 1 382 ? 16.296 43.711 55.738 1.00 34.41 382 LEU A CA 1
ATOM 5813 C C . LEU A 1 382 ? 17.407 43.028 54.955 1.00 43.14 382 LEU A C 1
ATOM 5814 O O . LEU A 1 382 ? 17.603 43.326 53.772 1.00 57.17 382 LEU A O 1
ATOM 5830 N N . THR A 1 383 ? 18.160 42.134 55.596 1.00 41.88 383 THR A N 1
ATOM 5831 C CA . THR A 1 383 ? 19.244 41.440 54.908 1.00 48.97 383 THR A CA 1
ATOM 5832 C C . THR A 1 383 ? 18.735 40.200 54.180 1.00 72.65 383 THR A C 1
ATOM 5833 O O . THR A 1 383 ? 18.775 40.131 52.948 1.00 68.26 383 THR A O 1
ATOM 5844 N N . GLY A 1 384 ? 18.265 39.203 54.932 1.00 67.50 384 GLY A N 1
ATOM 5845 C CA . GLY A 1 384 ? 17.898 37.924 54.352 1.00 44.49 384 GLY A CA 1
ATOM 5846 C C . GLY A 1 384 ? 18.167 36.723 55.241 1.00 56.54 384 GLY A C 1
ATOM 5847 O O . GLY A 1 384 ? 17.925 35.586 54.830 1.00 75.10 384 GLY A O 1
ATOM 5851 N N . ASP A 1 385 ? 18.684 36.947 56.452 1.00 41.39 385 ASP A N 1
ATOM 5852 C CA . ASP A 1 385 ? 18.699 35.881 57.447 1.00 53.99 385 ASP A CA 1
ATOM 5853 C C . ASP A 1 385 ? 17.276 35.463 57.808 1.00 57.96 385 ASP A C 1
ATOM 5854 O O . ASP A 1 385 ? 17.046 34.313 58.204 1.00 60.24 385 ASP A O 1
ATOM 5863 N N . VAL A 1 386 ? 16.317 36.384 57.678 1.00 50.45 386 VAL A N 1
ATOM 5864 C CA . VAL A 1 386 ? 14.902 36.137 57.941 1.00 48.79 386 VAL A CA 1
ATOM 5865 C C . VAL A 1 386 ? 14.138 36.557 56.700 1.00 25.79 386 VAL A C 1
ATOM 5866 O O . VAL A 1 386 ? 14.382 37.637 56.152 1.00 57.41 386 VAL A O 1
ATOM 5879 N N . LYS A 1 387 ? 13.206 35.715 56.259 1.00 56.77 387 LYS A N 1
ATOM 5880 C CA . LYS A 1 387 ? 12.461 35.976 55.038 1.00 60.54 387 LYS A CA 1
ATOM 5881 C C . LYS A 1 387 ? 10.962 35.944 55.310 1.00 49.22 387 LYS A C 1
ATOM 5882 O O . LYS A 1 387 ? 10.492 35.289 56.241 1.00 45.98 387 LYS A O 1
ATOM 5901 N N . ASP A 1 388 ? 10.222 36.691 54.492 1.00 39.27 388 ASP A N 1
ATOM 5902 C CA . ASP A 1 388 ? 8.761 36.566 54.389 1.00 58.92 388 ASP A CA 1
ATOM 5903 C C . ASP A 1 388 ? 8.026 37.194 55.586 1.00 38.65 388 ASP A C 1
ATOM 5904 O O . ASP A 1 388 ? 7.073 36.617 56.120 1.00 33.32 388 ASP A O 1
ATOM 5913 N N . VAL A 1 389 ? 8.437 38.404 55.974 1.00 38.57 389 VAL A N 1
ATOM 5914 C CA . VAL A 1 389 ? 7.804 39.128 57.079 1.00 31.42 389 VAL A CA 1
ATOM 5915 C C . VAL A 1 389 ? 7.387 40.517 56.605 1.00 26.68 389 VAL A C 1
ATOM 5916 O O . VAL A 1 389 ? 8.199 41.235 56.013 1.00 33.89 389 VAL A O 1
ATOM 5929 N N . LEU A 1 390 ? 6.130 40.905 56.889 1.00 25.20 390 LEU A N 1
ATOM 5930 C CA . LEU A 1 390 ? 5.554 42.178 56.445 1.00 25.87 390 LEU A CA 1
ATOM 5931 C C . LEU A 1 390 ? 4.905 42.935 57.608 1.00 22.34 390 LEU A C 1
ATOM 5932 O O . LEU A 1 390 ? 4.071 42.384 58.332 1.00 20.06 390 LEU A O 1
ATOM 5948 N N . LEU A 1 391 ? 5.270 44.205 57.783 1.00 21.57 391 LEU A N 1
ATOM 5949 C CA . LEU A 1 391 ? 4.601 45.063 58.758 1.00 22.12 391 LEU A CA 1
ATOM 5950 C C . LEU A 1 391 ? 3.494 45.849 58.059 1.00 23.02 391 LEU A C 1
ATOM 5951 O O . LEU A 1 391 ? 3.774 46.656 57.166 1.00 26.06 391 LEU A O 1
ATOM 5967 N N . LEU A 1 392 ? 2.248 45.603 58.448 1.00 21.43 392 LEU A N 1
ATOM 5968 C CA . LEU A 1 392 ? 1.095 46.272 57.856 1.00 24.48 392 LEU A CA 1
ATOM 5969 C C . LEU A 1 392 ? 0.817 47.590 58.568 1.00 30.22 392 LEU A C 1
ATOM 5970 O O . LEU A 1 392 ? 1.013 47.718 59.776 1.00 31.95 392 LEU A O 1
ATOM 5986 N N . ASP A 1 393 ? 0.354 48.573 57.803 1.00 40.06 393 ASP A N 1
ATOM 5987 C CA . ASP A 1 393 ? -0.159 49.812 58.384 1.00 57.60 393 ASP A CA 1
ATOM 5988 C C . ASP A 1 393 ? -1.483 49.558 59.101 1.00 66.14 393 ASP A C 1
ATOM 5989 O O . ASP A 1 393 ? -1.564 49.629 60.327 1.00 73.94 393 ASP A O 1
#

Secondary structure (DSSP, 8-state):
---EEEEE--SSEEEEEEEETTEEEEPP-TTS-SSEE-EEEE-TTS-EEESHHHHHTTTT-GGGEEE-GGGTTT-BTTSHHHHHHHHH-SSEEEE-TTSBEEEEETTEEE-HHHHHHHHHHHHHHHHHHHHSS---EEEEEE-TT--HHHHHHHHHHHHHTT-EEEEEEEHHHHHHHHHHHTS-SS-EEEEEEEE-SS-EEEEEEEEEEETTEEEEEEEEEEEETT-SHHHHHHHHHHHHHHHHHHHH---GGG-HHHHHHHHHHHHHHHHHTTT-SEEEEEEEEEEEETTEEEEEEEEEEHHHHHHHHHHHHHHTHHHHHHHHHHHT--GGG--EEEEESGGGGSHHHHHHHHHHHTSPPPSSS-TTTHHHHHHHHHHHHHHTSS-SEEE--

Sequence (393 aa):
SGKIIGIDLGTTNSCVAIMDGTTPRVLENAEGDRTTPSIIAYTQDGETLVGQPAKRQAVTNPQNTLFAIKRLIGRRFQDEEVQRDVSIMPFKIIAADNGDAWVEVKGQKMAPPQISAEVLKKMKKTAEDYLGEPVTEAVITVPAYFNDAQRQATKDAGRIAGLEVKRIINEPTAAALAYGLDKGTGNRTIAVYDLGGGAFDISIIEIDEVDGEKTFEVLATNGDTHLGGEDFDSRLINYLVEEFKKDQGIDLRNDPLAMQRLKEAAEKAKIELSSAQQTDVNLPYITADATGPKHMNIKVTRAKLESLVEDLVNRSIEPLKVALQDAGLSVSDIDDVILVGGQTRMPMVQKKVAEFFGKEPRKDVNPDEAVAIGAAVQGGVLTGDVKDVLLLD

Solvent-accessible surface area: 17612 Å² total; per-residue (Å²): 122,44,56,13,0,0,0,20,12,12,24,56,61,0,6,2,0,3,8,67,34,108,60,35,96,8,8,110,12,90,73,43,56,127,54,3,8,10,25,2,0,27,18,188,115,60,103,60,46,19,0,72,50,0,85,82,35,31,56,119,25,36,104,28,3,0,45,8,7,28,23,3,3,23,49,130,36,133,41,135,13,0,64,112,7,54,97,125,31,42,6,113,11,24,49,13,156,99,21,47,1,69,0,28,4,114,56,118,121,26,19,6,15,79,0,7,1,42,2,0,93,32,2,36,116,12,0,39,93,123,44,70,68,99,0,62,20,0,0,0,2,1,10,34,83,10,83,120,54,6,55,92,11,2,87,57,0,0,192,75,5,45,6,96,34,66,114,30,15,50,22,4,15,0,1,0,3,16,3,2,67,74,28,28,106,18,84,71,14,0,0,0,0,17,2,16,22,2,24,4,26,0,1,0,0,40,0,38,83,84,145,62,61,48,7,6,59,64,58,11,67,45,35,31,44,89,0,0,4,67,43,0,14,52,71,0,20,49,34,0,1,102,42,7,90,153,109,82,65,43,54,1,114,126,46,95,96,1,36,47,53,0,91,108,14,0,44,129,2,19,108,54,2,33,103,37,109,86,18,88,5,87,20,63,147,5,28,68,77,115,115,19,70,38,92,1,106,24,120,0,49,39,72,79,3,50,71,40,0,92,67,4,2,75,99,1,29,98,16,1,98,45,0,11,132,99,22,66,46,58,47,98,69,2,63,21,0,0,18,4,9,42,16,1,105,8,40,16,0,75,128,61,0,23,104,47,8,66,78,122,17,74,172,96,22,59,20,67,24,2,10,0,28,0,0,0,2,11,1,3,41,55,73,25,58,16,152,83,27,82,68,76,173

GO terms:
  GO:0016234 inclusion body (C, IDA)
  GO:0005515 protein binding (F, IPI)
  GO:0005524 ATP binding (F, IDA)
  GO:0034620 cellular response to unfolded protein (P, IDA)
  GO:0005829 cytosol (C, IDA)
  GO:0043335 protein unfolding (P, IDA)
  GO:0016989 sigma factor antagonist activity (F, IDA)
  GO:0009408 response to heat (P, IEP)
  GO:0009408 response to heat (P, IDA)
  GO:0043531 ADP binding (F, IDA)
  GO:0044183 protein folding chaperone (F, IDA)
  GO:0140662 ATP-dependent protein folding chaperone (F, IDA)
  GO:1990169 stress response to copper ion (P, IMP)
  GO:0051087 protein-folding chaperone binding (F, IPI)
  GO:0008270 zinc ion binding (F, IDA)
  GO:0032991 protein-containing complex (C, IDA)
  GO:0065003 protein-containing complex assembly (P, IDA)
  GO:0006457 protein folding (P, IDA)
  GO:0005737 cytoplasm (C, HDA)
  GO:0016020 membrane (C, HDA)

InterPro domains:
  IPR012725 Chaperone DnaK [MF_00332] (1-634)
  IPR012725 Chaperone DnaK [TIGR02350] (3-603)
  IPR013126 Heat shock protein 70 family [PF00012] (4-602)
  IPR013126 Heat shock protein 70 family [PTHR19375] (5-569)
  IPR018181 Heat shock protein 70, conserved site [PS00297] (7-14)
  IPR018181 Heat shock protein 70, conserved site [PS00329] (192-205)
  IPR018181 Heat shock protein 70, conserved site [PS01036] (337-351)
  IPR029047 Heat shock protein 70kD, peptide-binding domain superfamily [G3DSA:2.60.34.10] (381-506)
  IPR029047 Heat shock protein 70kD, peptide-binding domain superfamily [SSF100920] (384-539)
  IPR029048 Heat shock protein 70kD, C-terminal domain superfamily [G3DSA:1.20.1270.10] (507-607)
  IPR029048 Heat shock protein 70kD, C-terminal domain superfamily [SSF100934] (507-602)
  IPR043129 ATPase, nucleotide binding domain [SSF53067] (4-183)
  IPR043129 ATPase, nucleotide binding domain [SSF53067] (187-382)

Organism: Escherichia coli (strain K12) (NCBI:txid83333)

B-factor: mean 26.17, std 14.48, range [9.17, 112.68]

Foldseek 3Di:
DDFAKFWELDQFKIWIWADPQLDIDTFAFPVRHSIFTLKWFQDPVGDIDGGPVLVVCCLVRVQGIDGSLLQQQLAFCPDPSNVVCCVVGSYHWDADPVRGIWGADPRRIGHSLLSSLVVVLRNQVRVCVVPVHHAAEYAYEDAPPDDPSNVVSPCSSCVSSRHDHPYYYHQVLLLVLLQVSPDDAAWAWEWEWEAAAFWTKIWIWIWGADPQFIEIETLFMDIGRRFHNLVLLVLQLVVQQVVCCVVPVDRLPVPVSLSSVSSVQSSVQQLVQLPDQKDWRWAWQSDADPVGGDIDIDMDGNVNSCVSCVVSLVVSVVRVVVRCVSSVHDLVRHDAYHYAYPVCSRVVNQVVVCVRSVHGHDPPRDNDCSSSSSRNSVSCPVPPSDHRYYYDD

Nearest PDB structures (foldseek):
  7rax-assembly1_A  TM=1.003E+00  e=1.639E-82  Escherichia coli K-12
  7kru-assembly1_B  TM=9.921E-01  e=2.128E-76  Escherichia coli K-12
  7krv-assembly2_A  TM=9.886E-01  e=2.984E-76  Escherichia coli K-12
  7krv-assembly1_B  TM=9.909E-01  e=9.201E-76  Escherichia coli K-12
  4jne-assembly1_B  TM=9.672E-01  e=6.603E-75  Escherichia coli K-12

Radius of gyration: 21.54 Å; Cα contacts (8 Å, |Δi|>4): 811; chains: 1; bounding box: 54×50×69 Å